Protein AF-A0A383VDJ6-F1 (afdb_monomer_lite)

Sequence (387 aa):
MCLAWHSLPGKPVVAPVIQQQQLQHTITAALLQPGALLRQQQASCSSTSSTSRRSIACSSIGNGTRSTSSFSIQQAASSRQGSFIDSRQQQQQPPDGGRSRLLQQRQAAAAWEEEQQQQQQWQQQQQQMDAVDEVGGYVVPRQRFVLRPAKRYSEGDWYTQRQYAKPTALHAAILSRCGQGTLESAALQYLLSSAATARDAQLGLSALGAVRSVAVARGDMAPWGDPFVKTFVMMAVRCDAHEVLLSAMQRPNELGLVFKWKSLLAAVKRWGDQGRAGVDKLEAIVFAMEGAGLRPNEKMVYVLVRAYVNAGEFARVDAALAWFRERGVVRYKPAMLPLLAKAAAAGSAGAVAVLAAAAAVQQGGDGGSGGGEGSESDEEGQEGETQ

Foldseek 3Di:
DDDDDDDDDDDDDDDDDDDDPPPPPPPPPDPDDDDDDDDDDDDDDDDDDDDDDDDDDDDDDDDDDDDDDDDDDDDDDDDDDDDDDDDDDDDDDDPPPPVVVVVVVVVVVVVVVVVVVVVVVVVVVVVVVVVVVVVPPPPPPPPPPPPPPPDDDPCPDPCNDPQNLDLVSLLVVLLVVLVVLDQCLVSLLVLLQNAQALVSLVSSLVSLLSNLVSCVVVVNQAADDPVSLLSNLVSCLNNVNLVSVLVCLLCVSSSSHDDDPVSVLVSLLSLLVVAPRSLVSNVSSQVSCVVSVNDDALSSLQSNLSSCLRNVNLVVNLVSLVVCVVVVNLDHDPVCLVSLVSSVVSPNPNSVVNNVVVVVVVVVPPPDPDDDPDDDDDDPDDPDDDD

Organism: Tetradesmus obliquus (NCBI:txid3088)

Structure (mmCIF, N/CA/C/O backbone):
data_AF-A0A383VDJ6-F1
#
_entry.id   AF-A0A383VDJ6-F1
#
loop_
_atom_site.group_PDB
_atom_site.id
_atom_site.type_symbol
_atom_site.label_atom_id
_atom_site.label_alt_id
_atom_site.label_comp_id
_atom_site.label_asym_id
_atom_site.label_entity_id
_atom_site.label_seq_id
_atom_site.pdbx_PDB_ins_code
_atom_site.Cartn_x
_atom_site.Cartn_y
_atom_site.Cartn_z
_atom_site.occupancy
_atom_site.B_iso_or_equiv
_atom_site.auth_seq_id
_atom_site.auth_comp_id
_atom_site.auth_asym_id
_atom_site.auth_atom_id
_atom_site.pdbx_PDB_model_num
ATOM 1 N N . MET A 1 1 ? 7.567 -24.463 -12.125 1.00 33.78 1 MET A N 1
ATOM 2 C CA . MET A 1 1 ? 6.507 -24.160 -13.110 1.00 33.78 1 MET A CA 1
ATOM 3 C C . MET A 1 1 ? 6.944 -22.930 -13.889 1.00 33.78 1 MET A C 1
ATOM 5 O O . MET A 1 1 ? 6.837 -21.826 -13.380 1.00 33.78 1 MET A O 1
ATOM 9 N N . CYS A 1 2 ? 7.549 -23.139 -15.058 1.00 27.81 2 CYS A N 1
ATOM 10 C CA . CYS A 1 2 ? 8.062 -22.088 -15.938 1.00 27.81 2 CYS A CA 1
ATOM 11 C C . CYS A 1 2 ? 7.111 -21.969 -17.130 1.00 27.81 2 CYS A C 1
ATOM 13 O O . CYS A 1 2 ? 6.895 -22.960 -17.823 1.00 27.81 2 CYS A O 1
ATOM 15 N N . LEU A 1 3 ? 6.537 -20.788 -17.360 1.00 36.22 3 LEU A N 1
ATOM 16 C CA . LEU A 1 3 ? 5.757 -20.512 -18.564 1.00 36.22 3 LEU A CA 1
ATOM 17 C C . LEU A 1 3 ? 6.659 -19.804 -19.575 1.00 36.22 3 LEU A C 1
ATOM 19 O O . LEU A 1 3 ? 7.072 -18.667 -19.364 1.00 36.22 3 LEU A O 1
ATOM 23 N N . ALA A 1 4 ? 6.980 -20.513 -20.654 1.00 30.75 4 ALA A N 1
ATOM 24 C CA . ALA A 1 4 ? 7.668 -19.983 -21.820 1.00 30.75 4 ALA A CA 1
ATOM 25 C C . ALA A 1 4 ? 6.654 -19.284 -22.740 1.00 30.75 4 ALA A C 1
ATOM 27 O O . ALA A 1 4 ? 5.646 -19.879 -23.117 1.00 30.75 4 ALA A O 1
ATOM 28 N N . TRP A 1 5 ? 6.925 -18.032 -23.109 1.00 35.84 5 TRP A N 1
ATOM 29 C CA . TRP A 1 5 ? 6.197 -17.303 -24.149 1.00 35.84 5 TRP A CA 1
ATOM 30 C C . TRP A 1 5 ? 7.049 -17.287 -25.422 1.00 35.84 5 TRP A C 1
ATOM 32 O O . TRP A 1 5 ? 8.112 -16.669 -25.453 1.00 35.84 5 TRP A O 1
ATOM 42 N N . HIS A 1 6 ? 6.598 -17.981 -26.470 1.00 37.38 6 HIS A N 1
ATOM 43 C CA . HIS A 1 6 ? 7.188 -17.879 -27.804 1.00 37.38 6 HIS A CA 1
ATOM 44 C C . HIS A 1 6 ? 6.550 -16.736 -28.597 1.00 37.38 6 HIS A C 1
ATOM 46 O O . HIS A 1 6 ? 5.332 -16.582 -28.642 1.00 37.38 6 HIS A O 1
ATOM 52 N N . SER A 1 7 ? 7.419 -15.960 -29.238 1.00 35.34 7 SER A N 1
ATOM 53 C CA . SER A 1 7 ? 7.122 -14.864 -30.154 1.00 35.34 7 SER A CA 1
ATOM 54 C C . SER A 1 7 ? 7.238 -15.358 -31.600 1.00 35.34 7 SER A C 1
ATOM 56 O O . SER A 1 7 ? 8.221 -16.025 -31.923 1.00 35.34 7 SER A O 1
ATOM 58 N N . LEU A 1 8 ? 6.286 -15.007 -32.472 1.00 38.12 8 LEU A N 1
ATOM 59 C CA . LEU A 1 8 ? 6.461 -15.004 -33.932 1.00 38.12 8 LEU A CA 1
ATOM 60 C C . LEU A 1 8 ? 5.733 -13.794 -34.561 1.00 38.12 8 LEU A C 1
ATOM 62 O O . LEU A 1 8 ? 4.662 -13.419 -34.078 1.00 38.12 8 LEU A O 1
ATOM 66 N N . PRO A 1 9 ? 6.291 -13.181 -35.627 1.00 54.47 9 PRO A N 1
ATOM 67 C CA . PRO A 1 9 ? 5.756 -11.977 -36.262 1.00 54.47 9 PRO A CA 1
ATOM 68 C C . PRO A 1 9 ? 4.777 -12.285 -37.410 1.00 54.47 9 PRO A C 1
ATOM 70 O O . PRO A 1 9 ? 4.818 -13.345 -38.032 1.00 54.47 9 PRO A O 1
ATOM 73 N N . GLY A 1 10 ? 3.891 -11.326 -37.687 1.00 39.41 10 GLY A N 1
ATOM 74 C CA . GLY A 1 10 ? 2.725 -11.495 -38.553 1.00 39.41 10 GLY A CA 1
ATOM 75 C C . GLY A 1 10 ? 2.921 -11.310 -40.062 1.00 39.41 10 GLY A C 1
ATOM 76 O O . GLY A 1 10 ? 3.867 -10.680 -40.527 1.00 39.41 10 GLY A O 1
ATOM 77 N N . LYS A 1 11 ? 1.916 -11.799 -40.802 1.00 36.53 11 LYS A N 1
ATOM 78 C CA . LYS A 1 11 ? 1.353 -11.251 -42.051 1.00 36.53 11 LYS A CA 1
ATOM 79 C C . LYS A 1 11 ? -0.150 -11.601 -42.099 1.00 36.53 11 LYS A C 1
ATOM 81 O O . LYS A 1 11 ? -0.508 -12.675 -41.617 1.00 36.53 11 LYS A O 1
ATOM 86 N N . PRO A 1 12 ? -1.029 -10.742 -42.652 1.00 48.34 12 PRO A N 1
ATOM 87 C CA . PRO A 1 12 ? -2.469 -10.985 -42.675 1.00 48.34 12 PRO A CA 1
ATOM 88 C C . PRO A 1 12 ? -2.889 -11.752 -43.938 1.00 48.34 12 PRO A C 1
ATOM 90 O O . PRO A 1 12 ? -2.540 -11.360 -45.050 1.00 48.34 12 PRO A O 1
ATOM 93 N N . VAL A 1 13 ? -3.677 -12.817 -43.773 1.00 41.34 13 VAL A N 1
ATOM 94 C CA . VAL A 1 13 ? -4.440 -13.463 -44.853 1.00 41.34 13 VAL A CA 1
ATOM 95 C C . VAL A 1 13 ? -5.885 -13.612 -44.382 1.00 41.34 13 VAL A C 1
ATOM 97 O O . VAL A 1 13 ? -6.151 -14.021 -43.254 1.00 41.34 13 VAL A O 1
ATOM 100 N N . VAL A 1 14 ? -6.806 -13.198 -45.247 1.00 43.56 14 VAL A N 1
ATOM 101 C CA . VAL A 1 14 ? -8.249 -13.111 -45.022 1.00 43.56 14 VAL A CA 1
ATOM 102 C C . VAL A 1 14 ? -8.934 -14.452 -45.336 1.00 43.56 14 VAL A C 1
ATOM 104 O O . VAL A 1 14 ? -8.767 -14.968 -46.436 1.00 43.56 14 VAL A O 1
ATOM 107 N N . ALA A 1 15 ? -9.778 -14.894 -44.387 1.00 31.72 15 ALA A N 1
ATOM 108 C CA . ALA A 1 15 ? -10.903 -15.853 -44.461 1.00 31.72 15 ALA A CA 1
ATOM 109 C C . ALA A 1 15 ? -10.609 -17.377 -44.587 1.00 31.72 15 ALA A C 1
ATOM 111 O O . ALA A 1 15 ? -9.547 -17.746 -45.079 1.00 31.72 15 ALA A O 1
ATOM 112 N N . PRO A 1 16 ? -11.553 -18.281 -44.201 1.00 43.09 16 PRO A N 1
ATOM 113 C CA . PRO A 1 16 ? -12.898 -18.052 -43.656 1.00 43.09 16 PRO A CA 1
ATOM 114 C C . PRO A 1 16 ? -13.207 -18.723 -42.297 1.00 43.09 16 PRO A C 1
ATOM 116 O O . PRO A 1 16 ? -12.615 -19.710 -41.872 1.00 43.09 16 PRO A O 1
ATOM 119 N N . VAL A 1 17 ? -14.233 -18.153 -41.664 1.00 52.00 17 VAL A N 1
ATOM 120 C CA . VAL A 1 17 ? -15.065 -18.691 -40.582 1.00 52.00 17 VAL A CA 1
ATOM 121 C C . VAL A 1 17 ? -15.595 -20.078 -40.949 1.00 52.00 17 VAL A C 1
ATOM 123 O O . VAL A 1 17 ? -16.252 -20.192 -41.976 1.00 52.00 17 VAL A O 1
ATOM 126 N N . ILE A 1 18 ? -15.331 -21.084 -40.107 1.00 40.38 18 ILE A N 1
ATOM 127 C CA . ILE A 1 18 ? -16.153 -22.266 -39.757 1.00 40.38 18 ILE A CA 1
ATOM 128 C C . ILE A 1 18 ? -15.297 -23.126 -38.794 1.00 40.38 18 ILE A C 1
ATOM 130 O O . ILE A 1 18 ? -14.088 -23.204 -38.958 1.00 40.38 18 ILE A O 1
ATOM 134 N N . GLN A 1 19 ? -15.927 -23.764 -37.796 1.00 44.44 19 GLN A N 1
ATOM 135 C CA . GLN A 1 19 ? -15.348 -24.666 -36.771 1.00 44.44 19 GLN A CA 1
ATOM 136 C C . GLN A 1 19 ? -14.719 -24.048 -35.508 1.00 44.44 19 GLN A C 1
ATOM 138 O O . GLN A 1 19 ? -13.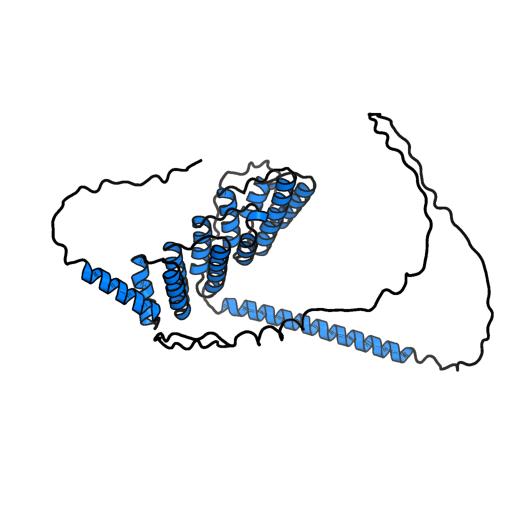581 -24.329 -35.147 1.00 44.44 19 GLN A O 1
ATOM 143 N N . GLN A 1 20 ? -15.530 -23.347 -34.708 1.00 40.56 20 GLN A N 1
ATOM 144 C CA . GLN A 1 20 ? -15.249 -23.216 -33.268 1.00 40.56 20 GLN A CA 1
ATOM 145 C C . GLN A 1 20 ? -16.518 -23.323 -32.401 1.00 40.56 20 GLN A C 1
ATOM 147 O O . GLN A 1 20 ? -16.736 -22.537 -31.488 1.00 40.56 20 GLN A O 1
ATOM 152 N N . GLN A 1 21 ? -17.372 -24.314 -32.690 1.00 43.38 21 GLN A N 1
ATOM 153 C CA . GLN A 1 21 ? -18.572 -24.629 -31.890 1.00 43.38 21 GLN A CA 1
ATOM 154 C C . GLN A 1 21 ? -18.532 -26.002 -31.191 1.00 43.38 21 GLN A C 1
ATOM 156 O O . GLN A 1 21 ? -19.504 -26.387 -30.554 1.00 43.38 21 GLN A O 1
ATOM 161 N N . GLN A 1 22 ? -17.414 -26.735 -31.233 1.00 43.56 22 GLN A N 1
ATOM 162 C CA . GLN A 1 22 ? -17.329 -28.088 -30.650 1.00 43.56 22 GLN A CA 1
ATOM 163 C C . GLN A 1 22 ? -16.488 -28.210 -29.367 1.00 43.56 22 GLN A C 1
ATOM 165 O O . GLN A 1 22 ? -16.260 -29.318 -28.897 1.00 43.56 22 GLN A O 1
ATOM 170 N N . LEU A 1 23 ? -16.083 -27.099 -28.740 1.00 40.97 23 LEU A N 1
ATOM 171 C CA . LEU A 1 23 ? -15.301 -27.120 -27.488 1.00 40.97 23 LEU A CA 1
ATOM 172 C C . LEU A 1 23 ? -16.020 -26.538 -26.256 1.00 40.97 23 LEU A C 1
ATOM 174 O O . LEU A 1 23 ? -15.410 -26.431 -25.198 1.00 40.97 23 LEU A O 1
ATOM 178 N N . GLN A 1 24 ? -17.316 -26.214 -26.348 1.00 39.00 24 GLN A N 1
ATOM 179 C CA . GLN A 1 24 ? -18.091 -25.694 -25.205 1.00 39.00 24 GLN A CA 1
ATOM 180 C C . GLN A 1 24 ? -18.994 -26.720 -24.498 1.00 39.00 24 GLN A C 1
ATOM 182 O O . GLN A 1 24 ? -19.620 -26.373 -23.503 1.00 39.00 24 GLN A O 1
ATOM 187 N N . HIS A 1 25 ? -19.022 -27.990 -24.918 1.00 37.88 25 HIS A N 1
ATOM 188 C CA . HIS A 1 25 ? -19.879 -29.004 -24.281 1.00 37.88 25 HIS A CA 1
ATOM 189 C C . HIS A 1 25 ? -19.186 -29.922 -23.260 1.00 37.88 25 HIS A C 1
ATOM 191 O O . HIS A 1 25 ? -19.860 -30.738 -22.637 1.00 37.88 25 HIS A O 1
ATOM 197 N N . THR A 1 26 ? -17.883 -29.764 -23.006 1.00 37.03 26 THR A N 1
ATOM 198 C CA . THR A 1 26 ? -17.143 -30.677 -22.105 1.00 37.03 26 THR A CA 1
ATOM 199 C C . THR A 1 26 ? -16.788 -30.064 -20.742 1.00 37.03 26 THR A C 1
ATOM 201 O O . THR A 1 26 ? -16.312 -30.772 -19.863 1.00 37.03 26 THR A O 1
ATOM 204 N N . ILE A 1 27 ? -17.049 -28.769 -20.512 1.00 36.91 27 ILE A N 1
ATOM 205 C CA . ILE A 1 27 ? -16.672 -28.073 -19.257 1.00 36.91 27 ILE A CA 1
ATOM 206 C C . ILE A 1 27 ? -17.894 -27.714 -18.382 1.00 36.91 27 ILE A C 1
ATOM 208 O O . ILE A 1 27 ? -17.753 -27.207 -17.274 1.00 36.91 27 ILE A O 1
ATOM 212 N N . THR A 1 28 ? -19.110 -28.084 -18.793 1.00 35.78 28 THR A N 1
ATOM 213 C CA . THR A 1 28 ? -20.350 -27.835 -18.025 1.00 35.78 28 THR A CA 1
ATOM 214 C C . THR A 1 28 ? -20.930 -29.106 -17.387 1.00 35.78 28 THR A C 1
ATOM 216 O O . THR A 1 28 ? -22.140 -29.225 -17.238 1.00 35.78 28 THR A O 1
ATOM 219 N N . ALA A 1 29 ? -20.082 -30.073 -17.016 1.00 35.62 29 ALA A N 1
ATOM 220 C CA . ALA A 1 29 ? -20.519 -31.340 -16.406 1.00 35.62 29 ALA A CA 1
ATOM 221 C C . ALA A 1 29 ? -19.823 -31.698 -15.075 1.00 35.62 29 ALA A C 1
ATOM 223 O O . ALA A 1 29 ? -20.092 -32.759 -14.523 1.00 35.62 29 ALA A O 1
ATOM 224 N N . ALA A 1 30 ? -18.962 -30.832 -14.523 1.00 35.62 30 ALA A N 1
ATOM 225 C CA . ALA A 1 30 ? -18.160 -31.160 -13.333 1.00 35.62 30 ALA A CA 1
ATOM 226 C C . ALA A 1 30 ? -18.489 -30.355 -12.056 1.00 35.62 30 ALA A C 1
ATOM 228 O O . ALA A 1 30 ? -17.810 -30.529 -11.049 1.00 35.62 30 ALA A O 1
ATOM 229 N N . LEU A 1 31 ? -19.516 -29.493 -12.047 1.00 36.28 31 LEU A N 1
ATOM 230 C CA . LEU A 1 31 ? -19.854 -28.660 -10.875 1.00 36.28 31 LEU A CA 1
ATOM 231 C C . LEU A 1 31 ? -21.362 -28.581 -10.574 1.00 36.28 31 LEU A C 1
ATOM 233 O O . LEU A 1 31 ? -21.885 -27.512 -10.276 1.00 36.28 31 LEU A O 1
ATOM 237 N N . LEU A 1 32 ? -22.059 -29.721 -10.592 1.00 32.28 32 LEU A N 1
ATOM 238 C CA . LEU A 1 32 ? -23.372 -29.873 -9.951 1.00 32.28 32 LEU A CA 1
ATOM 239 C C . LEU A 1 32 ? -23.391 -31.162 -9.105 1.00 32.28 32 LEU A C 1
ATOM 241 O O . LEU A 1 32 ? -23.582 -32.267 -9.597 1.00 32.28 32 LEU A O 1
ATOM 245 N N . GLN A 1 33 ? -23.099 -30.939 -7.822 1.00 46.41 33 GLN A N 1
ATOM 246 C CA . GLN A 1 33 ? -23.354 -31.710 -6.591 1.00 46.41 33 GLN A CA 1
ATOM 247 C C . GLN A 1 33 ? -24.592 -32.652 -6.613 1.00 46.41 33 GLN A C 1
ATOM 249 O O . GLN A 1 33 ? -25.524 -32.356 -7.360 1.00 46.41 33 GLN A O 1
ATOM 254 N N . PRO A 1 34 ? -24.698 -33.712 -5.758 1.00 43.44 34 PRO A N 1
ATOM 255 C CA . PRO A 1 34 ? -24.901 -33.476 -4.317 1.00 43.44 34 PRO A CA 1
ATOM 256 C C . PRO A 1 34 ? -24.455 -34.543 -3.301 1.00 43.44 34 PRO A C 1
ATOM 258 O O . PRO A 1 34 ? -24.581 -35.753 -3.480 1.00 43.44 34 PRO A O 1
ATOM 261 N N . GLY A 1 35 ? -24.057 -34.030 -2.133 1.00 3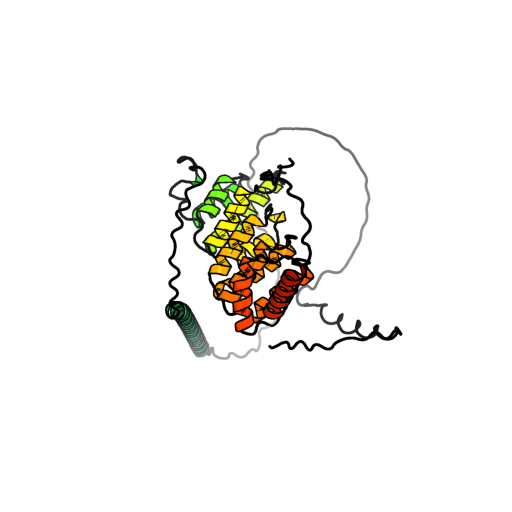6.38 35 GLY A N 1
ATOM 262 C CA . GLY A 1 35 ? -24.153 -34.755 -0.877 1.00 36.38 35 GLY A CA 1
ATOM 263 C C . GLY A 1 35 ? -25.618 -34.994 -0.513 1.00 36.38 35 GLY A C 1
ATOM 264 O O . GLY A 1 35 ? -26.421 -34.065 -0.449 1.00 36.38 35 GLY A O 1
ATOM 265 N N . ALA A 1 36 ? -25.946 -36.253 -0.253 1.00 32.03 36 ALA A N 1
ATOM 266 C CA . ALA A 1 36 ? -27.207 -36.674 0.325 1.00 32.03 36 ALA A CA 1
ATOM 267 C C . ALA A 1 36 ? -26.919 -37.782 1.338 1.00 32.03 36 ALA A C 1
ATOM 269 O O . ALA A 1 36 ? -26.633 -38.904 0.946 1.00 32.03 36 ALA A O 1
ATOM 270 N N . LEU A 1 37 ? -27.002 -37.455 2.629 1.00 32.69 37 LEU A N 1
ATOM 271 C CA . LEU A 1 37 ? -27.378 -38.379 3.702 1.00 32.69 37 LEU A CA 1
ATOM 272 C C . LEU A 1 37 ? -27.789 -37.552 4.930 1.00 32.69 37 LEU A C 1
ATOM 274 O O . LEU A 1 37 ? -26.948 -37.213 5.751 1.00 32.69 37 LEU A O 1
ATOM 278 N N . LEU A 1 38 ? -29.075 -37.179 4.991 1.00 35.41 38 LEU A N 1
ATOM 279 C CA . LEU A 1 38 ? -29.936 -37.049 6.187 1.00 35.41 38 LEU A CA 1
ATOM 280 C C . LEU A 1 38 ? -31.093 -36.074 5.917 1.00 35.41 38 LEU A C 1
ATOM 282 O O . LEU A 1 38 ? -30.958 -34.872 6.122 1.00 35.41 38 LEU A O 1
ATOM 286 N N . ARG A 1 39 ? -32.239 -36.620 5.486 1.00 31.73 39 ARG A N 1
ATOM 287 C CA . ARG A 1 39 ? -33.607 -36.284 5.947 1.00 31.73 39 ARG A CA 1
ATOM 288 C C . ARG A 1 39 ? -34.645 -37.002 5.072 1.00 31.73 39 ARG A C 1
ATOM 290 O O . ARG A 1 39 ? -35.102 -36.497 4.056 1.00 31.73 39 ARG A O 1
ATOM 297 N N . GLN A 1 40 ? -35.020 -38.193 5.520 1.00 31.53 40 GLN A N 1
ATOM 298 C CA . GLN A 1 40 ? -36.332 -38.817 5.315 1.00 31.53 40 GLN A CA 1
ATOM 299 C C . GLN A 1 40 ? -37.049 -38.591 6.665 1.00 31.53 40 GLN A C 1
ATOM 301 O O . GLN A 1 40 ? -36.406 -38.741 7.696 1.00 31.53 40 GLN A O 1
ATOM 306 N N . GLN A 1 41 ? -38.296 -38.160 6.814 1.00 31.05 41 GLN A N 1
ATOM 307 C CA . GLN A 1 41 ? -39.504 -38.300 6.013 1.00 31.05 41 GLN A CA 1
ATOM 308 C C . GLN A 1 41 ? -40.426 -37.110 6.320 1.00 31.05 41 GLN A C 1
ATOM 310 O O . GLN A 1 41 ? -40.611 -36.802 7.493 1.00 31.05 41 GLN A O 1
ATOM 315 N N . GLN A 1 42 ? -41.079 -36.527 5.313 1.00 32.53 42 GLN A N 1
ATOM 316 C CA . GLN A 1 42 ? -42.478 -36.091 5.418 1.00 32.53 42 GLN A CA 1
ATOM 317 C C . GLN A 1 42 ? -43.102 -36.116 4.019 1.00 32.53 42 GLN A C 1
ATOM 319 O O . GLN A 1 42 ? -42.731 -35.322 3.161 1.00 32.53 42 GLN A O 1
ATOM 324 N N . ALA A 1 43 ? -44.055 -37.022 3.805 1.00 31.06 43 ALA A N 1
ATOM 325 C CA . ALA A 1 43 ? -45.141 -36.849 2.847 1.00 31.06 43 ALA A CA 1
ATOM 326 C C . ALA A 1 43 ? -46.252 -37.852 3.163 1.00 31.06 43 ALA A C 1
ATOM 328 O O . ALA A 1 43 ? -46.068 -39.050 2.971 1.00 31.06 43 ALA A O 1
ATOM 329 N N . SER A 1 44 ? -47.392 -37.364 3.649 1.00 29.91 44 SER A N 1
ATOM 330 C CA . SER A 1 44 ? -48.733 -37.637 3.096 1.00 29.91 44 SER A CA 1
ATOM 331 C C . SER A 1 44 ? -49.761 -36.859 3.931 1.00 29.91 44 SER A C 1
ATOM 333 O O . SER A 1 44 ? -49.791 -36.980 5.147 1.00 29.91 44 SER A O 1
ATOM 335 N N . CYS A 1 45 ? -50.394 -35.852 3.316 1.00 28.16 45 CYS A N 1
ATOM 336 C CA . CYS A 1 45 ? -51.809 -35.858 2.894 1.00 28.16 45 CYS A CA 1
ATOM 337 C C . CYS A 1 45 ? -52.730 -35.416 4.051 1.00 28.16 45 CYS A C 1
ATOM 339 O O . CYS A 1 45 ? -52.587 -35.884 5.165 1.00 28.16 45 CYS A O 1
ATOM 341 N N . SER A 1 46 ? -53.716 -34.537 3.918 1.00 30.77 46 SER A N 1
ATOM 342 C CA . SER A 1 46 ? -54.301 -33.813 2.791 1.00 30.77 46 SER A CA 1
ATOM 343 C C . SER A 1 46 ? -55.408 -32.921 3.377 1.00 30.77 46 SER A C 1
ATOM 345 O O . SER A 1 46 ? -56.003 -33.277 4.388 1.00 30.77 46 SER A O 1
ATOM 347 N N . SER A 1 47 ? -55.697 -31.811 2.688 1.00 31.47 47 SER A N 1
ATOM 348 C CA . SER A 1 47 ? -57.004 -31.134 2.583 1.00 31.47 47 SER A CA 1
ATOM 349 C C . SER A 1 47 ? -57.812 -30.815 3.853 1.00 31.47 47 SER A C 1
ATOM 351 O O . SER A 1 47 ? -58.335 -31.703 4.514 1.00 31.47 47 SER A O 1
ATOM 353 N N . THR A 1 48 ? -58.166 -29.541 4.039 1.00 31.81 48 THR A N 1
ATOM 354 C CA . THR A 1 48 ? -59.506 -29.044 3.657 1.00 31.81 48 THR A CA 1
ATOM 355 C C . THR A 1 48 ? -59.634 -27.531 3.862 1.00 31.81 48 THR A C 1
ATOM 357 O O . THR A 1 48 ? -59.019 -26.909 4.719 1.00 31.81 48 THR A O 1
ATOM 360 N N . SER A 1 49 ? -60.431 -26.969 2.967 1.00 32.09 49 SER A N 1
ATOM 361 C CA . SER A 1 49 ? -60.884 -25.598 2.761 1.00 32.09 49 SER A CA 1
ATOM 362 C C . SER A 1 49 ? -61.716 -24.982 3.894 1.00 32.09 49 SER A C 1
ATOM 364 O O . SER A 1 49 ? -62.559 -25.663 4.469 1.00 32.09 49 SER A O 1
ATOM 366 N N . SER A 1 50 ? -61.614 -23.661 4.075 1.00 32.00 50 SER A N 1
ATOM 367 C CA . SER A 1 50 ? -62.734 -22.685 4.052 1.00 32.00 50 SER A CA 1
ATOM 368 C C . SER A 1 50 ? -62.222 -21.308 4.516 1.00 32.00 50 SER A C 1
ATOM 370 O O . SER A 1 50 ? -61.547 -21.184 5.527 1.00 32.00 50 SER A O 1
ATOM 372 N N . THR A 1 51 ? -62.253 -20.295 3.650 1.00 31.92 51 THR A N 1
ATOM 373 C CA . THR A 1 51 ? -63.289 -19.243 3.596 1.00 31.92 51 THR A CA 1
ATOM 374 C C . THR A 1 51 ? -63.447 -18.482 4.916 1.00 31.92 51 THR A C 1
ATOM 376 O O . THR A 1 51 ? -64.081 -18.985 5.830 1.00 31.92 51 THR A O 1
ATOM 379 N N . SER A 1 52 ? -62.999 -17.224 4.990 1.00 32.88 52 SER A N 1
ATOM 380 C CA . SER A 1 52 ? -63.920 -16.079 5.099 1.00 32.88 52 SER A CA 1
ATOM 381 C C . SER A 1 52 ? -63.183 -14.746 5.256 1.00 32.88 52 SER A C 1
ATOM 383 O O . SER A 1 52 ? -62.143 -14.628 5.894 1.00 32.88 52 SER A O 1
ATOM 385 N N . ARG A 1 53 ? -63.778 -13.733 4.631 1.00 34.53 53 ARG A N 1
ATOM 386 C CA . ARG A 1 53 ? -63.401 -12.320 4.606 1.00 34.53 53 ARG A CA 1
ATOM 387 C C . ARG A 1 53 ? -63.530 -11.686 5.997 1.00 34.53 53 ARG A C 1
ATOM 389 O O . ARG A 1 53 ? -64.537 -11.917 6.656 1.00 34.53 53 ARG A O 1
ATOM 396 N N . ARG A 1 54 ? -62.670 -10.713 6.317 1.00 31.58 54 ARG A N 1
ATOM 397 C CA . ARG A 1 54 ? -63.062 -9.290 6.448 1.00 31.58 54 ARG A CA 1
ATOM 398 C C . ARG A 1 54 ? -61.863 -8.395 6.768 1.00 31.58 54 ARG A C 1
ATOM 400 O O . ARG A 1 54 ? -61.096 -8.645 7.685 1.00 31.58 54 ARG A O 1
ATOM 407 N N . SER A 1 55 ? -61.776 -7.331 5.978 1.00 39.00 55 SER A N 1
ATOM 408 C CA . SER A 1 55 ? -61.139 -6.057 6.306 1.00 39.00 55 SER A CA 1
ATOM 409 C C . SER A 1 55 ? -61.813 -5.434 7.537 1.00 39.00 55 SER A C 1
ATOM 411 O O . SER A 1 55 ? -63.023 -5.600 7.686 1.00 39.00 55 SER A O 1
ATOM 413 N N . ILE A 1 56 ? -61.036 -4.724 8.364 1.00 35.00 56 ILE A N 1
ATOM 414 C CA . ILE A 1 56 ? -61.334 -3.396 8.934 1.00 35.00 56 ILE A CA 1
ATOM 415 C C . ILE A 1 56 ? -60.012 -2.824 9.474 1.00 35.00 56 ILE A C 1
ATOM 417 O O . ILE A 1 56 ? -59.284 -3.481 10.216 1.00 35.00 56 ILE A O 1
ATOM 421 N N . ALA A 1 57 ? -59.710 -1.592 9.072 1.00 36.69 57 ALA A N 1
ATOM 422 C CA . ALA A 1 57 ? -58.715 -0.724 9.686 1.00 36.69 57 ALA A CA 1
ATOM 423 C C . ALA A 1 57 ? -59.319 -0.019 10.912 1.00 36.69 57 ALA A C 1
ATOM 425 O O . ALA A 1 57 ? -60.494 0.324 10.858 1.00 36.69 57 ALA A O 1
ATOM 426 N N . CYS A 1 58 ? -58.526 0.247 11.956 1.00 30.48 58 CYS A N 1
ATOM 427 C CA . CYS A 1 58 ? -58.558 1.491 12.747 1.00 30.48 58 CYS A CA 1
ATOM 428 C C . CYS A 1 58 ? -57.552 1.445 13.915 1.00 30.48 58 CYS A C 1
ATOM 430 O O . CYS A 1 58 ? -57.624 0.586 14.782 1.00 30.48 58 CYS A O 1
ATOM 432 N N . SER A 1 59 ? -56.624 2.402 13.876 1.00 31.19 59 SER A N 1
ATOM 433 C CA . SER A 1 59 ? -56.270 3.390 14.906 1.00 31.19 59 SER A CA 1
ATOM 434 C C . SER A 1 59 ? -56.117 3.051 16.405 1.00 31.19 59 SER A C 1
ATOM 436 O O . SER A 1 59 ? -56.976 2.468 17.048 1.00 31.19 59 SER A O 1
ATOM 438 N N . SER A 1 60 ? -55.095 3.730 16.949 1.00 33.31 60 SER A N 1
ATOM 439 C CA . SER A 1 60 ? -55.006 4.431 18.247 1.00 33.31 60 SER A CA 1
ATOM 440 C C . SER A 1 60 ? -54.405 3.723 19.471 1.00 33.31 60 SER A C 1
ATOM 442 O O . SER A 1 60 ? -54.979 2.807 20.041 1.00 33.31 60 SER A O 1
ATOM 444 N N . ILE A 1 61 ? -53.235 4.247 19.864 1.00 38.00 61 ILE A N 1
ATOM 445 C CA . ILE A 1 61 ? -52.888 4.862 21.163 1.00 38.00 61 ILE A CA 1
ATOM 446 C C . ILE A 1 61 ? -53.604 4.302 22.403 1.00 38.00 61 ILE A C 1
ATOM 448 O O . ILE A 1 61 ? -54.796 4.513 22.596 1.00 38.00 61 ILE A O 1
ATOM 452 N N . GLY A 1 62 ? -52.812 3.757 23.331 1.00 31.41 62 GLY A N 1
ATOM 453 C CA . GLY A 1 62 ? -53.224 3.510 24.712 1.00 31.41 62 GLY A CA 1
ATOM 454 C C . GLY A 1 62 ? -52.057 3.069 25.594 1.00 31.41 62 GLY A C 1
ATOM 455 O O . GLY A 1 62 ? -51.619 1.927 25.525 1.00 31.41 62 GLY A O 1
ATOM 456 N N . ASN A 1 63 ? -51.558 3.992 26.420 1.00 36.56 63 ASN A N 1
ATOM 457 C CA . ASN A 1 63 ? -50.692 3.722 27.571 1.00 36.56 63 ASN A CA 1
ATOM 458 C C . ASN A 1 63 ? -51.396 2.795 28.577 1.00 36.56 63 ASN A C 1
ATOM 460 O O . ASN A 1 63 ? -52.587 2.964 28.826 1.00 36.56 63 ASN A O 1
ATOM 464 N N . GLY A 1 64 ? -50.653 1.902 29.239 1.00 31.72 64 GLY A N 1
ATOM 465 C CA . GLY A 1 64 ? -51.213 1.094 30.328 1.00 31.72 64 GLY A CA 1
ATOM 466 C C . GLY A 1 64 ? -50.264 0.057 30.925 1.00 31.72 64 GLY A C 1
ATOM 467 O O . GLY A 1 64 ? -50.203 -1.078 30.482 1.00 31.72 64 GLY A O 1
ATOM 468 N N . THR A 1 65 ? -49.527 0.499 31.940 1.00 36.34 65 THR A N 1
ATOM 469 C CA . THR A 1 65 ? -48.998 -0.208 33.125 1.00 36.34 65 THR A CA 1
ATOM 470 C C . THR A 1 65 ? -49.214 -1.723 33.328 1.00 36.34 65 THR A C 1
ATOM 472 O O . THR A 1 65 ? -50.339 -2.202 33.321 1.00 36.34 65 THR A O 1
ATOM 475 N N . ARG A 1 66 ? -48.111 -2.368 33.763 1.00 36.34 66 ARG A N 1
ATOM 476 C CA . ARG A 1 66 ? -47.959 -3.489 34.729 1.00 36.34 66 ARG A CA 1
ATOM 477 C C . ARG A 1 66 ? -48.893 -4.705 34.599 1.00 36.34 66 ARG A C 1
ATOM 479 O O . ARG A 1 66 ? -50.054 -4.620 34.963 1.00 36.34 66 ARG A O 1
ATOM 486 N N . SER A 1 67 ? -48.300 -5.890 34.416 1.00 35.50 67 SER A N 1
ATOM 487 C CA . SER A 1 67 ? -48.455 -6.973 35.405 1.00 35.50 67 SER A CA 1
ATOM 488 C C . SER A 1 67 ? -47.431 -8.093 35.203 1.00 35.50 67 SER A C 1
ATOM 490 O O . SER A 1 67 ? -47.206 -8.577 34.098 1.00 35.50 67 SER A O 1
ATOM 492 N N . THR A 1 68 ? -46.814 -8.489 36.309 1.00 43.53 68 THR A N 1
ATOM 493 C CA . THR A 1 68 ? -45.999 -9.687 36.509 1.00 43.53 68 THR A CA 1
ATOM 494 C C . THR A 1 68 ? -46.875 -10.937 36.484 1.00 43.53 68 THR A C 1
ATOM 496 O O . THR A 1 68 ? -47.865 -10.992 37.209 1.00 43.53 68 THR A O 1
ATOM 499 N N . SER A 1 69 ? -46.482 -11.979 35.750 1.00 35.00 69 SER A N 1
ATOM 500 C CA . SER A 1 69 ? -46.932 -13.339 36.061 1.00 35.00 69 SER A CA 1
ATOM 501 C C . SER A 1 69 ? -45.860 -14.374 35.724 1.00 35.00 69 SER A C 1
ATOM 503 O O . SER A 1 69 ? -45.275 -14.412 34.645 1.00 35.00 69 SER A O 1
ATOM 505 N N . SER A 1 70 ? -45.574 -15.157 36.751 1.00 38.09 70 SER A N 1
ATOM 506 C CA . SER A 1 70 ? -44.707 -16.319 36.844 1.00 38.09 70 SER A CA 1
ATOM 507 C C . SER A 1 70 ? -45.302 -17.514 36.100 1.00 38.09 70 SER A C 1
ATOM 509 O O . SER A 1 70 ? -46.449 -17.881 36.345 1.00 38.09 70 SER A O 1
ATOM 511 N N . PHE A 1 71 ? -44.505 -18.148 35.239 1.00 34.69 71 PHE A N 1
ATOM 512 C CA . PHE A 1 71 ? -44.855 -19.405 34.581 1.00 34.69 71 PHE A CA 1
ATOM 513 C C . PHE A 1 71 ? -44.343 -20.596 35.401 1.00 34.69 71 PHE A C 1
ATOM 515 O O . PHE A 1 71 ? -43.138 -20.806 35.541 1.00 34.69 71 PHE A O 1
ATOM 522 N N . SER A 1 72 ? -45.280 -21.371 35.944 1.00 37.19 72 SER A N 1
ATOM 523 C CA . SER A 1 72 ? -45.054 -22.685 36.543 1.00 37.19 72 SER A CA 1
ATOM 524 C C . SER A 1 72 ? -44.979 -23.752 35.447 1.00 37.19 72 SER A C 1
ATOM 526 O O . SER A 1 72 ? -45.855 -23.826 34.588 1.00 37.19 72 SER A O 1
ATOM 528 N N . ILE A 1 73 ? -43.949 -24.598 35.490 1.00 43.53 73 ILE A N 1
ATOM 529 C CA . ILE A 1 73 ? -43.818 -25.783 34.635 1.00 43.53 73 ILE A CA 1
ATOM 530 C C . ILE A 1 73 ? -44.571 -26.936 35.309 1.00 43.53 73 ILE A C 1
ATOM 532 O O . ILE A 1 73 ? -44.164 -27.421 36.364 1.00 43.53 73 ILE A O 1
ATOM 536 N N . GLN A 1 74 ? -45.680 -27.359 34.701 1.00 40.06 74 GLN A N 1
ATOM 537 C CA . GLN A 1 74 ? -46.417 -28.564 35.075 1.00 40.06 74 GLN A CA 1
ATOM 538 C C . GLN A 1 74 ? -45.810 -29.795 34.394 1.00 40.06 74 GLN A C 1
ATOM 540 O O . GLN A 1 74 ? -45.627 -29.840 33.179 1.00 40.06 74 GLN A O 1
ATOM 545 N N . GLN A 1 75 ? -45.519 -30.796 35.223 1.00 40.72 75 GLN A N 1
ATOM 546 C CA . GLN A 1 75 ? -45.207 -32.169 34.846 1.00 40.72 75 GLN A CA 1
ATOM 547 C C . GLN A 1 75 ? -46.420 -32.832 34.182 1.00 40.72 75 GLN A C 1
ATOM 549 O O . GLN A 1 75 ? -47.535 -32.737 34.691 1.00 40.72 75 GLN A O 1
ATOM 554 N N . ALA A 1 76 ? -46.178 -33.586 33.111 1.00 35.75 76 ALA A N 1
ATOM 555 C CA . ALA A 1 76 ? -47.114 -34.575 32.598 1.00 35.75 76 ALA A CA 1
ATOM 556 C C . ALA A 1 76 ? -46.438 -35.949 32.620 1.00 35.75 76 ALA A C 1
ATOM 558 O O . ALA A 1 76 ? -45.521 -36.235 31.852 1.00 35.75 76 ALA A O 1
ATOM 559 N N . ALA A 1 77 ? -46.902 -36.782 33.547 1.00 36.22 77 ALA A N 1
ATOM 560 C CA . ALA A 1 77 ? -46.695 -38.216 33.540 1.00 36.22 77 ALA A CA 1
ATOM 561 C C . ALA A 1 77 ? -47.557 -38.846 32.438 1.00 36.22 77 ALA A C 1
ATOM 563 O O . ALA A 1 77 ? -48.708 -38.460 32.236 1.00 36.22 77 ALA A O 1
ATOM 564 N N . SER A 1 78 ? -47.029 -39.854 31.751 1.00 37.41 78 SER A N 1
ATOM 565 C CA . SER A 1 78 ? -47.837 -40.795 30.975 1.00 37.41 78 SER A CA 1
ATOM 566 C C . SER A 1 78 ? -47.184 -42.169 30.998 1.00 37.41 78 SER A C 1
ATOM 568 O O . SER A 1 78 ? -46.120 -42.412 30.441 1.00 37.41 78 SER A O 1
ATOM 570 N N . SER A 1 79 ? -47.865 -43.051 31.714 1.00 41.56 79 SER A N 1
ATOM 571 C CA . SER A 1 79 ? -47.764 -44.502 31.711 1.00 41.56 79 SER A CA 1
ATOM 572 C C . SER A 1 79 ? -48.118 -45.110 30.349 1.00 41.56 79 SER A C 1
ATOM 574 O O . SER A 1 79 ? -49.118 -44.680 29.775 1.00 41.56 79 SER A O 1
ATOM 576 N N . ARG A 1 80 ? -47.448 -46.198 29.935 1.00 38.25 80 ARG A N 1
ATOM 577 C CA . ARG A 1 80 ? -48.033 -47.557 29.760 1.00 38.25 80 ARG A CA 1
ATOM 578 C C . ARG A 1 80 ? -47.210 -48.464 28.829 1.00 38.25 80 ARG A C 1
ATOM 580 O O . ARG A 1 80 ? -46.740 -48.019 27.796 1.00 38.25 80 ARG A O 1
ATOM 587 N N . GLN A 1 81 ? -47.238 -49.754 29.200 1.00 38.47 81 GLN A N 1
ATOM 588 C CA . GLN A 1 81 ? -47.118 -50.978 28.383 1.00 38.47 81 GLN A CA 1
ATOM 589 C C . GLN A 1 81 ? -45.729 -51.246 27.768 1.00 38.47 81 GLN A C 1
ATOM 591 O O . GLN A 1 81 ? -45.223 -50.464 26.988 1.00 38.47 81 GLN A O 1
ATOM 596 N N . GLY A 1 82 ? -45.009 -52.325 28.081 1.00 40.75 82 GLY A N 1
ATOM 597 C CA . GLY A 1 82 ? -45.447 -53.661 28.480 1.00 40.75 82 GLY A CA 1
ATOM 598 C C . GLY A 1 82 ? -45.530 -54.563 27.250 1.00 40.75 82 GLY A C 1
ATOM 599 O O . GLY A 1 82 ? -46.626 -54.817 26.768 1.00 40.75 82 GLY A O 1
ATOM 600 N N . SER A 1 83 ? -44.390 -55.055 26.755 1.00 37.69 83 SER A N 1
ATOM 601 C CA . SER A 1 83 ? -44.354 -56.239 25.892 1.00 37.69 83 SER A CA 1
ATOM 602 C C . SER A 1 83 ? -43.136 -57.090 26.231 1.00 37.69 83 SER A C 1
ATOM 604 O O . SER A 1 83 ? -41.983 -56.719 26.019 1.00 37.69 83 SER A O 1
ATOM 606 N N . PHE A 1 84 ? -43.474 -58.222 26.818 1.00 46.69 84 PHE A N 1
ATOM 607 C CA . PHE A 1 84 ? -42.670 -59.343 27.247 1.00 46.69 84 PHE A CA 1
ATOM 608 C C . PHE A 1 84 ? -42.382 -60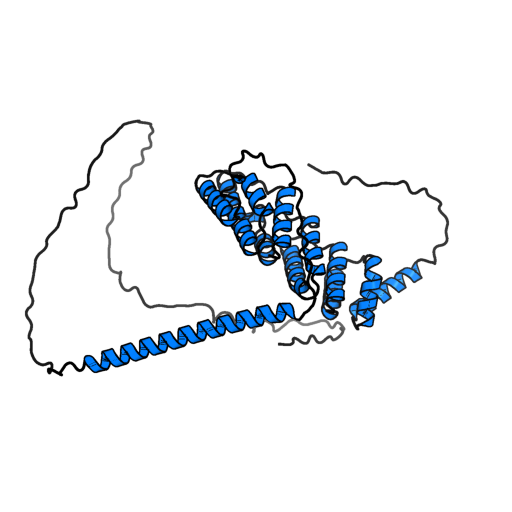.216 26.018 1.00 46.69 84 PHE A C 1
ATOM 610 O O . PHE A 1 84 ? -43.330 -60.795 25.500 1.00 46.69 84 PHE A O 1
ATOM 617 N N . ILE A 1 85 ? -41.131 -60.305 25.543 1.00 43.84 85 ILE A N 1
ATOM 618 C CA . ILE A 1 85 ? -40.668 -61.407 24.677 1.00 43.84 85 ILE A CA 1
ATOM 619 C C . ILE A 1 85 ? -39.230 -61.798 25.050 1.00 43.84 85 ILE A C 1
ATOM 621 O O . ILE A 1 85 ? -38.292 -61.017 24.921 1.00 43.84 85 ILE A O 1
ATOM 625 N N . ASP A 1 86 ? -39.153 -63.032 25.540 1.00 41.06 86 ASP A N 1
ATOM 626 C CA . ASP A 1 86 ? -38.084 -64.030 25.517 1.00 41.06 86 ASP A CA 1
ATOM 627 C C . ASP A 1 86 ? -36.607 -63.615 25.496 1.00 41.06 86 ASP A C 1
ATOM 629 O O . ASP A 1 86 ? -35.972 -63.364 24.472 1.00 41.06 86 ASP A O 1
ATOM 633 N N . SER A 1 87 ? -36.021 -63.800 26.675 1.00 46.88 87 SER A N 1
ATOM 634 C CA . SER A 1 87 ? -34.678 -64.325 26.858 1.00 46.88 87 SER A CA 1
ATOM 635 C C . SER A 1 87 ? -34.575 -65.752 26.313 1.00 46.88 87 SER A C 1
ATOM 637 O O . SER A 1 87 ? -35.225 -66.644 26.854 1.00 46.88 87 SER A O 1
ATOM 639 N N . ARG A 1 88 ? -33.649 -66.019 25.385 1.00 44.88 88 ARG A N 1
ATOM 640 C CA . ARG A 1 88 ? -32.718 -67.163 25.489 1.00 44.88 88 ARG A CA 1
ATOM 641 C C . ARG A 1 88 ? -31.693 -67.165 24.357 1.00 44.88 88 ARG A C 1
ATOM 643 O O . ARG A 1 88 ? -32.028 -67.007 23.195 1.00 44.88 88 ARG A O 1
ATOM 650 N N . GLN A 1 89 ? -30.460 -67.463 24.760 1.00 48.44 89 GLN A N 1
ATOM 651 C CA . GLN A 1 89 ? -29.272 -67.728 23.944 1.00 48.44 89 GLN A CA 1
ATOM 652 C C . GLN A 1 89 ? -28.553 -66.509 23.357 1.00 48.44 89 GLN A C 1
ATOM 654 O O . GLN A 1 89 ? -28.527 -66.292 22.153 1.00 48.44 89 GLN A O 1
ATOM 659 N N . GLN A 1 90 ? -27.788 -65.823 24.208 1.00 46.41 90 GLN A N 1
ATOM 660 C CA . GLN A 1 90 ? -26.443 -65.435 23.793 1.00 46.41 90 GLN A CA 1
ATOM 661 C C . GLN A 1 90 ? -25.438 -65.764 24.895 1.00 46.41 90 GLN A C 1
ATOM 663 O O . GLN A 1 90 ? -25.551 -65.340 26.043 1.00 46.41 90 GLN A O 1
ATOM 668 N N . GLN A 1 91 ? -24.523 -66.643 24.502 1.00 46.91 91 GLN A N 1
ATOM 669 C CA . GLN A 1 91 ? -23.367 -67.161 25.215 1.00 46.91 91 GLN A CA 1
ATOM 670 C C . GLN A 1 91 ? -22.641 -66.086 26.026 1.00 46.91 91 GLN A C 1
ATOM 672 O O . GLN A 1 91 ? -22.205 -65.068 25.496 1.00 46.91 91 GLN A O 1
ATOM 677 N N . GLN A 1 92 ? -22.459 -66.375 27.311 1.00 45.84 92 GLN A N 1
ATOM 678 C CA . GLN A 1 92 ? -21.522 -65.682 28.182 1.00 45.84 92 GLN A CA 1
ATOM 679 C C . GLN A 1 92 ? -20.098 -65.919 27.658 1.00 45.84 92 GLN A C 1
ATOM 681 O O . GLN A 1 92 ? -19.563 -67.018 27.791 1.00 45.84 92 GLN A O 1
ATOM 686 N N . GLN A 1 93 ? -19.492 -64.894 27.058 1.00 54.94 93 GLN A N 1
ATOM 687 C CA . GLN A 1 93 ? -18.038 -64.795 26.950 1.00 54.94 93 GLN A CA 1
ATOM 688 C C . GLN A 1 93 ? -17.506 -63.982 28.141 1.00 54.94 93 GLN A C 1
ATOM 690 O O . GLN A 1 93 ? -18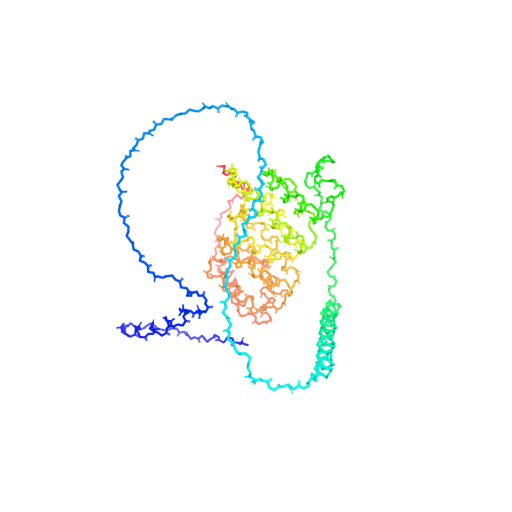.134 -62.993 28.532 1.00 54.94 93 GLN A O 1
ATOM 695 N N . PRO A 1 94 ? -16.380 -64.391 28.750 1.00 53.06 94 PRO A N 1
ATOM 696 C CA . PRO A 1 94 ? -15.791 -63.677 29.876 1.00 53.06 94 PRO A CA 1
ATOM 697 C C . PRO A 1 94 ? -15.284 -62.287 29.443 1.00 53.06 94 PRO A C 1
ATOM 699 O O . PRO A 1 94 ? -14.836 -62.118 28.307 1.00 53.06 94 PRO A O 1
ATOM 702 N N . PRO A 1 95 ? -15.330 -61.271 30.323 1.00 54.16 95 PRO A N 1
ATOM 703 C CA . PRO A 1 95 ? -14.912 -59.920 29.984 1.00 54.16 95 PRO A CA 1
ATOM 704 C C . PRO A 1 95 ? -13.380 -59.818 29.954 1.00 54.16 95 PRO A C 1
ATOM 706 O O . PRO A 1 95 ? -12.744 -59.517 30.961 1.00 54.16 95 PRO A O 1
ATOM 709 N N . ASP A 1 96 ? -12.784 -59.966 28.771 1.00 56.91 96 ASP A N 1
ATOM 710 C CA . ASP A 1 96 ? -11.380 -59.624 28.465 1.00 56.91 96 ASP A CA 1
ATOM 711 C C . ASP A 1 96 ? -11.132 -58.087 28.451 1.00 56.91 96 ASP A C 1
ATOM 713 O O . ASP A 1 96 ? -10.367 -57.529 27.661 1.00 56.91 96 ASP A O 1
ATOM 717 N N . GLY A 1 97 ? -11.789 -57.344 29.351 1.00 59.56 97 GLY A N 1
ATOM 718 C CA . GLY A 1 97 ? -11.807 -55.875 29.375 1.00 59.56 97 GLY A CA 1
ATOM 719 C C . GLY A 1 97 ? -10.504 -55.217 29.848 1.00 59.56 97 GLY A C 1
ATOM 720 O O . GLY A 1 97 ? -10.304 -54.020 29.635 1.00 59.56 97 GLY A O 1
ATOM 721 N N . GLY A 1 98 ? -9.596 -55.977 30.468 1.00 66.75 98 GLY A N 1
ATOM 722 C CA . GLY A 1 98 ? -8.318 -55.456 30.968 1.00 66.75 98 GLY A CA 1
ATOM 723 C C . GLY A 1 98 ? -7.298 -55.183 29.858 1.00 66.75 98 GLY A C 1
ATOM 724 O O . GLY A 1 98 ? -6.648 -54.137 29.848 1.00 66.75 98 GLY A O 1
ATOM 725 N N . ARG A 1 99 ? -7.192 -56.088 28.875 1.00 72.38 99 ARG A N 1
ATOM 726 C CA . ARG A 1 99 ? -6.233 -55.953 27.764 1.00 72.38 99 ARG A CA 1
ATOM 727 C C . ARG A 1 99 ? -6.626 -54.845 26.790 1.00 72.38 99 ARG A C 1
ATOM 729 O O . ARG A 1 99 ? -5.755 -54.108 26.334 1.00 72.38 99 ARG A O 1
ATOM 736 N N . SER A 1 100 ? -7.924 -54.671 26.540 1.00 79.56 100 SER A N 1
ATOM 737 C CA . SER A 1 100 ? -8.413 -53.621 25.638 1.00 79.56 100 SER A CA 1
ATOM 738 C C . SER A 1 100 ? -8.157 -52.212 26.186 1.00 79.56 100 SER A C 1
ATOM 740 O O . SER A 1 100 ? -7.794 -51.321 25.422 1.00 79.56 100 SER A O 1
ATOM 742 N N . ARG A 1 101 ? -8.270 -52.001 27.508 1.00 84.12 101 ARG A N 1
ATOM 743 C CA . ARG A 1 101 ? -7.976 -50.696 28.132 1.00 84.12 101 ARG A CA 1
ATOM 744 C C . ARG A 1 101 ? -6.488 -50.357 28.124 1.00 84.12 101 ARG A C 1
ATOM 746 O O . ARG A 1 101 ? -6.138 -49.209 27.871 1.00 84.12 101 ARG A O 1
ATOM 753 N N . LEU A 1 102 ? -5.617 -51.341 28.358 1.00 86.69 102 LEU A N 1
ATOM 754 C CA . LEU A 1 102 ? -4.164 -51.136 28.303 1.00 86.69 102 LEU A CA 1
ATOM 755 C C . LEU A 1 102 ? -3.680 -50.819 26.883 1.00 86.69 102 LEU A C 1
ATOM 757 O O . LEU A 1 102 ? -2.826 -49.953 26.708 1.00 86.69 102 LEU A O 1
ATOM 761 N N . LEU A 1 103 ? -4.246 -51.474 25.864 1.00 88.94 103 LEU A N 1
ATOM 762 C CA . LEU A 1 103 ? -3.966 -51.146 24.463 1.00 88.94 103 LEU A CA 1
ATOM 763 C C . LEU A 1 103 ? -4.438 -49.732 24.110 1.00 88.94 103 LEU A C 1
ATOM 765 O O . LEU A 1 103 ? -3.685 -48.978 23.500 1.00 88.94 103 LEU A O 1
ATOM 769 N N . GLN A 1 104 ? -5.632 -49.341 24.559 1.00 91.00 104 GLN A N 1
ATOM 770 C CA . GLN A 1 104 ? -6.163 -48.001 24.314 1.00 91.00 104 GLN A CA 1
ATOM 771 C C . GLN A 1 104 ? -5.347 -46.905 25.021 1.00 91.00 104 GLN A C 1
ATOM 773 O O . GLN A 1 104 ? -5.076 -45.866 24.426 1.00 91.00 104 GLN A O 1
ATOM 778 N N . GLN A 1 105 ? -4.883 -47.145 26.253 1.00 93.81 105 GLN A N 1
ATOM 779 C CA . GLN A 1 105 ? -3.979 -46.221 26.950 1.00 93.81 105 GLN A CA 1
ATOM 780 C C . GLN A 1 105 ? -2.620 -46.100 26.256 1.00 93.81 105 GLN A C 1
ATOM 782 O O . GLN A 1 105 ? -2.090 -44.998 26.156 1.00 93.81 105 GLN A O 1
ATOM 787 N N . ARG A 1 106 ? -2.070 -47.202 25.731 1.00 94.56 106 ARG A N 1
ATOM 788 C CA . ARG A 1 106 ? -0.820 -47.166 24.956 1.00 94.56 106 ARG A CA 1
ATOM 789 C C . ARG A 1 106 ? -0.965 -46.389 23.651 1.00 94.56 106 ARG A C 1
ATOM 791 O O . ARG A 1 106 ? -0.069 -45.629 23.311 1.00 94.56 106 ARG A O 1
ATOM 798 N N . GLN A 1 107 ? -2.089 -46.542 22.955 1.00 94.81 107 GLN A N 1
ATOM 799 C CA . GLN A 1 107 ? -2.376 -45.769 21.743 1.00 94.81 107 GLN A CA 1
ATOM 800 C C . GLN A 1 107 ? -2.549 -44.277 22.048 1.00 94.81 107 GLN A C 1
ATOM 802 O O . GLN A 1 107 ? -2.022 -43.446 21.318 1.00 94.81 107 GLN A O 1
ATOM 807 N N . ALA A 1 108 ? -3.222 -43.932 23.150 1.00 92.62 108 ALA A N 1
ATOM 808 C CA . ALA A 1 108 ? -3.364 -42.542 23.579 1.00 92.62 108 ALA A CA 1
ATOM 809 C C . ALA A 1 108 ? -2.018 -41.910 23.980 1.00 92.62 108 ALA A C 1
ATOM 811 O O . ALA A 1 108 ? -1.761 -40.760 23.638 1.00 92.62 108 ALA A O 1
ATOM 812 N N . ALA A 1 109 ? -1.147 -42.663 24.661 1.00 95.00 109 ALA A N 1
ATOM 813 C CA . ALA A 1 109 ? 0.197 -42.204 25.006 1.00 95.00 109 ALA A CA 1
ATOM 814 C C . ALA A 1 109 ? 1.066 -41.981 23.756 1.00 95.00 109 ALA A C 1
ATOM 816 O O . ALA A 1 109 ? 1.709 -40.942 23.646 1.00 95.00 109 ALA A O 1
ATOM 817 N N . ALA A 1 110 ? 1.021 -42.901 22.786 1.00 95.12 110 ALA A N 1
ATOM 818 C CA . ALA A 1 110 ? 1.752 -42.760 21.526 1.00 95.12 110 ALA A CA 1
ATOM 819 C C . ALA A 1 110 ? 1.275 -41.547 20.706 1.00 95.12 110 ALA A C 1
ATOM 821 O O . ALA A 1 110 ? 2.096 -40.778 20.216 1.00 95.12 110 ALA A O 1
ATOM 822 N N . ALA A 1 111 ? -0.041 -41.322 20.617 1.00 93.44 111 ALA A N 1
ATOM 823 C CA . ALA A 1 111 ? -0.593 -40.154 19.929 1.00 93.44 111 ALA A CA 1
ATOM 824 C C . ALA A 1 111 ? -0.166 -38.829 20.590 1.00 93.44 111 ALA A C 1
ATOM 826 O O . ALA A 1 111 ? 0.123 -37.852 19.903 1.00 93.44 111 ALA A O 1
ATOM 827 N N . TRP A 1 112 ? -0.085 -38.803 21.924 1.00 96.69 112 TRP A N 1
ATOM 828 C CA . TRP A 1 112 ? 0.386 -37.632 22.663 1.00 96.69 112 TRP A CA 1
ATOM 829 C C . TRP A 1 112 ? 1.884 -37.363 22.440 1.00 96.69 112 TRP A C 1
ATOM 831 O O . TRP A 1 112 ? 2.287 -36.210 22.292 1.00 96.69 112 TRP A O 1
ATOM 841 N N . GLU A 1 113 ? 2.711 -38.410 22.360 1.00 97.19 113 GLU A N 1
ATOM 842 C CA . GLU A 1 113 ? 4.135 -38.281 22.019 1.00 97.19 113 GLU A CA 1
ATOM 843 C C . GLU A 1 113 ? 4.344 -37.747 20.591 1.00 97.19 113 GLU A C 1
ATOM 845 O O . GLU A 1 113 ? 5.198 -36.882 20.385 1.00 97.19 113 GLU A O 1
ATOM 850 N N . GLU A 1 114 ? 3.543 -38.192 19.615 1.00 96.56 114 GLU A N 1
ATOM 851 C CA . GLU A 1 114 ? 3.582 -37.666 18.240 1.00 96.56 114 GLU A CA 1
ATOM 852 C C . GLU A 1 114 ? 3.205 -36.175 18.175 1.00 96.56 114 GLU A C 1
ATOM 854 O O . GLU A 1 114 ? 3.866 -35.401 17.477 1.00 96.56 114 GLU A O 1
ATOM 859 N N . GLU A 1 115 ? 2.194 -35.740 18.934 1.00 95.88 115 GLU A N 1
ATOM 860 C CA . GLU A 1 115 ? 1.786 -34.329 19.001 1.00 95.88 115 GLU A CA 1
ATOM 861 C C . GLU A 1 115 ? 2.890 -33.444 19.609 1.00 95.88 115 GLU A C 1
ATOM 863 O O . GLU A 1 115 ? 3.194 -32.368 19.085 1.00 95.88 115 GLU A O 1
ATOM 868 N N . GLN A 1 116 ? 3.565 -33.923 20.660 1.00 96.50 116 GLN A N 1
ATOM 869 C CA . GLN A 1 116 ? 4.714 -33.228 21.251 1.00 96.50 116 GLN A CA 1
ATOM 870 C C . GLN A 1 116 ? 5.889 -33.113 20.270 1.00 96.50 116 GLN A C 1
ATOM 872 O O . GLN A 1 116 ? 6.518 -32.055 20.182 1.00 96.50 116 GLN A O 1
ATOM 877 N N . GLN A 1 117 ? 6.171 -34.163 19.492 1.00 96.50 117 GLN A N 1
ATOM 878 C CA . GLN A 1 117 ? 7.218 -34.121 18.467 1.00 96.50 117 GLN A CA 1
ATOM 879 C C . GLN A 1 117 ? 6.886 -33.135 17.343 1.00 96.50 117 GLN A C 1
ATOM 881 O O . GLN A 1 117 ? 7.758 -32.363 16.940 1.00 96.50 117 GLN A O 1
ATOM 886 N N . GLN A 1 118 ? 5.635 -33.095 16.870 1.00 95.06 118 GLN A N 1
ATOM 887 C CA . GLN A 1 118 ? 5.208 -32.105 15.874 1.00 95.06 118 GLN A CA 1
ATOM 888 C C . GLN A 1 118 ? 5.337 -30.676 16.406 1.00 95.06 118 GLN A C 1
ATOM 890 O O . GLN A 1 118 ? 5.821 -29.792 15.698 1.00 95.06 118 GLN A O 1
ATOM 895 N N . GLN A 1 119 ? 4.971 -30.445 17.669 1.00 95.25 119 GLN A N 1
ATOM 896 C CA . GLN A 1 119 ? 5.095 -29.130 18.289 1.00 95.25 119 GLN A CA 1
ATOM 897 C C . GLN A 1 119 ? 6.563 -28.693 18.428 1.00 95.25 119 GLN A C 1
ATOM 899 O O . GLN A 1 119 ? 6.881 -27.530 18.170 1.00 95.25 119 GLN A O 1
ATOM 904 N N . GLN A 1 120 ? 7.476 -29.614 18.756 1.00 96.50 120 GLN A N 1
ATOM 905 C CA . GLN A 1 120 ? 8.915 -29.333 18.776 1.00 96.50 120 GLN A CA 1
ATOM 906 C C . GLN A 1 120 ? 9.486 -29.072 17.375 1.00 96.50 120 GLN A C 1
ATOM 908 O O . GLN A 1 120 ? 10.258 -28.128 17.208 1.00 96.50 120 GLN A O 1
ATOM 913 N N . GLN A 1 121 ? 9.096 -29.848 16.358 1.00 95.94 121 GLN A N 1
ATOM 914 C CA . GLN A 1 121 ? 9.518 -29.603 14.972 1.00 95.94 121 GLN A CA 1
ATOM 915 C C . GLN A 1 121 ? 9.043 -28.239 14.467 1.00 95.94 121 GLN A C 1
ATOM 917 O O . GLN A 1 121 ? 9.808 -27.517 13.828 1.00 95.94 121 GLN A O 1
ATOM 922 N N . TRP A 1 122 ? 7.809 -27.853 14.799 1.00 93.00 122 TRP A N 1
ATOM 923 C CA . TRP A 1 122 ? 7.274 -26.537 14.465 1.00 93.00 122 TRP A CA 1
ATOM 924 C C . TRP A 1 122 ? 8.075 -25.410 15.136 1.00 93.00 122 TRP A C 1
ATOM 926 O O . TRP A 1 122 ? 8.440 -24.437 14.478 1.00 93.00 122 TRP A O 1
ATOM 936 N N . GLN A 1 123 ? 8.438 -25.563 16.416 1.00 94.06 123 GLN A N 1
ATOM 937 C CA . GLN A 1 123 ? 9.303 -24.600 17.110 1.00 94.06 123 GLN A CA 1
ATOM 938 C C . GLN A 1 123 ? 10.705 -24.513 16.489 1.00 94.06 123 GLN A C 1
ATOM 940 O O . GLN A 1 123 ? 11.239 -23.413 16.358 1.00 94.06 123 GLN A O 1
ATOM 945 N N . GLN A 1 124 ? 11.294 -25.639 16.070 1.00 94.06 124 GLN A N 1
ATOM 946 C CA . GLN A 1 124 ? 12.589 -25.640 15.382 1.00 94.06 124 GLN A CA 1
ATOM 947 C C . GLN A 1 124 ? 12.518 -24.955 14.011 1.00 94.06 124 GLN A C 1
ATOM 949 O O . GLN A 1 124 ? 13.413 -24.176 13.688 1.00 94.06 124 GLN A O 1
ATOM 954 N N . GLN A 1 125 ? 11.458 -25.178 13.223 1.00 89.75 125 GLN A N 1
ATOM 955 C CA . GLN A 1 125 ? 11.255 -24.446 11.964 1.00 89.75 125 GLN A CA 1
ATOM 956 C C . GLN A 1 125 ? 11.130 -22.941 12.197 1.00 89.75 125 GLN A C 1
ATOM 958 O O . GLN A 1 125 ? 11.721 -22.161 11.454 1.00 89.75 125 GLN A O 1
ATOM 963 N N . GLN A 1 126 ? 10.413 -22.528 13.244 1.00 85.44 126 GLN A N 1
ATOM 964 C CA . GLN A 1 126 ? 10.271 -21.114 13.580 1.00 85.44 126 GLN A CA 1
ATOM 965 C C . GLN A 1 126 ? 11.626 -20.482 13.938 1.00 85.44 126 GLN A C 1
ATOM 967 O O . GLN A 1 126 ? 11.960 -19.422 13.420 1.00 85.44 126 GLN A O 1
ATOM 972 N N . GLN A 1 127 ? 12.447 -21.169 14.740 1.00 87.50 127 GLN A N 1
ATOM 973 C CA . GLN A 1 127 ? 13.798 -20.704 15.078 1.00 87.50 127 GLN A CA 1
ATOM 974 C C . GLN A 1 127 ? 14.728 -20.643 13.857 1.00 87.50 127 GLN A C 1
ATOM 976 O O . GLN A 1 127 ? 15.547 -19.734 13.762 1.00 87.50 127 GLN A O 1
ATOM 981 N N . GLN A 1 128 ? 14.608 -21.580 12.909 1.00 84.00 128 GLN A N 1
ATOM 982 C CA . GLN A 1 128 ? 15.380 -21.535 11.662 1.00 84.00 128 GLN A CA 1
ATOM 983 C C . GLN A 1 128 ? 14.960 -20.364 10.768 1.00 84.00 128 GLN A C 1
ATOM 985 O O . GLN A 1 128 ? 15.825 -19.709 10.194 1.00 84.00 128 GLN A O 1
ATOM 990 N N . MET A 1 129 ? 13.659 -20.073 10.679 1.00 73.12 129 MET A N 1
ATOM 991 C CA . MET A 1 129 ? 13.148 -18.903 9.957 1.00 73.12 129 MET A CA 1
ATOM 992 C C . MET A 1 129 ? 13.667 -17.596 10.570 1.00 73.12 129 MET A C 1
ATOM 994 O O . MET A 1 129 ? 14.158 -16.740 9.838 1.00 73.12 129 MET A O 1
ATOM 998 N N . ASP A 1 130 ? 13.646 -17.482 11.901 1.00 69.81 130 ASP A N 1
ATOM 999 C CA . ASP A 1 130 ? 14.140 -16.295 12.608 1.00 69.81 130 ASP A CA 1
ATOM 1000 C C . ASP A 1 130 ? 15.672 -16.127 12.469 1.00 69.81 130 ASP A C 1
ATOM 1002 O O . ASP A 1 130 ? 16.171 -15.007 12.391 1.00 69.81 130 ASP A O 1
ATOM 1006 N N . ALA A 1 131 ? 16.436 -17.226 12.382 1.00 70.25 131 ALA A N 1
ATOM 1007 C CA . ALA A 1 131 ? 17.892 -17.186 12.201 1.00 70.25 131 ALA A CA 1
ATOM 1008 C C . ALA A 1 131 ? 18.328 -16.798 10.773 1.00 70.25 131 ALA A C 1
ATOM 1010 O O . ALA A 1 131 ? 19.385 -16.188 10.596 1.00 70.25 131 ALA A O 1
ATOM 1011 N N . VAL A 1 132 ? 17.534 -17.122 9.744 1.00 61.97 132 VAL A N 1
ATOM 1012 C CA . VAL A 1 132 ? 17.819 -16.712 8.353 1.00 61.97 132 VAL A CA 1
ATOM 1013 C C . VAL A 1 132 ? 17.707 -15.192 8.187 1.00 61.97 132 VAL A C 1
ATOM 1015 O O . VAL A 1 132 ? 18.474 -14.608 7.417 1.00 61.97 132 VAL A O 1
ATOM 1018 N N . ASP A 1 133 ? 16.841 -14.539 8.965 1.00 52.66 133 ASP A N 1
ATOM 1019 C CA . ASP A 1 133 ? 16.702 -13.079 8.971 1.00 52.66 133 ASP A CA 1
ATOM 1020 C C . ASP A 1 133 ? 17.912 -12.350 9.602 1.00 52.66 133 ASP A C 1
ATOM 1022 O O . ASP A 1 133 ? 18.137 -11.176 9.302 1.00 52.66 133 ASP A O 1
ATOM 1026 N N . GLU A 1 134 ? 18.747 -13.019 10.411 1.00 52.41 134 GLU A N 1
ATOM 1027 C CA . GLU A 1 134 ? 19.944 -12.405 11.020 1.00 52.41 134 GLU A CA 1
ATOM 1028 C C . GLU A 1 134 ? 21.207 -12.462 10.137 1.00 52.41 134 GLU A C 1
ATOM 1030 O O . GLU A 1 134 ? 22.094 -11.616 10.276 1.00 52.41 134 GLU A O 1
ATOM 1035 N N . VAL A 1 135 ? 21.313 -13.415 9.202 1.00 49.81 135 VAL A N 1
ATOM 1036 C CA . VAL A 1 135 ? 22.546 -13.622 8.405 1.00 49.81 135 VAL A CA 1
ATOM 1037 C C . VAL A 1 135 ? 22.617 -12.698 7.176 1.00 49.81 135 VAL A C 1
ATOM 1039 O O . VAL A 1 135 ? 23.697 -12.423 6.648 1.00 49.81 135 VAL A O 1
ATOM 1042 N N . GLY A 1 136 ? 21.490 -12.134 6.740 1.00 45.34 136 GLY A N 1
ATOM 1043 C CA . GLY A 1 136 ? 21.456 -11.082 5.725 1.00 45.34 136 GLY A CA 1
ATOM 1044 C C . GLY A 1 136 ? 21.634 -9.706 6.361 1.00 45.34 136 GLY A C 1
ATOM 1045 O O . GLY A 1 136 ? 20.641 -9.073 6.686 1.00 45.34 136 GLY A O 1
ATOM 1046 N N . GLY A 1 137 ? 22.881 -9.244 6.523 1.00 37.06 137 GLY A N 1
ATOM 1047 C CA . GLY A 1 137 ? 23.304 -8.004 7.205 1.00 37.06 137 GLY A CA 1
ATOM 1048 C C . GLY A 1 137 ? 22.755 -6.659 6.690 1.00 37.06 137 GLY A C 1
ATOM 1049 O O . GLY A 1 137 ? 23.510 -5.704 6.517 1.00 37.06 137 GLY A O 1
ATOM 1050 N N . TYR A 1 138 ? 21.444 -6.537 6.510 1.00 34.91 138 TYR A N 1
ATOM 1051 C CA . TYR A 1 138 ? 20.717 -5.282 6.418 1.00 34.91 138 TYR A CA 1
ATOM 1052 C C . TYR A 1 138 ? 19.894 -5.117 7.691 1.00 34.91 138 TYR A C 1
ATOM 1054 O O . TYR A 1 138 ? 18.682 -5.324 7.717 1.00 34.91 138 TYR A O 1
ATOM 1062 N N . VAL A 1 139 ? 20.561 -4.682 8.763 1.00 36.41 139 VAL A N 1
ATOM 1063 C CA . VAL A 1 139 ? 19.876 -4.062 9.898 1.00 36.41 139 VAL A CA 1
ATOM 1064 C C . VAL A 1 139 ? 19.239 -2.786 9.361 1.00 36.41 139 VAL A C 1
ATOM 1066 O O . VAL A 1 139 ? 19.867 -1.730 9.329 1.00 36.41 139 VAL A O 1
ATOM 1069 N N . VAL A 1 140 ? 17.999 -2.877 8.877 1.00 38.25 140 VAL A N 1
ATOM 1070 C CA . VAL A 1 140 ? 17.201 -1.693 8.571 1.00 38.25 140 VAL A CA 1
ATOM 1071 C C . VAL A 1 140 ? 17.016 -0.992 9.912 1.00 38.25 140 VAL A C 1
ATOM 1073 O O . VAL A 1 140 ? 16.358 -1.552 10.797 1.00 38.25 140 VAL A O 1
ATOM 1076 N N . PRO A 1 141 ? 17.608 0.196 10.133 1.00 35.00 141 PRO A N 1
ATOM 1077 C CA . PRO A 1 141 ? 17.418 0.888 11.389 1.00 35.00 141 PRO A CA 1
ATOM 1078 C C . PRO A 1 141 ? 15.914 1.085 11.564 1.00 35.00 141 PRO A C 1
ATOM 1080 O O . PRO A 1 141 ? 15.262 1.707 10.721 1.00 35.00 141 PRO A O 1
ATOM 1083 N N . ARG A 1 142 ? 15.349 0.542 12.653 1.00 38.56 142 ARG A N 1
ATOM 1084 C CA . ARG A 1 142 ? 14.012 0.910 13.128 1.00 38.56 142 ARG A CA 1
ATOM 1085 C C . ARG A 1 142 ? 14.066 2.397 13.458 1.00 38.56 142 ARG A C 1
ATOM 1087 O O . ARG A 1 142 ? 14.265 2.782 14.607 1.00 38.56 142 ARG A O 1
ATOM 1094 N N . GLN A 1 143 ? 13.915 3.249 12.447 1.00 36.91 143 GLN A N 1
ATOM 1095 C CA . GLN A 1 143 ? 13.645 4.656 12.651 1.00 36.91 143 GLN A CA 1
ATOM 1096 C C . GLN A 1 143 ? 12.348 4.699 13.453 1.00 36.91 143 GLN A C 1
ATOM 1098 O O . GLN A 1 143 ? 11.263 4.425 12.936 1.00 36.91 143 GLN A O 1
ATOM 1103 N N . ARG A 1 144 ? 12.467 4.974 14.757 1.00 35.62 144 ARG A N 1
ATOM 1104 C CA . ARG A 1 144 ? 11.342 5.377 15.595 1.00 35.62 144 ARG A CA 1
ATOM 1105 C C . ARG A 1 144 ? 10.843 6.685 15.004 1.00 35.62 144 ARG A C 1
ATOM 1107 O O . ARG A 1 144 ? 11.309 7.761 15.365 1.00 35.62 144 ARG A O 1
ATOM 1114 N N . PHE A 1 145 ? 9.919 6.585 14.056 1.00 35.44 145 PHE A N 1
ATOM 1115 C CA . PHE A 1 145 ? 9.142 7.720 13.603 1.00 35.44 145 PHE A CA 1
ATOM 1116 C C . PHE A 1 145 ? 8.325 8.193 14.803 1.00 35.44 145 PHE A C 1
ATOM 1118 O O . PHE A 1 145 ? 7.251 7.664 15.089 1.00 35.44 145 PHE A O 1
ATOM 1125 N N . VAL A 1 146 ? 8.857 9.177 15.528 1.00 36.03 146 VAL A N 1
ATOM 1126 C CA . VAL A 1 146 ? 8.074 10.000 16.442 1.00 36.03 146 VAL A CA 1
ATOM 1127 C C . VAL A 1 146 ? 7.162 10.825 15.545 1.00 36.03 146 VAL A C 1
ATOM 1129 O O . VAL A 1 146 ? 7.512 11.913 15.091 1.00 36.03 146 VAL A O 1
ATOM 1132 N N . LEU A 1 147 ? 6.014 10.252 15.194 1.00 38.56 147 LEU A N 1
ATOM 1133 C CA . LEU A 1 147 ? 4.950 10.994 14.544 1.00 38.56 147 LEU A CA 1
ATOM 1134 C C . LEU A 1 147 ? 4.574 12.120 15.500 1.00 38.56 147 LEU A C 1
ATOM 1136 O O . LEU A 1 147 ? 4.020 11.868 16.568 1.00 38.56 147 LEU A O 1
ATOM 1140 N N . ARG A 1 148 ? 4.919 13.361 15.139 1.00 34.50 148 ARG A N 1
ATOM 1141 C CA . ARG A 1 148 ? 4.386 14.535 15.829 1.00 34.50 148 ARG A CA 1
ATOM 1142 C C . ARG A 1 148 ? 2.857 14.419 15.757 1.00 34.50 148 ARG A C 1
ATOM 1144 O O . ARG A 1 148 ? 2.343 14.341 14.639 1.00 34.50 148 ARG A O 1
ATOM 1151 N N . PRO A 1 149 ? 2.136 14.349 16.890 1.00 39.59 149 PRO A N 1
ATOM 1152 C CA . PRO A 1 149 ? 0.690 14.188 16.871 1.00 39.59 149 PRO A CA 1
ATOM 1153 C C . PRO A 1 149 ? 0.071 15.397 16.165 1.00 39.59 149 PRO A C 1
ATOM 1155 O O . PRO A 1 149 ? 0.166 16.532 16.633 1.00 39.59 149 PRO A O 1
ATOM 1158 N N . ALA A 1 150 ? -0.507 15.154 14.988 1.00 43.00 150 ALA A N 1
ATOM 1159 C CA . ALA A 1 150 ? -1.316 16.132 14.285 1.00 43.00 150 ALA A CA 1
ATOM 1160 C C . ALA A 1 150 ? -2.598 16.327 15.104 1.00 43.00 150 ALA A C 1
ATOM 1162 O O . ALA A 1 150 ? -3.392 15.400 15.217 1.00 43.00 150 ALA A O 1
ATOM 1163 N N . LYS A 1 151 ? -2.741 17.524 15.688 1.00 52.34 151 LYS A N 1
ATOM 1164 C CA . LYS A 1 151 ? -3.670 17.886 16.773 1.00 52.34 151 LYS A CA 1
ATOM 1165 C C . LYS A 1 151 ? -3.363 17.137 18.077 1.00 52.34 151 LYS A C 1
ATOM 1167 O O . LYS A 1 151 ? -3.363 15.912 18.144 1.00 52.34 151 LYS A O 1
ATOM 1172 N N . ARG A 1 152 ? -3.074 17.897 19.138 1.00 54.69 152 ARG A N 1
ATOM 1173 C CA . ARG A 1 152 ? -3.014 17.347 20.495 1.00 54.69 152 ARG A CA 1
ATOM 1174 C C . ARG A 1 152 ? -4.419 16.842 20.811 1.00 54.69 152 ARG A C 1
ATOM 1176 O O . ARG A 1 152 ? -5.326 17.658 20.935 1.00 54.69 152 ARG A O 1
ATOM 1183 N N . TYR A 1 153 ? -4.598 15.527 20.866 1.00 69.38 153 TYR A N 1
ATOM 1184 C CA . TYR A 1 153 ? -5.791 14.937 21.463 1.00 69.38 153 TYR A CA 1
ATOM 1185 C C . TYR A 1 153 ? -5.952 15.549 22.859 1.00 69.38 153 TYR A C 1
ATOM 1187 O O . TYR A 1 153 ? -4.958 15.653 23.587 1.00 69.38 153 TYR A O 1
ATOM 1195 N N . SER A 1 154 ? -7.146 16.037 23.199 1.00 75.44 154 SER A N 1
ATOM 1196 C CA . SER A 1 154 ? -7.392 16.612 24.520 1.00 75.44 154 SER A CA 1
ATOM 1197 C C . SER A 1 154 ? -7.087 15.549 25.570 1.00 75.44 154 SER A C 1
ATOM 1199 O O . SER A 1 154 ? -7.584 14.431 25.477 1.00 75.44 154 SER A O 1
ATOM 1201 N N . GLU A 1 155 ? -6.289 15.881 26.588 1.00 76.00 155 GLU A N 1
ATOM 1202 C CA . GLU A 1 155 ? -5.915 14.937 27.657 1.00 76.00 155 GLU A CA 1
ATOM 1203 C C . GLU A 1 155 ? -7.120 14.384 28.451 1.00 76.00 155 GLU A C 1
ATOM 1205 O O . GLU A 1 155 ? -6.953 13.461 29.244 1.00 76.00 155 GLU A O 1
ATOM 1210 N N . GLY A 1 156 ? -8.335 14.889 28.214 1.00 83.69 156 GLY A N 1
ATOM 1211 C CA . GLY A 1 156 ? -9.582 14.402 28.807 1.00 83.69 156 GLY A CA 1
ATOM 1212 C C . GLY A 1 156 ? -10.387 13.414 27.956 1.00 83.69 156 GLY A C 1
ATOM 1213 O O . GLY A 1 156 ? -11.402 12.910 28.439 1.00 83.69 156 GLY A O 1
ATOM 1214 N N . ASP A 1 157 ? -9.983 13.124 26.717 1.00 90.88 157 ASP A N 1
ATOM 1215 C CA . ASP A 1 157 ? -10.756 12.218 25.870 1.00 90.88 157 ASP A CA 1
ATOM 1216 C C . ASP A 1 157 ? -10.692 10.784 26.411 1.00 90.88 157 ASP A C 1
ATOM 1218 O O . ASP A 1 157 ? -9.666 10.300 26.890 1.00 90.88 157 ASP A O 1
ATOM 1222 N N . TRP A 1 158 ? -11.800 10.048 26.337 1.00 92.50 158 TRP A N 1
ATOM 1223 C CA . TRP A 1 158 ? -11.848 8.710 26.930 1.00 92.50 158 TRP A CA 1
ATOM 1224 C C . TRP A 1 158 ? -10.785 7.778 26.336 1.00 92.50 158 TRP A C 1
ATOM 1226 O O . TRP A 1 158 ? -10.235 6.954 27.057 1.00 92.50 158 TRP A O 1
ATOM 1236 N N . TYR A 1 159 ? -10.476 7.920 25.044 1.00 89.44 159 TYR A N 1
ATOM 1237 C CA . TYR A 1 159 ? -9.548 7.060 24.310 1.00 89.44 159 TYR A CA 1
ATOM 1238 C C . TYR A 1 159 ? -8.071 7.418 24.537 1.00 89.44 159 TYR A C 1
ATOM 1240 O O . TYR A 1 159 ? -7.203 6.642 24.144 1.00 89.44 159 TYR A O 1
ATOM 1248 N N . THR A 1 160 ? -7.765 8.541 25.198 1.00 90.44 160 THR A N 1
ATOM 1249 C CA . THR A 1 160 ? -6.392 8.906 25.599 1.00 90.44 160 THR A CA 1
ATOM 1250 C C . THR A 1 160 ? -6.034 8.410 27.001 1.00 90.44 160 THR A C 1
ATOM 1252 O O . THR A 1 160 ? -4.887 8.540 27.432 1.00 90.44 160 THR A O 1
ATOM 1255 N N . GLN A 1 161 ? -6.987 7.822 27.731 1.00 91.44 161 GLN A N 1
ATOM 1256 C CA . GLN A 1 161 ? -6.747 7.284 29.069 1.00 91.44 161 GLN A CA 1
ATOM 1257 C C . GLN A 1 161 ? -5.728 6.134 29.031 1.00 91.44 161 GLN A C 1
ATOM 1259 O O . GLN A 1 161 ? -5.740 5.300 28.127 1.00 91.44 161 GLN A O 1
ATOM 1264 N N . ARG A 1 162 ? -4.882 6.026 30.069 1.00 91.12 162 ARG A N 1
ATOM 1265 C CA . ARG A 1 162 ? -3.795 5.022 30.151 1.00 91.12 162 ARG A CA 1
ATOM 1266 C C . ARG A 1 162 ? -4.256 3.576 29.941 1.00 91.12 162 ARG A C 1
ATOM 1268 O O . ARG A 1 162 ? -3.500 2.769 29.407 1.00 91.12 162 ARG A O 1
ATOM 1275 N N . GLN A 1 163 ? -5.485 3.246 30.330 1.00 92.81 163 GLN A N 1
ATOM 1276 C CA . GLN A 1 163 ? -6.065 1.913 30.135 1.00 92.81 163 GLN A CA 1
ATOM 1277 C C . GLN A 1 163 ? -6.241 1.525 28.656 1.00 92.81 163 GLN A C 1
ATOM 1279 O O . GLN A 1 163 ? -6.225 0.340 28.328 1.00 92.81 163 GLN A O 1
ATOM 1284 N N . TYR A 1 164 ? -6.319 2.508 27.756 1.00 91.19 164 TYR A N 1
ATOM 1285 C CA . TYR A 1 164 ? -6.406 2.313 26.307 1.00 91.19 164 TYR A CA 1
ATOM 1286 C C . TYR A 1 164 ? -5.068 2.528 25.589 1.00 91.19 164 TYR A C 1
ATOM 1288 O O . TYR A 1 164 ? -5.030 2.588 24.365 1.00 91.19 164 TYR A O 1
ATOM 1296 N N . ALA A 1 165 ? -3.949 2.577 26.324 1.00 89.12 165 ALA A N 1
ATOM 1297 C CA . ALA A 1 165 ? -2.618 2.682 25.724 1.00 89.12 165 ALA A CA 1
ATOM 1298 C C . ALA A 1 165 ? -2.260 1.469 24.841 1.00 89.12 165 ALA A C 1
ATOM 1300 O O . ALA A 1 165 ? -1.410 1.571 23.960 1.00 89.12 165 ALA A O 1
ATOM 1301 N N . LYS A 1 166 ? -2.895 0.310 25.073 1.00 91.75 166 LYS A N 1
ATOM 1302 C CA . LYS A 1 166 ? -2.742 -0.883 24.231 1.00 91.75 166 LYS A CA 1
ATOM 1303 C C . LYS A 1 166 ? -3.779 -0.863 23.095 1.00 91.75 166 LYS A C 1
ATOM 1305 O O . LYS A 1 166 ? -4.973 -0.828 23.409 1.00 91.75 166 LYS A O 1
ATOM 1310 N N . PRO A 1 167 ? -3.372 -1.012 21.816 1.00 90.94 167 PRO A N 1
ATOM 1311 C CA . PRO A 1 167 ? -4.293 -1.040 20.674 1.00 90.94 167 PRO A CA 1
ATOM 1312 C C . PRO A 1 167 ? -5.442 -2.045 20.824 1.00 90.94 167 PRO A C 1
ATOM 1314 O O . PRO A 1 167 ? -6.578 -1.733 20.486 1.00 90.94 167 PRO A O 1
ATOM 1317 N N . THR A 1 168 ? -5.189 -3.220 21.411 1.00 93.31 168 THR A N 1
ATOM 1318 C CA . THR A 1 168 ? -6.219 -4.244 21.658 1.00 93.31 168 THR A CA 1
ATOM 1319 C C . THR A 1 168 ? -7.325 -3.772 22.603 1.00 93.31 168 THR A C 1
ATOM 1321 O O . THR A 1 168 ? -8.501 -4.027 22.347 1.00 93.31 168 THR A O 1
ATOM 1324 N N . ALA A 1 169 ? -6.963 -3.082 23.689 1.00 93.31 169 ALA A N 1
ATOM 1325 C CA . ALA A 1 169 ? -7.929 -2.580 24.666 1.00 93.31 169 ALA A CA 1
ATOM 1326 C C . ALA A 1 169 ? -8.764 -1.444 24.066 1.00 93.31 169 ALA A C 1
ATOM 1328 O O . ALA A 1 169 ? -9.985 -1.423 24.213 1.00 93.31 169 ALA A O 1
ATOM 1329 N N . LEU A 1 170 ? -8.110 -0.541 23.328 1.00 93.19 170 LEU A N 1
ATOM 1330 C CA . LEU A 1 170 ? -8.786 0.528 22.602 1.00 93.19 170 LEU A CA 1
ATOM 1331 C C . LEU A 1 170 ? -9.743 -0.020 21.534 1.00 93.19 170 LEU A C 1
ATOM 1333 O O . LEU A 1 170 ? -10.891 0.406 21.467 1.00 93.19 170 LEU A O 1
ATOM 1337 N N . HIS A 1 171 ? -9.301 -0.995 20.737 1.00 94.06 171 HIS A N 1
ATOM 1338 C CA . HIS A 1 171 ? -10.131 -1.669 19.739 1.00 94.06 171 HIS A CA 1
ATOM 1339 C C . HIS A 1 171 ? -11.387 -2.286 20.368 1.00 94.06 171 HIS A C 1
ATOM 1341 O O . HIS A 1 171 ? -12.494 -2.037 19.896 1.00 94.06 171 HIS A O 1
ATOM 1347 N N . ALA A 1 172 ? -11.240 -3.038 21.465 1.00 93.56 172 ALA A N 1
ATOM 1348 C CA . ALA A 1 172 ? -12.376 -3.634 22.169 1.00 93.56 172 ALA A CA 1
ATOM 1349 C C . ALA A 1 172 ? -13.369 -2.571 22.678 1.00 93.56 172 ALA A C 1
ATOM 1351 O O . ALA A 1 172 ? -14.582 -2.744 22.552 1.00 93.56 172 ALA A O 1
ATOM 1352 N N . ALA A 1 173 ? -12.865 -1.448 23.197 1.00 93.25 173 ALA A N 1
ATOM 1353 C CA . ALA A 1 173 ? -13.699 -0.335 23.640 1.00 93.25 173 ALA A CA 1
ATOM 1354 C C . ALA A 1 173 ? -14.442 0.349 22.480 1.00 93.25 173 ALA A C 1
ATOM 1356 O O . ALA A 1 173 ? -15.622 0.668 22.625 1.00 93.25 173 ALA A O 1
ATOM 1357 N N . ILE A 1 174 ? -13.788 0.526 21.323 1.00 92.25 174 ILE A N 1
ATOM 1358 C CA . ILE A 1 174 ? -14.423 1.045 20.102 1.00 92.25 174 ILE A CA 1
ATOM 1359 C C . ILE A 1 174 ? -15.555 0.113 19.656 1.00 92.25 174 ILE A C 1
ATOM 1361 O O . ILE A 1 174 ? -16.659 0.591 19.409 1.00 92.25 174 ILE A O 1
ATOM 1365 N N . LEU A 1 175 ? -15.324 -1.204 19.601 1.00 92.12 175 LEU A N 1
ATOM 1366 C CA . LEU A 1 175 ? -16.357 -2.167 19.199 1.00 92.12 175 LEU A CA 1
ATOM 1367 C C . LEU A 1 175 ? -17.552 -2.182 20.161 1.00 92.12 175 LEU A C 1
ATOM 1369 O O . LEU A 1 175 ? -18.696 -2.173 19.713 1.00 92.12 175 LEU A O 1
ATOM 1373 N N . SER A 1 176 ? -17.295 -2.154 21.471 1.00 93.31 176 SER A N 1
ATOM 1374 C CA . SER A 1 176 ? -18.346 -2.077 22.495 1.00 93.31 176 SER A CA 1
ATOM 1375 C C . SER A 1 176 ? -19.237 -0.843 22.296 1.00 93.31 176 SER A C 1
ATOM 1377 O O . SER A 1 176 ? -20.464 -0.939 22.284 1.00 93.31 176 SER A O 1
ATOM 1379 N N . ARG A 1 177 ? -18.616 0.311 22.034 1.00 92.44 177 ARG A N 1
ATOM 1380 C CA . ARG A 1 177 ? -19.303 1.575 21.745 1.00 92.44 177 ARG A CA 1
ATOM 1381 C C . ARG A 1 177 ? -20.060 1.582 20.417 1.00 92.44 177 ARG A C 1
ATOM 1383 O O . ARG A 1 177 ? -21.187 2.069 20.365 1.00 92.44 177 ARG A O 1
ATOM 1390 N N . CYS A 1 178 ? -19.503 0.972 19.372 1.00 88.88 178 CYS A N 1
ATOM 1391 C CA . CYS A 1 178 ? -20.211 0.769 18.106 1.00 88.88 178 CYS A CA 1
ATOM 1392 C C . CYS A 1 178 ? -21.490 -0.062 18.308 1.00 88.88 178 CYS A C 1
ATOM 1394 O O . CYS A 1 178 ? -22.519 0.255 17.719 1.00 88.88 178 CYS A O 1
ATOM 1396 N N . GLY A 1 179 ? -21.466 -1.066 19.195 1.00 84.81 179 GLY A N 1
ATOM 1397 C CA . GLY A 1 179 ? -22.658 -1.831 19.585 1.00 84.81 179 GLY A CA 1
ATOM 1398 C C . GLY A 1 179 ? -23.727 -1.001 20.309 1.00 84.81 179 GLY A C 1
ATOM 1399 O O . GLY A 1 179 ? -24.910 -1.317 20.236 1.00 84.81 179 GLY A O 1
ATOM 1400 N N . GLN A 1 180 ? -23.331 0.100 20.951 1.00 91.31 180 GLN A N 1
ATOM 1401 C CA . GLN A 1 180 ? -24.233 1.105 21.537 1.00 91.31 180 GLN A CA 1
ATOM 1402 C C . GLN A 1 180 ? -24.657 2.174 20.514 1.00 91.31 180 GLN A C 1
ATOM 1404 O O . GLN A 1 180 ? -25.373 3.122 20.837 1.00 91.31 180 GLN A O 1
ATOM 1409 N N . GLY A 1 181 ? -24.190 2.039 19.274 1.00 83.69 181 GLY A N 1
ATOM 1410 C CA . GLY A 1 181 ? -24.432 2.950 18.175 1.00 83.69 181 GLY A CA 1
ATOM 1411 C C . GLY A 1 181 ? -23.528 4.177 18.152 1.00 83.69 181 GLY A C 1
ATOM 1412 O O . GLY A 1 181 ? -23.669 4.946 17.217 1.00 83.69 181 GLY A O 1
ATOM 1413 N N . THR A 1 182 ? -22.619 4.434 19.098 1.00 85.88 182 THR A N 1
ATOM 1414 C CA . THR A 1 182 ? -21.853 5.696 19.068 1.00 85.88 182 THR A CA 1
ATOM 1415 C C . THR A 1 182 ? -20.816 5.717 17.937 1.00 85.88 182 THR A C 1
ATOM 1417 O O . THR A 1 182 ? -20.156 4.719 17.650 1.00 85.88 182 THR A O 1
ATOM 1420 N N . LEU A 1 183 ? -20.691 6.870 17.266 1.00 81.38 183 LEU A N 1
ATOM 1421 C CA . LEU A 1 183 ? -19.699 7.105 16.214 1.00 81.38 183 LEU A CA 1
ATOM 1422 C C . LEU A 1 183 ? -18.474 7.782 16.822 1.00 81.38 183 LEU A C 1
ATOM 1424 O O . LEU A 1 183 ? -18.562 8.903 17.308 1.00 81.38 183 LEU A O 1
ATOM 1428 N N . GLU A 1 184 ? -17.329 7.108 16.774 1.00 84.06 184 GLU A N 1
ATOM 1429 C CA . GLU A 1 184 ? -16.103 7.548 17.451 1.00 84.06 184 GLU A CA 1
ATOM 1430 C C . GLU A 1 184 ? -14.954 7.692 16.440 1.00 84.06 184 GLU A C 1
ATOM 1432 O O . GLU A 1 184 ? -13.927 7.014 16.522 1.00 84.06 184 GLU A O 1
ATOM 1437 N N . SER A 1 185 ? -15.126 8.570 15.447 1.00 89.38 185 SER A N 1
ATOM 1438 C CA . SER A 1 185 ? -14.132 8.791 14.383 1.00 89.38 185 SER A CA 1
ATOM 1439 C C . SER A 1 185 ? -12.762 9.225 14.928 1.00 89.38 185 SER A C 1
ATOM 1441 O O . SER A 1 185 ? -11.730 8.780 14.423 1.00 89.38 185 SER A O 1
ATOM 1443 N N . ALA A 1 186 ? -12.740 10.019 16.003 1.00 91.50 186 ALA A N 1
ATOM 1444 C CA . ALA A 1 186 ? -11.512 10.451 16.671 1.00 91.50 186 ALA A CA 1
ATOM 1445 C C . ALA A 1 186 ? -10.774 9.291 17.366 1.00 91.50 186 ALA A C 1
ATOM 1447 O O . ALA A 1 186 ? -9.562 9.141 17.193 1.00 91.50 186 ALA A O 1
ATOM 1448 N N . ALA A 1 187 ? -11.497 8.419 18.081 1.00 93.12 187 ALA A N 1
ATOM 1449 C CA . ALA A 1 187 ? -10.912 7.236 18.718 1.00 93.12 187 ALA A CA 1
ATOM 1450 C C . ALA A 1 187 ? -10.361 6.251 17.676 1.00 93.12 187 ALA A C 1
ATOM 1452 O O . ALA A 1 187 ? -9.278 5.691 17.853 1.00 93.12 187 ALA A O 1
ATOM 1453 N N . LEU A 1 188 ? -11.073 6.082 16.556 1.00 95.38 188 LEU A N 1
ATOM 1454 C CA . LEU A 1 188 ? -10.602 5.285 15.429 1.00 95.38 188 LEU A CA 1
ATOM 1455 C C . LEU A 1 188 ? -9.321 5.877 14.827 1.00 95.38 188 LEU A C 1
ATOM 1457 O O . LEU A 1 188 ? -8.343 5.157 14.645 1.00 95.38 188 LEU A O 1
ATOM 1461 N N . GLN A 1 189 ? -9.272 7.188 14.582 1.00 95.19 189 GLN A N 1
ATOM 1462 C CA . GLN A 1 189 ? -8.061 7.845 14.082 1.00 95.19 189 GLN A CA 1
ATOM 1463 C C . GLN A 1 189 ? -6.877 7.700 15.056 1.00 95.19 189 GLN A C 1
ATOM 1465 O O . GLN A 1 189 ? -5.740 7.497 14.613 1.00 95.19 189 GLN A O 1
ATOM 1470 N N . TYR A 1 190 ? -7.131 7.740 16.367 1.00 94.19 190 TYR A N 1
ATOM 1471 C CA . TYR A 1 190 ? -6.128 7.483 17.401 1.00 94.19 190 TYR A CA 1
ATOM 1472 C C . TYR A 1 190 ? -5.630 6.025 17.379 1.00 94.19 190 TYR A C 1
ATOM 1474 O O . TYR A 1 190 ? -4.418 5.792 17.428 1.00 94.19 190 TYR A O 1
ATOM 1482 N N . LEU A 1 191 ? -6.522 5.039 17.209 1.00 95.06 191 LEU A N 1
ATOM 1483 C CA . LEU A 1 191 ? -6.154 3.625 17.035 1.00 95.06 191 LEU A CA 1
ATOM 1484 C C . LEU A 1 191 ? -5.244 3.436 15.811 1.00 95.06 191 LEU A C 1
ATOM 1486 O O . LEU A 1 191 ? -4.151 2.883 15.926 1.00 95.06 191 LEU A O 1
ATOM 1490 N N . LEU A 1 192 ? -5.649 3.965 14.652 1.00 96.62 192 LEU A N 1
ATOM 1491 C CA . LEU A 1 192 ? -4.843 3.896 13.428 1.00 96.62 192 LEU A CA 1
ATOM 1492 C C . LEU A 1 192 ? -3.481 4.588 13.608 1.00 96.62 192 LEU A C 1
ATOM 1494 O O . LEU A 1 192 ? -2.460 4.129 13.099 1.00 96.62 192 LEU A O 1
ATOM 1498 N N . SER A 1 193 ? -3.428 5.684 14.366 1.00 95.44 193 SER A N 1
ATOM 1499 C CA . SER A 1 193 ? -2.189 6.430 14.615 1.00 95.44 193 SER A CA 1
ATOM 1500 C C . SER A 1 193 ? -1.240 5.732 15.594 1.00 95.44 193 SER A C 1
ATOM 1502 O O . SER A 1 193 ? -0.034 5.946 15.483 1.00 95.44 193 SER A O 1
ATOM 1504 N N . SER A 1 194 ? -1.750 4.896 16.502 1.00 94.25 194 SER A N 1
ATOM 1505 C CA . SER A 1 194 ? -0.978 4.197 17.545 1.00 94.25 194 SER A CA 1
ATOM 1506 C C . SER A 1 194 ? -0.569 2.764 17.183 1.00 94.25 194 SER A C 1
ATOM 1508 O O . SER A 1 194 ? 0.346 2.223 17.799 1.00 94.25 194 SER A O 1
ATOM 1510 N N . ALA A 1 195 ? -1.191 2.158 16.169 1.00 96.25 195 ALA A N 1
ATOM 1511 C CA . ALA A 1 195 ? -0.872 0.807 15.709 1.00 96.25 195 ALA A CA 1
ATOM 1512 C C . ALA A 1 195 ? 0.610 0.643 15.316 1.00 96.25 195 ALA A C 1
ATOM 1514 O O . ALA A 1 195 ? 1.141 1.425 14.523 1.00 96.25 195 ALA A O 1
ATOM 1515 N N . ALA A 1 196 ? 1.281 -0.383 15.839 1.00 95.75 196 ALA A N 1
ATOM 1516 C CA . ALA A 1 196 ? 2.715 -0.599 15.623 1.00 95.75 196 ALA A CA 1
ATOM 1517 C C . ALA A 1 196 ? 3.031 -1.929 14.927 1.00 95.75 196 ALA A C 1
ATOM 1519 O O . ALA A 1 196 ? 4.101 -2.073 14.339 1.00 95.75 196 ALA A O 1
ATOM 1520 N N . THR A 1 197 ? 2.114 -2.892 14.990 1.00 96.94 197 THR A N 1
ATOM 1521 C CA . THR A 1 197 ? 2.288 -4.242 14.446 1.00 96.94 197 THR A CA 1
ATOM 1522 C C . THR A 1 197 ? 1.284 -4.539 13.332 1.00 96.94 197 THR A C 1
ATOM 1524 O O . THR A 1 197 ? 0.248 -3.878 13.217 1.00 96.94 197 THR A O 1
ATOM 1527 N N . ALA A 1 198 ? 1.553 -5.567 12.520 1.00 97.06 198 ALA A N 1
ATOM 1528 C CA . ALA A 1 198 ? 0.609 -6.031 11.500 1.00 97.06 198 ALA A CA 1
ATOM 1529 C C . ALA A 1 198 ? -0.739 -6.462 12.107 1.00 97.06 198 ALA A C 1
ATOM 1531 O O . ALA A 1 198 ? -1.797 -6.172 11.550 1.00 97.06 198 ALA A O 1
ATOM 1532 N N . ARG A 1 199 ? -0.709 -7.064 13.304 1.00 96.94 199 ARG A N 1
ATOM 1533 C CA . ARG A 1 199 ? -1.915 -7.387 14.074 1.00 96.94 199 ARG A CA 1
ATOM 1534 C C . ARG A 1 199 ? -2.698 -6.130 14.455 1.00 96.94 199 ARG A C 1
ATOM 1536 O O . ARG A 1 199 ? -3.914 -6.112 14.301 1.00 96.94 199 ARG A O 1
ATOM 1543 N N . ASP A 1 200 ? -2.027 -5.064 14.893 1.00 96.88 200 ASP A N 1
ATOM 1544 C CA . ASP A 1 200 ? -2.705 -3.796 15.200 1.00 96.88 200 ASP A CA 1
ATOM 1545 C C . ASP A 1 200 ? -3.354 -3.182 13.954 1.00 96.88 200 ASP A C 1
ATOM 1547 O O . ASP A 1 200 ? -4.438 -2.612 14.044 1.00 96.88 200 ASP A O 1
ATOM 1551 N N . ALA A 1 201 ? -2.726 -3.325 12.782 1.00 97.81 201 ALA A N 1
ATOM 1552 C CA . ALA A 1 201 ? -3.307 -2.868 11.522 1.00 97.81 201 ALA A CA 1
ATOM 1553 C C . ALA A 1 201 ? -4.588 -3.640 11.161 1.00 97.81 201 ALA A C 1
ATOM 1555 O O . ALA A 1 201 ? -5.564 -3.029 10.724 1.00 97.81 201 ALA A O 1
ATOM 1556 N N . GLN A 1 202 ? -4.623 -4.956 11.403 1.00 97.94 202 GLN A N 1
ATOM 1557 C CA . GLN A 1 202 ? -5.838 -5.765 11.246 1.00 97.94 202 GLN A CA 1
ATOM 1558 C C . GLN A 1 202 ? -6.947 -5.323 12.211 1.00 97.94 202 GLN A C 1
ATOM 1560 O O . GLN A 1 202 ? -8.095 -5.179 11.794 1.00 97.94 202 GLN A O 1
ATOM 1565 N N . LEU A 1 203 ? -6.608 -5.043 13.477 1.00 96.69 203 LEU A N 1
ATOM 1566 C CA . LEU A 1 203 ? -7.556 -4.462 14.437 1.00 96.69 203 LEU A CA 1
ATOM 1567 C C . LEU A 1 203 ? -8.073 -3.103 13.942 1.00 96.69 203 LEU A C 1
ATOM 1569 O O . LEU A 1 203 ? -9.271 -2.840 13.999 1.00 96.69 203 LEU A O 1
ATOM 1573 N N . GLY A 1 204 ? -7.195 -2.259 13.396 1.00 96.81 204 GLY A N 1
ATOM 1574 C CA . GLY A 1 204 ? -7.565 -0.978 12.795 1.00 96.81 204 GLY A CA 1
ATOM 1575 C C . GLY A 1 204 ? -8.569 -1.118 11.647 1.00 96.81 204 GLY A C 1
ATOM 1576 O O . GLY A 1 204 ? -9.568 -0.402 11.620 1.00 96.81 204 GLY A O 1
ATOM 1577 N N . LEU A 1 205 ? -8.347 -2.067 10.732 1.00 97.88 205 LEU A N 1
ATOM 1578 C CA . LEU A 1 205 ? -9.266 -2.362 9.626 1.00 97.88 205 LEU A CA 1
ATOM 1579 C C . LEU A 1 205 ? -10.617 -2.909 10.119 1.00 97.88 205 LEU A C 1
ATOM 1581 O O . LEU A 1 205 ? -11.665 -2.481 9.639 1.00 97.88 205 LEU A O 1
ATOM 1585 N N . SER A 1 206 ? -10.597 -3.813 11.099 1.00 96.94 206 SER A N 1
ATOM 1586 C CA . SER A 1 206 ? -11.805 -4.359 11.730 1.00 96.94 206 SER A CA 1
ATOM 1587 C C . SER A 1 206 ? -12.646 -3.258 12.390 1.00 96.94 206 SER A C 1
ATOM 1589 O O . SER A 1 206 ? -13.838 -3.127 12.107 1.00 96.94 206 SER A O 1
ATOM 1591 N N . ALA A 1 207 ? -12.021 -2.404 13.211 1.00 95.81 207 ALA A N 1
ATOM 1592 C CA . ALA A 1 207 ? -12.699 -1.265 13.830 1.00 95.81 207 ALA A CA 1
ATOM 1593 C C . ALA A 1 207 ? -13.235 -0.271 12.794 1.00 95.81 207 ALA A C 1
ATOM 1595 O O . ALA A 1 207 ? -14.339 0.240 12.966 1.00 95.81 207 ALA A O 1
ATOM 1596 N N . LEU A 1 208 ? -12.494 -0.019 11.710 1.00 97.12 208 LEU A N 1
ATOM 1597 C CA . LEU A 1 208 ? -12.951 0.834 10.614 1.00 97.12 208 LEU A CA 1
ATOM 1598 C C . LEU A 1 208 ? -14.248 0.307 9.987 1.00 97.12 208 LEU A C 1
ATOM 1600 O O . LEU A 1 208 ? -15.200 1.072 9.839 1.00 97.12 208 LEU A O 1
ATOM 1604 N N . GLY A 1 209 ? -14.305 -0.989 9.665 1.00 96.31 209 GLY A N 1
ATOM 1605 C CA . GLY A 1 209 ? -15.514 -1.619 9.129 1.00 96.31 209 GLY A CA 1
ATOM 1606 C C . GLY A 1 209 ? -16.697 -1.534 10.098 1.00 96.31 209 GLY A C 1
ATOM 1607 O O . GLY A 1 209 ? -17.800 -1.169 9.693 1.00 96.31 209 GLY A O 1
ATOM 1608 N N . ALA A 1 210 ? -16.463 -1.781 11.392 1.00 95.38 210 ALA A N 1
ATOM 1609 C CA . ALA A 1 210 ? -17.495 -1.679 12.423 1.00 95.38 210 ALA A CA 1
ATOM 1610 C C . ALA A 1 210 ? -18.049 -0.249 12.554 1.00 95.38 210 ALA A C 1
ATOM 1612 O O . ALA A 1 210 ? -19.259 -0.048 12.449 1.00 95.38 210 ALA A O 1
ATOM 1613 N N . VAL A 1 211 ? -17.177 0.755 12.699 1.00 94.44 211 VAL A N 1
ATOM 1614 C CA . VAL A 1 211 ? -17.583 2.170 12.787 1.00 94.44 211 VAL A CA 1
ATOM 1615 C C . VAL A 1 211 ? -18.333 2.595 11.524 1.00 94.44 211 VAL A C 1
ATOM 1617 O O . VAL A 1 211 ? -19.362 3.266 11.614 1.00 94.44 211 VAL A O 1
ATOM 1620 N N . ARG A 1 212 ? -17.869 2.166 10.343 1.00 95.50 212 ARG A N 1
ATOM 1621 C CA . ARG A 1 212 ? -18.538 2.477 9.078 1.00 95.50 212 ARG A CA 1
ATOM 1622 C C . ARG A 1 212 ? -19.928 1.850 8.988 1.00 95.50 212 ARG A C 1
ATOM 1624 O O . ARG A 1 212 ? -20.856 2.534 8.569 1.00 95.50 212 ARG A O 1
ATOM 1631 N N . SER A 1 213 ? -20.098 0.602 9.422 1.00 94.19 213 SER A N 1
ATOM 1632 C CA . SER A 1 213 ? -21.412 -0.054 9.425 1.00 94.19 213 SER A CA 1
ATOM 1633 C C . SER A 1 213 ? -22.439 0.694 10.289 1.00 94.19 213 SER A C 1
ATOM 1635 O O . SER A 1 213 ? -23.583 0.868 9.873 1.00 94.19 213 SER A O 1
ATOM 1637 N N . VAL A 1 214 ? -22.013 1.230 11.440 1.00 93.75 214 VAL A N 1
ATOM 1638 C CA . VAL A 1 214 ? -22.855 2.055 12.320 1.00 93.75 214 VAL A CA 1
ATOM 1639 C C . VAL A 1 214 ? -23.184 3.405 11.679 1.00 93.75 214 VAL A C 1
ATOM 1641 O O . VAL A 1 214 ? -24.317 3.870 11.793 1.00 93.75 214 VAL A O 1
ATOM 1644 N N . ALA A 1 215 ? -22.227 4.029 10.983 1.00 92.44 215 ALA A N 1
ATOM 1645 C CA . ALA A 1 215 ? -22.449 5.299 10.283 1.00 92.44 215 ALA A CA 1
ATOM 1646 C C . ALA A 1 215 ? -23.506 5.143 9.183 1.00 92.44 215 ALA A C 1
ATOM 1648 O O . ALA A 1 215 ? -24.493 5.877 9.157 1.00 92.44 215 ALA A O 1
ATOM 1649 N N . VAL A 1 216 ? -23.363 4.099 8.363 1.00 94.31 216 VAL A N 1
ATOM 1650 C CA . VAL A 1 216 ? -24.317 3.749 7.304 1.00 94.31 216 VAL A CA 1
ATOM 1651 C C . VAL A 1 216 ? -25.704 3.460 7.881 1.00 94.31 216 VAL A C 1
ATOM 1653 O O . VAL A 1 216 ? -26.695 3.975 7.369 1.00 94.31 216 VAL A O 1
ATOM 1656 N N . ALA A 1 217 ? -25.797 2.713 8.988 1.00 93.62 217 ALA A N 1
ATOM 1657 C CA . ALA A 1 217 ? -27.072 2.434 9.656 1.00 93.62 217 ALA A CA 1
ATOM 1658 C C . ALA A 1 217 ? -27.781 3.701 10.179 1.00 93.62 217 ALA A C 1
ATOM 1660 O O . ALA A 1 217 ? -28.999 3.708 10.340 1.00 93.62 217 ALA A O 1
ATOM 1661 N N . ARG A 1 218 ? -27.030 4.782 10.421 1.00 93.31 218 ARG A N 1
ATOM 1662 C CA . ARG A 1 218 ? -27.549 6.103 10.812 1.00 93.31 218 ARG A CA 1
ATOM 1663 C C . ARG A 1 218 ? -27.880 7.008 9.622 1.00 93.31 218 ARG A C 1
ATOM 1665 O O . ARG A 1 218 ? -28.293 8.144 9.834 1.00 93.31 218 ARG A O 1
ATOM 1672 N N . GLY A 1 219 ? -27.693 6.529 8.394 1.00 94.75 219 GLY A N 1
ATOM 1673 C CA . GLY A 1 219 ? -27.857 7.316 7.173 1.00 94.75 219 GLY A CA 1
ATOM 1674 C C . GLY A 1 219 ? -26.652 8.196 6.827 1.00 94.75 219 GLY A C 1
ATOM 1675 O O . GLY A 1 219 ? -26.725 8.957 5.865 1.00 94.75 219 GLY A O 1
ATOM 1676 N N . ASP A 1 220 ? -25.540 8.092 7.562 1.00 93.44 220 ASP A N 1
ATOM 1677 C CA . ASP A 1 220 ? -24.298 8.780 7.214 1.00 93.44 220 ASP A CA 1
ATOM 1678 C C . ASP A 1 220 ? -23.502 7.952 6.197 1.00 93.44 220 ASP A C 1
ATOM 1680 O O . ASP A 1 220 ? -22.739 7.038 6.525 1.00 93.44 220 ASP A O 1
ATOM 1684 N N . MET A 1 221 ? -23.720 8.283 4.927 1.00 91.88 221 MET A N 1
ATOM 1685 C CA . MET A 1 221 ? -23.075 7.639 3.786 1.00 91.88 221 MET A CA 1
ATOM 1686 C C . MET A 1 221 ? -21.800 8.358 3.342 1.00 91.88 221 MET A C 1
ATOM 1688 O O . MET A 1 221 ? -21.139 7.876 2.417 1.00 91.88 221 MET A O 1
ATOM 1692 N N . ALA A 1 222 ? -21.411 9.468 3.980 1.00 93.50 222 ALA A N 1
ATOM 1693 C CA . ALA A 1 222 ? -20.269 10.257 3.533 1.00 93.50 222 ALA A CA 1
ATOM 1694 C C . ALA A 1 222 ? -18.971 9.431 3.604 1.00 93.50 222 ALA A C 1
ATOM 1696 O O . ALA A 1 222 ? -18.767 8.696 4.575 1.00 93.50 222 ALA A O 1
ATOM 1697 N N . PRO A 1 223 ? -18.096 9.484 2.585 1.00 94.50 223 PRO A N 1
ATOM 1698 C CA . PRO A 1 223 ? -16.798 8.830 2.661 1.00 94.50 223 PRO A CA 1
ATOM 1699 C C . PRO A 1 223 ? -15.917 9.492 3.727 1.00 94.50 223 PRO A C 1
ATOM 1701 O O . PRO A 1 223 ? -16.059 10.674 4.045 1.00 94.50 223 PRO A O 1
ATOM 1704 N N . TRP A 1 224 ? -14.955 8.739 4.252 1.00 95.50 224 TRP A N 1
ATOM 1705 C CA . TRP A 1 224 ? -13.916 9.283 5.113 1.00 95.50 224 TRP A CA 1
ATOM 1706 C C . TRP A 1 224 ? -13.092 10.323 4.357 1.00 95.50 224 TRP A C 1
ATOM 1708 O O . TRP A 1 224 ? -12.654 10.092 3.230 1.00 95.50 224 TRP A O 1
ATOM 1718 N N . GLY A 1 225 ? -12.831 11.454 5.012 1.00 93.62 225 GLY A N 1
ATOM 1719 C CA . GLY A 1 225 ? -12.011 12.515 4.435 1.00 93.62 225 GLY A CA 1
ATOM 1720 C C . GLY A 1 225 ? -10.556 12.094 4.200 1.00 93.62 225 GLY A C 1
ATOM 1721 O O . GLY A 1 225 ? -10.015 11.210 4.874 1.00 93.62 225 GLY A O 1
ATOM 1722 N N . ASP A 1 226 ? -9.883 12.801 3.292 1.00 94.25 226 ASP A N 1
ATOM 1723 C CA . ASP A 1 226 ? -8.483 12.552 2.922 1.00 94.25 226 ASP A CA 1
ATOM 1724 C C . ASP A 1 226 ? -7.507 12.395 4.098 1.00 94.25 226 ASP A C 1
ATOM 1726 O O . ASP A 1 226 ? -6.663 11.492 4.043 1.00 94.25 226 ASP A O 1
ATOM 1730 N N . PRO A 1 227 ? -7.566 13.217 5.172 1.00 94.00 227 PRO A N 1
ATOM 1731 C CA . PRO A 1 227 ? -6.637 13.071 6.288 1.00 94.00 227 PRO A CA 1
ATOM 1732 C C . PRO A 1 227 ? -6.762 11.704 6.960 1.00 94.00 227 PRO A C 1
ATOM 1734 O O . PRO A 1 227 ? -5.756 11.119 7.359 1.00 94.00 227 PRO A O 1
ATOM 1737 N N . PHE A 1 228 ? -7.984 11.176 7.037 1.00 95.50 228 PHE A N 1
ATOM 1738 C CA . PHE A 1 228 ? -8.259 9.878 7.629 1.00 95.50 228 PHE A CA 1
ATOM 1739 C C . PHE A 1 228 ? -7.715 8.747 6.750 1.00 95.50 228 PHE A C 1
ATOM 1741 O O . PHE A 1 228 ? -6.969 7.894 7.235 1.00 95.50 228 PHE A O 1
ATOM 1748 N N . VAL A 1 229 ? -8.001 8.782 5.442 1.00 96.69 229 VAL A N 1
ATOM 1749 C CA . VAL A 1 229 ? -7.472 7.800 4.477 1.00 96.69 229 VAL A CA 1
ATOM 1750 C C . VAL A 1 229 ? -5.942 7.800 4.497 1.00 96.69 229 VAL A C 1
ATOM 1752 O O . VAL A 1 229 ? -5.313 6.742 4.510 1.00 96.69 229 VAL A O 1
ATOM 1755 N N . LYS A 1 230 ? -5.316 8.979 4.574 1.00 96.00 230 LYS A N 1
ATOM 1756 C CA . LYS A 1 230 ? -3.862 9.107 4.716 1.00 96.00 230 LYS A CA 1
ATOM 1757 C C . LYS A 1 230 ? -3.355 8.452 6.003 1.00 96.00 230 LYS A C 1
ATOM 1759 O O . LYS A 1 230 ? -2.363 7.729 5.943 1.00 96.00 230 LYS A O 1
ATOM 1764 N N . THR A 1 231 ? -4.013 8.663 7.145 1.00 96.56 231 THR A N 1
ATOM 1765 C CA . THR A 1 231 ? -3.654 7.990 8.406 1.00 96.56 231 THR A CA 1
ATOM 1766 C C . THR A 1 231 ? -3.767 6.470 8.281 1.00 96.56 231 THR A C 1
ATOM 1768 O O . THR A 1 231 ? -2.853 5.769 8.711 1.00 96.56 231 THR A O 1
ATOM 1771 N N . PHE A 1 232 ? -4.823 5.957 7.644 1.00 97.94 232 PHE A N 1
ATOM 1772 C CA . PHE A 1 232 ? -4.996 4.521 7.403 1.00 97.94 232 PHE A CA 1
ATOM 1773 C C . PHE A 1 232 ? -3.877 3.938 6.525 1.00 97.94 232 PHE A C 1
ATOM 1775 O O . PHE A 1 232 ? -3.257 2.939 6.888 1.00 97.94 232 PHE A O 1
ATOM 1782 N N . VAL A 1 233 ? -3.548 4.589 5.404 1.00 97.75 233 VAL A N 1
ATOM 1783 C CA . VAL A 1 233 ? -2.448 4.142 4.532 1.00 97.75 233 VAL A CA 1
ATOM 1784 C C . VAL A 1 233 ? -1.115 4.178 5.284 1.00 97.75 233 VAL A C 1
ATOM 1786 O O . VAL A 1 233 ? -0.358 3.212 5.251 1.00 97.75 233 VAL A O 1
ATOM 1789 N N . MET A 1 234 ? -0.837 5.254 6.026 1.00 96.62 234 MET A N 1
ATOM 1790 C CA . MET A 1 234 ? 0.392 5.366 6.818 1.00 96.62 234 MET A CA 1
ATOM 1791 C C . MET A 1 234 ? 0.473 4.327 7.938 1.00 96.62 234 MET A C 1
ATOM 1793 O O . MET A 1 234 ? 1.574 3.870 8.243 1.00 96.62 234 MET A O 1
ATOM 1797 N N . MET A 1 235 ? -0.658 3.929 8.525 1.00 97.69 235 MET A N 1
ATOM 1798 C CA . MET A 1 235 ? -0.725 2.810 9.462 1.00 97.69 235 MET A CA 1
ATOM 1799 C C . MET A 1 235 ? -0.287 1.512 8.782 1.00 97.69 235 MET A C 1
ATOM 1801 O O . MET A 1 235 ? 0.639 0.868 9.271 1.00 97.69 235 MET A O 1
ATOM 1805 N N . ALA A 1 236 ? -0.904 1.147 7.653 1.00 97.94 236 ALA A N 1
ATOM 1806 C CA . ALA A 1 236 ? -0.568 -0.082 6.935 1.00 97.94 236 ALA A CA 1
ATOM 1807 C C . ALA A 1 236 ? 0.923 -0.128 6.566 1.00 97.94 236 ALA A C 1
ATOM 1809 O O . ALA A 1 236 ? 1.594 -1.132 6.777 1.00 97.94 236 ALA A O 1
ATOM 1810 N N . VAL A 1 237 ? 1.473 0.999 6.113 1.00 96.56 237 VAL A N 1
ATOM 1811 C CA . VAL A 1 237 ? 2.893 1.139 5.772 1.00 96.56 237 VAL A CA 1
ATOM 1812 C C . VAL A 1 237 ? 3.800 1.053 7.003 1.00 96.56 237 VAL A C 1
ATOM 1814 O O . VAL A 1 237 ? 4.865 0.441 6.954 1.00 96.56 237 VAL A O 1
ATOM 1817 N N . ARG A 1 238 ? 3.415 1.679 8.122 1.00 95.75 238 ARG A N 1
ATOM 1818 C CA . ARG A 1 238 ? 4.194 1.653 9.370 1.00 95.75 238 ARG A CA 1
ATOM 1819 C C . ARG A 1 238 ? 4.253 0.253 9.970 1.00 95.75 238 ARG A C 1
ATOM 1821 O O . ARG A 1 238 ? 5.319 -0.131 10.439 1.00 95.75 238 ARG A O 1
ATOM 1828 N N . CYS A 1 239 ? 3.137 -0.464 9.931 1.00 96.50 239 CYS A N 1
ATOM 1829 C CA . CYS A 1 239 ? 2.997 -1.830 10.423 1.00 96.50 239 CYS A CA 1
ATOM 1830 C C . CYS A 1 239 ? 3.485 -2.895 9.429 1.00 96.50 239 CYS A C 1
ATOM 1832 O O . CYS A 1 239 ? 3.351 -4.079 9.724 1.00 96.50 239 CYS A O 1
ATOM 1834 N N . ASP A 1 240 ? 3.983 -2.483 8.258 1.00 96.75 240 ASP A N 1
ATOM 1835 C CA . ASP A 1 240 ? 4.356 -3.358 7.140 1.00 96.75 240 ASP A CA 1
ATOM 1836 C C . ASP A 1 240 ? 3.242 -4.341 6.709 1.00 96.75 240 ASP A C 1
ATOM 1838 O O . ASP A 1 240 ? 3.477 -5.446 6.230 1.00 96.75 240 ASP A O 1
ATOM 1842 N N . ALA A 1 241 ? 1.989 -3.915 6.862 1.00 97.50 241 ALA A N 1
ATOM 1843 C CA . ALA A 1 241 ? 0.785 -4.71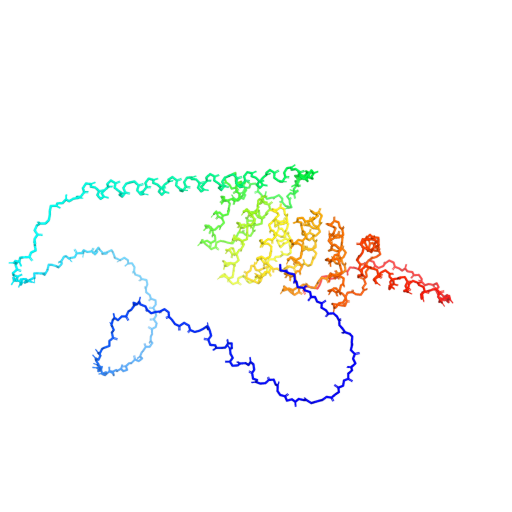2 6.666 1.00 97.50 241 ALA A CA 1
ATOM 1844 C C . ALA A 1 241 ? 0.146 -4.439 5.294 1.00 97.50 241 ALA A C 1
ATOM 1846 O O . ALA A 1 241 ? -0.972 -3.927 5.204 1.00 97.50 241 ALA A O 1
ATOM 1847 N N . HIS A 1 242 ? 0.864 -4.754 4.213 1.00 97.44 242 HIS A N 1
ATOM 1848 C CA . HIS A 1 242 ? 0.372 -4.544 2.844 1.00 97.44 242 HIS A CA 1
ATOM 1849 C C . HIS A 1 242 ? -0.941 -5.297 2.561 1.00 97.44 242 HIS A C 1
ATOM 1851 O O . HIS A 1 242 ? -1.838 -4.723 1.957 1.00 97.44 242 HIS A O 1
ATOM 1857 N N . GLU A 1 243 ? -1.119 -6.502 3.109 1.00 97.88 243 GLU A N 1
ATOM 1858 C CA . GLU A 1 243 ? -2.360 -7.289 3.004 1.00 97.88 243 GLU A CA 1
ATOM 1859 C C . GLU A 1 243 ? -3.595 -6.576 3.569 1.00 97.88 243 GLU A C 1
ATOM 1861 O O . GLU A 1 243 ? -4.701 -6.687 3.038 1.00 97.88 243 GLU A O 1
ATOM 1866 N N . VAL A 1 244 ? -3.415 -5.790 4.635 1.00 98.25 244 VAL A N 1
ATOM 1867 C CA . VAL A 1 244 ? -4.492 -4.979 5.221 1.00 98.25 244 VAL A CA 1
ATOM 1868 C C . VAL A 1 244 ? -4.884 -3.857 4.261 1.00 98.25 244 VAL A C 1
ATOM 1870 O O . VAL A 1 244 ? -6.070 -3.568 4.097 1.00 98.25 244 VAL A O 1
ATOM 1873 N N . LEU A 1 245 ? -3.902 -3.243 3.594 1.00 98.12 245 LEU A N 1
ATOM 1874 C CA . LEU A 1 245 ? -4.160 -2.225 2.580 1.00 98.12 245 LEU A CA 1
ATOM 1875 C C . LEU A 1 245 ? -4.820 -2.831 1.334 1.00 98.12 245 LEU A C 1
ATOM 1877 O O . LEU A 1 245 ? -5.795 -2.264 0.851 1.00 98.12 245 LEU A O 1
ATOM 1881 N N . LEU A 1 246 ? -4.361 -3.997 0.868 1.00 97.81 246 LEU A N 1
ATOM 1882 C CA . LEU A 1 246 ? -4.973 -4.737 -0.242 1.00 97.81 246 LEU A CA 1
ATOM 1883 C C . LEU A 1 246 ? -6.428 -5.086 0.057 1.00 97.81 246 LEU A C 1
ATOM 1885 O O . LEU A 1 246 ? -7.315 -4.766 -0.732 1.00 97.81 246 LEU A O 1
ATOM 1889 N N . SER A 1 247 ? -6.680 -5.659 1.236 1.00 98.00 247 SER A N 1
ATOM 1890 C CA . SER A 1 247 ? -8.029 -5.981 1.700 1.00 98.00 247 SER A CA 1
ATOM 1891 C C . SER A 1 247 ? -8.918 -4.743 1.693 1.00 98.00 247 SER A C 1
ATOM 1893 O O . SER A 1 247 ? -10.047 -4.808 1.226 1.00 98.00 247 SER A O 1
ATOM 1895 N N . ALA A 1 248 ? -8.416 -3.593 2.150 1.00 98.00 248 ALA A N 1
ATOM 1896 C CA . ALA A 1 248 ? -9.178 -2.349 2.134 1.00 98.00 248 ALA A CA 1
ATOM 1897 C C . ALA A 1 248 ? -9.443 -1.815 0.715 1.00 98.00 248 ALA A C 1
ATOM 1899 O O . ALA A 1 248 ? -10.529 -1.305 0.440 1.00 98.00 248 ALA A O 1
ATOM 1900 N N . MET A 1 249 ? -8.478 -1.955 -0.196 1.00 97.56 249 MET A N 1
ATOM 1901 C CA . MET A 1 249 ? -8.596 -1.539 -1.597 1.00 97.56 249 MET A CA 1
ATOM 1902 C C . MET A 1 249 ? -9.540 -2.414 -2.425 1.00 97.56 249 MET A C 1
ATOM 1904 O O . MET A 1 249 ? -10.056 -1.942 -3.432 1.00 97.56 249 MET A O 1
ATOM 1908 N N . GLN A 1 250 ? -9.799 -3.654 -2.007 1.00 96.88 250 GLN A N 1
ATOM 1909 C CA . GLN A 1 250 ? -10.795 -4.526 -2.641 1.00 96.88 250 GLN A CA 1
ATOM 1910 C C . GLN A 1 250 ? -12.239 -4.141 -2.288 1.00 96.88 250 GLN A C 1
ATOM 1912 O O . GLN A 1 250 ? -13.164 -4.482 -3.018 1.00 96.88 250 GLN A O 1
ATOM 1917 N N . ARG A 1 251 ? -12.443 -3.421 -1.179 1.00 96.75 251 ARG A N 1
ATOM 1918 C CA . ARG A 1 251 ? -13.767 -3.002 -0.684 1.00 96.75 251 ARG A CA 1
ATOM 1919 C C . ARG A 1 251 ? -13.793 -1.532 -0.234 1.00 96.75 251 ARG A C 1
ATOM 1921 O O . ARG A 1 251 ? -14.236 -1.227 0.877 1.00 96.75 251 ARG A O 1
ATOM 1928 N N . PRO A 1 252 ? -13.346 -0.585 -1.081 1.00 96.56 252 PRO A N 1
ATOM 1929 C CA . PRO A 1 252 ? -13.196 0.813 -0.687 1.00 96.56 252 PRO A CA 1
ATOM 1930 C C . PRO A 1 252 ? -14.546 1.429 -0.297 1.00 96.56 252 PRO A C 1
ATOM 1932 O O . PRO A 1 252 ? -14.641 2.119 0.715 1.00 96.56 252 PRO A O 1
ATOM 1935 N N . ASN A 1 253 ? -15.611 1.094 -1.033 1.00 95.56 253 ASN A N 1
ATOM 1936 C CA . ASN A 1 253 ? -16.963 1.602 -0.792 1.00 95.56 253 ASN A CA 1
ATOM 1937 C C . ASN A 1 253 ? -17.560 1.096 0.531 1.00 95.56 253 ASN A C 1
ATOM 1939 O O . ASN A 1 253 ? -18.162 1.882 1.262 1.00 95.56 253 ASN A O 1
ATOM 1943 N N . GLU A 1 254 ? -17.348 -0.182 0.876 1.00 96.12 254 GLU A N 1
ATOM 1944 C CA . GLU A 1 254 ? -17.811 -0.763 2.149 1.00 96.12 254 GLU A CA 1
ATOM 1945 C C . GLU A 1 254 ? -17.173 -0.059 3.347 1.00 96.12 254 GLU A C 1
ATOM 1947 O O . GLU A 1 254 ? -17.831 0.184 4.354 1.00 96.12 254 GLU A O 1
ATOM 1952 N N . LEU A 1 255 ? -15.893 0.298 3.222 1.00 97.12 255 LEU A N 1
ATOM 1953 C CA . LEU A 1 255 ? -15.131 0.965 4.273 1.00 97.12 255 LEU A CA 1
ATOM 1954 C C . LEU A 1 255 ? -15.282 2.490 4.245 1.00 97.12 255 LEU A C 1
ATOM 1956 O O . LEU A 1 255 ? -14.798 3.157 5.157 1.00 97.12 255 LEU A O 1
ATOM 1960 N N . GLY A 1 256 ? -15.944 3.047 3.226 1.00 96.50 256 GLY A N 1
ATOM 1961 C CA . GLY A 1 256 ? -16.037 4.489 3.001 1.00 96.50 256 GLY A CA 1
ATOM 1962 C C . GLY A 1 256 ? -14.685 5.137 2.685 1.00 96.50 256 GLY A C 1
ATOM 1963 O O . GLY A 1 256 ? -14.489 6.304 2.999 1.00 96.50 256 GLY A O 1
ATOM 1964 N N . LEU A 1 257 ? -13.722 4.397 2.135 1.00 97.06 257 LEU A N 1
ATOM 1965 C CA . LEU A 1 257 ? -12.384 4.895 1.822 1.00 97.06 257 LEU A CA 1
ATOM 1966 C C . LEU A 1 257 ? -12.311 5.365 0.369 1.00 97.06 257 LEU A C 1
ATOM 1968 O O . LEU A 1 257 ? -12.544 4.588 -0.553 1.00 97.06 257 LEU A O 1
ATOM 1972 N N . VAL A 1 258 ? -11.896 6.614 0.163 1.00 96.44 258 VAL A N 1
ATOM 1973 C CA . VAL A 1 258 ? -11.593 7.151 -1.170 1.00 96.44 258 VAL A CA 1
ATOM 1974 C C . VAL A 1 258 ? -10.083 7.288 -1.299 1.00 96.44 258 VAL A C 1
ATOM 1976 O O . VAL A 1 258 ? -9.463 8.216 -0.778 1.00 96.44 258 VAL A O 1
ATOM 1979 N N . PHE A 1 259 ? -9.460 6.316 -1.960 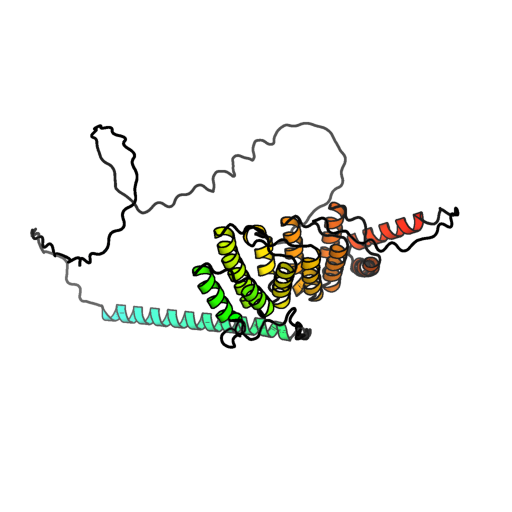1.00 96.75 259 PHE A N 1
ATOM 1980 C CA . PHE A 1 259 ? -8.013 6.306 -2.121 1.00 96.75 259 PHE A CA 1
ATOM 1981 C C . PHE A 1 259 ? -7.565 7.324 -3.167 1.00 96.75 259 PHE A C 1
ATOM 1983 O O . PHE A 1 259 ? -8.002 7.305 -4.313 1.00 96.75 259 PHE A O 1
ATOM 1990 N N . LYS A 1 260 ? -6.617 8.181 -2.781 1.00 95.00 260 LYS A N 1
ATOM 1991 C CA . LYS A 1 260 ? -5.914 9.074 -3.704 1.00 95.00 260 LYS A CA 1
ATOM 1992 C C . LYS A 1 260 ? -4.546 8.513 -4.053 1.00 95.00 260 LYS A C 1
ATOM 1994 O O . LYS A 1 260 ? -3.805 8.039 -3.188 1.00 95.00 260 LYS A O 1
ATOM 1999 N N . TRP A 1 261 ? -4.171 8.692 -5.316 1.00 93.56 261 TRP A N 1
ATOM 2000 C CA . TRP A 1 261 ? -2.854 8.359 -5.856 1.00 93.56 261 TRP A CA 1
ATOM 2001 C C . TRP A 1 261 ? -1.695 8.821 -4.946 1.00 93.56 261 TRP A C 1
ATOM 2003 O O . TRP A 1 261 ? -0.796 8.042 -4.630 1.00 93.56 261 TRP A O 1
ATOM 2013 N N . LYS A 1 262 ? -1.730 10.085 -4.485 1.00 93.56 262 LYS A N 1
ATOM 2014 C CA . LYS A 1 262 ? -0.660 10.691 -3.667 1.00 93.56 262 LYS A CA 1
ATOM 2015 C C . LYS A 1 262 ? -0.414 9.905 -2.367 1.00 93.56 262 LYS A C 1
ATOM 2017 O O . LYS A 1 262 ? 0.735 9.773 -1.954 1.00 93.56 262 LYS A O 1
ATOM 2022 N N . SER A 1 263 ? -1.468 9.363 -1.752 1.00 93.62 263 SER A N 1
ATOM 2023 C CA . SER A 1 263 ? -1.376 8.591 -0.506 1.00 93.62 263 SER A CA 1
ATOM 2024 C C . SER A 1 263 ? -0.753 7.213 -0.737 1.00 93.62 263 SER A C 1
ATOM 2026 O O . SER A 1 263 ? 0.134 6.811 0.011 1.00 93.62 263 SER A O 1
ATOM 2028 N N . LEU A 1 264 ? -1.158 6.518 -1.804 1.00 96.62 264 LEU A N 1
ATOM 2029 C CA . LEU A 1 264 ? -0.640 5.185 -2.136 1.00 96.62 264 LEU A CA 1
ATOM 2030 C C . LEU A 1 264 ? 0.801 5.226 -2.659 1.00 96.62 264 LEU A C 1
ATOM 2032 O O . LEU A 1 264 ? 1.590 4.338 -2.349 1.00 96.62 264 LEU A O 1
ATOM 2036 N N . LEU A 1 265 ? 1.196 6.294 -3.360 1.00 95.19 265 LEU A N 1
ATOM 2037 C CA . LEU A 1 265 ? 2.579 6.480 -3.807 1.00 95.19 265 LEU A CA 1
ATOM 2038 C C . LEU A 1 265 ? 3.578 6.475 -2.637 1.00 95.19 265 LEU A C 1
ATOM 2040 O O . LEU A 1 265 ? 4.684 5.959 -2.779 1.00 95.19 265 LEU A O 1
ATOM 2044 N N . ALA A 1 266 ? 3.205 7.027 -1.478 1.00 91.88 266 ALA A N 1
ATOM 2045 C CA . ALA A 1 266 ? 4.063 7.007 -0.292 1.00 91.88 266 ALA A CA 1
ATOM 2046 C C . ALA A 1 266 ? 4.275 5.580 0.240 1.00 91.88 266 ALA A C 1
ATOM 2048 O O . ALA A 1 266 ? 5.389 5.237 0.641 1.00 91.88 266 ALA A O 1
ATOM 2049 N N . ALA A 1 267 ? 3.227 4.751 0.199 1.00 94.50 267 ALA A N 1
ATOM 2050 C CA . ALA A 1 267 ? 3.294 3.343 0.572 1.00 94.50 267 ALA A CA 1
ATOM 2051 C C . ALA A 1 267 ? 4.215 2.564 -0.366 1.00 94.50 267 ALA A C 1
ATOM 2053 O O . ALA A 1 267 ? 5.174 1.933 0.076 1.00 94.50 267 ALA A O 1
ATOM 2054 N N . VAL A 1 268 ? 3.977 2.707 -1.670 1.00 96.00 268 VAL A N 1
ATOM 2055 C CA . VAL A 1 268 ? 4.755 2.031 -2.707 1.00 96.00 268 VAL A CA 1
ATOM 2056 C C . VAL A 1 268 ? 6.220 2.457 -2.677 1.00 96.00 268 VAL A C 1
ATOM 2058 O O . VAL A 1 268 ? 7.097 1.605 -2.739 1.00 96.00 268 VAL A O 1
ATOM 2061 N N . LYS A 1 269 ? 6.513 3.750 -2.487 1.00 95.81 269 LYS A N 1
ATOM 2062 C CA . LYS A 1 269 ? 7.893 4.224 -2.320 1.00 95.81 269 LYS A CA 1
ATOM 2063 C C . LYS A 1 269 ? 8.578 3.543 -1.135 1.00 95.81 269 LYS A C 1
ATOM 2065 O O . LYS A 1 269 ? 9.685 3.041 -1.286 1.00 95.81 269 LYS A O 1
ATOM 2070 N N . ARG A 1 270 ? 7.915 3.505 0.025 1.00 95.12 270 ARG A N 1
ATOM 2071 C CA . ARG A 1 270 ? 8.494 2.922 1.238 1.00 95.12 270 ARG A CA 1
ATOM 2072 C C . ARG A 1 270 ? 8.735 1.419 1.108 1.00 95.12 270 ARG A C 1
ATOM 2074 O O . ARG A 1 270 ? 9.781 0.961 1.551 1.00 95.12 270 ARG A O 1
ATOM 2081 N N . TRP A 1 271 ? 7.815 0.666 0.511 1.00 95.81 271 TRP A N 1
ATOM 2082 C CA . TRP A 1 271 ? 8.033 -0.761 0.258 1.00 95.81 271 TRP A CA 1
ATOM 2083 C C . TRP A 1 271 ? 9.088 -1.001 -0.821 1.00 95.81 271 TRP A C 1
ATOM 2085 O O . TRP A 1 271 ? 9.940 -1.859 -0.643 1.00 95.81 271 TRP A O 1
ATOM 2095 N N . GLY A 1 272 ? 9.127 -0.189 -1.877 1.00 95.25 272 GLY A N 1
ATOM 2096 C CA . GLY A 1 272 ? 10.178 -0.270 -2.895 1.00 95.25 272 GLY A CA 1
ATOM 2097 C C . GLY A 1 272 ? 11.586 0.003 -2.351 1.00 95.25 272 GLY A C 1
ATOM 2098 O O . GLY A 1 272 ? 12.556 -0.583 -2.825 1.00 95.25 272 GLY A O 1
ATOM 2099 N N . ASP A 1 273 ? 11.708 0.842 -1.319 1.00 95.31 273 ASP A N 1
ATOM 2100 C CA . ASP A 1 273 ? 12.978 1.087 -0.626 1.00 95.31 273 ASP A CA 1
ATOM 2101 C C . ASP A 1 273 ? 13.421 -0.109 0.264 1.00 95.31 273 ASP A C 1
ATOM 2103 O O . ASP A 1 273 ? 14.565 -0.125 0.713 1.00 95.31 273 ASP A O 1
ATOM 2107 N N . GLN A 1 274 ? 12.578 -1.134 0.488 1.00 94.12 274 GLN A N 1
ATOM 2108 C CA . GLN A 1 274 ? 12.941 -2.370 1.219 1.00 94.12 274 GLN A CA 1
ATOM 2109 C C . GLN A 1 274 ? 13.711 -3.389 0.353 1.00 94.12 274 GLN A C 1
ATOM 2111 O O . GLN A 1 274 ? 14.061 -4.468 0.831 1.00 94.12 274 GLN A O 1
ATOM 2116 N N . GLY A 1 275 ? 13.974 -3.086 -0.923 1.00 93.44 275 GLY A N 1
ATOM 2117 C CA . GLY A 1 275 ? 14.654 -4.008 -1.834 1.00 93.44 275 GLY A CA 1
ATOM 2118 C C . GLY A 1 275 ? 13.795 -5.235 -2.145 1.00 93.44 275 GLY A C 1
ATOM 2119 O O . GLY A 1 275 ? 12.581 -5.117 -2.307 1.00 93.44 275 GLY A O 1
ATOM 2120 N N . ARG A 1 276 ? 14.419 -6.418 -2.229 1.00 92.56 276 ARG A N 1
ATOM 2121 C CA . ARG A 1 276 ? 13.777 -7.646 -2.732 1.00 92.56 276 ARG A CA 1
ATOM 2122 C C . ARG A 1 276 ? 12.505 -8.037 -1.972 1.00 92.56 276 ARG A C 1
ATOM 2124 O O . ARG A 1 276 ? 11.509 -8.362 -2.603 1.00 92.56 276 ARG A O 1
ATOM 2131 N N . ALA A 1 277 ? 12.507 -7.921 -0.642 1.00 91.88 277 ALA A N 1
ATOM 2132 C CA . ALA A 1 277 ? 11.360 -8.264 0.205 1.00 91.88 277 ALA A CA 1
ATOM 2133 C C . ALA A 1 277 ? 10.133 -7.348 0.004 1.00 91.88 277 ALA A C 1
ATOM 2135 O O . ALA A 1 277 ? 9.019 -7.694 0.397 1.00 91.88 277 ALA A O 1
ATOM 2136 N N . GLY A 1 278 ? 10.327 -6.159 -0.575 1.00 94.12 278 GLY A N 1
ATOM 2137 C CA . GLY A 1 278 ? 9.256 -5.194 -0.815 1.00 94.12 278 GLY A CA 1
ATOM 2138 C C . GLY A 1 278 ? 8.652 -5.252 -2.215 1.00 94.12 278 GLY A C 1
ATOM 2139 O O . GLY A 1 278 ? 7.596 -4.658 -2.434 1.00 94.12 278 GLY A O 1
ATOM 2140 N N . VAL A 1 279 ? 9.296 -5.950 -3.156 1.00 95.81 279 VAL A N 1
ATOM 2141 C CA . VAL A 1 279 ? 8.903 -5.951 -4.573 1.00 95.81 279 VAL A CA 1
ATOM 2142 C C . VAL A 1 279 ? 7.520 -6.570 -4.771 1.00 95.81 279 VAL A C 1
ATOM 2144 O O . VAL A 1 279 ? 6.658 -5.944 -5.384 1.00 95.81 279 VAL A O 1
ATOM 2147 N N . ASP A 1 280 ? 7.277 -7.746 -4.192 1.00 95.81 280 ASP A N 1
ATOM 2148 C CA . ASP A 1 280 ? 5.996 -8.447 -4.344 1.00 95.81 280 ASP A CA 1
ATOM 2149 C C . ASP A 1 280 ? 4.837 -7.650 -3.715 1.00 95.81 280 ASP A C 1
ATOM 2151 O O . ASP A 1 280 ? 3.752 -7.543 -4.287 1.00 95.81 280 ASP A O 1
ATOM 2155 N N . LYS A 1 281 ? 5.092 -6.983 -2.579 1.00 96.00 281 LYS A N 1
ATOM 2156 C CA . LYS A 1 281 ? 4.117 -6.094 -1.920 1.00 96.00 281 LYS A CA 1
ATOM 2157 C C . LYS A 1 281 ? 3.729 -4.929 -2.830 1.00 96.00 281 LYS A C 1
ATOM 2159 O O . LYS A 1 281 ? 2.567 -4.540 -2.914 1.00 96.00 281 LYS A O 1
ATOM 2164 N N . LEU A 1 282 ? 4.726 -4.346 -3.488 1.00 95.25 282 LEU A N 1
ATOM 2165 C CA . LEU A 1 282 ? 4.584 -3.201 -4.376 1.00 95.25 282 LEU A CA 1
ATOM 2166 C C . LEU A 1 282 ? 3.794 -3.566 -5.640 1.00 95.25 282 LEU A C 1
ATOM 2168 O O . LEU A 1 282 ? 2.896 -2.813 -6.016 1.00 95.25 282 LEU A O 1
ATOM 2172 N N . GLU A 1 283 ? 4.040 -4.736 -6.228 1.00 95.06 283 GLU A N 1
ATOM 2173 C CA . GLU A 1 283 ? 3.251 -5.262 -7.351 1.00 95.06 283 GLU A CA 1
ATOM 2174 C C . GLU A 1 283 ? 1.793 -5.497 -6.976 1.00 95.06 283 GLU A C 1
ATOM 2176 O O . GLU A 1 283 ? 0.895 -5.019 -7.673 1.00 95.06 283 GLU A O 1
ATOM 2181 N N . ALA A 1 284 ? 1.551 -6.167 -5.846 1.00 96.38 284 ALA A N 1
ATOM 2182 C CA . ALA A 1 284 ? 0.199 -6.438 -5.376 1.00 96.38 284 ALA A CA 1
ATOM 2183 C C . ALA A 1 284 ? -0.598 -5.138 -5.194 1.00 96.38 284 ALA A C 1
ATOM 2185 O O . ALA A 1 284 ? -1.760 -5.045 -5.592 1.00 96.38 284 ALA A O 1
ATOM 2186 N N . ILE A 1 285 ? 0.039 -4.099 -4.644 1.00 96.81 285 ILE A N 1
ATOM 2187 C CA . ILE A 1 285 ? -0.598 -2.797 -4.429 1.00 96.81 285 ILE A CA 1
ATOM 2188 C C . ILE A 1 285 ? -0.871 -2.088 -5.749 1.00 96.81 285 ILE A C 1
ATOM 2190 O O . ILE A 1 285 ? -1.963 -1.557 -5.923 1.00 96.81 285 ILE A O 1
ATOM 2194 N N . VAL A 1 286 ? 0.069 -2.087 -6.696 1.00 95.31 286 VAL A N 1
ATOM 2195 C CA . VAL A 1 286 ? -0.144 -1.483 -8.022 1.00 95.31 286 VAL A CA 1
ATOM 2196 C C . VAL A 1 286 ? -1.276 -2.181 -8.772 1.00 95.31 286 VAL A C 1
ATOM 2198 O O . VAL A 1 286 ? -2.112 -1.511 -9.375 1.00 95.31 286 VAL A O 1
ATOM 2201 N N . PHE A 1 287 ? -1.352 -3.507 -8.686 1.00 94.94 287 PHE A N 1
ATOM 2202 C CA . PHE A 1 287 ? -2.448 -4.272 -9.269 1.00 94.94 287 PHE A CA 1
ATOM 2203 C C . PHE A 1 287 ? -3.791 -3.932 -8.606 1.00 94.94 287 PHE A C 1
ATOM 2205 O O . PHE A 1 287 ? -4.780 -3.656 -9.286 1.00 94.94 287 PHE A O 1
ATOM 2212 N N . ALA A 1 288 ? -3.822 -3.847 -7.273 1.00 96.06 288 ALA A N 1
ATOM 2213 C CA . ALA A 1 288 ? -5.012 -3.418 -6.543 1.00 96.06 288 ALA A CA 1
ATOM 2214 C C . ALA A 1 288 ? -5.414 -1.968 -6.866 1.00 96.06 288 ALA A C 1
ATOM 2216 O O . ALA A 1 288 ? -6.602 -1.652 -6.869 1.00 96.06 288 ALA A O 1
ATOM 2217 N N . MET A 1 289 ? -4.454 -1.079 -7.156 1.00 95.31 289 MET A N 1
ATOM 2218 C CA . MET A 1 289 ? -4.738 0.298 -7.578 1.00 95.31 289 MET A CA 1
ATOM 2219 C C . MET A 1 289 ? -5.527 0.313 -8.879 1.00 95.31 289 MET A C 1
ATOM 2221 O O . MET A 1 289 ? -6.537 1.008 -8.965 1.00 95.31 289 MET A O 1
ATOM 2225 N N . GLU A 1 290 ? -5.106 -0.485 -9.858 1.00 92.31 290 GLU A N 1
ATOM 2226 C CA . GLU A 1 290 ? -5.811 -0.604 -11.131 1.00 92.31 290 GLU A CA 1
ATOM 2227 C C . GLU A 1 290 ? -7.223 -1.173 -10.940 1.00 92.31 290 GLU A C 1
ATOM 2229 O O . GLU A 1 290 ? -8.180 -0.607 -11.469 1.00 92.31 290 GLU A O 1
ATOM 2234 N N . GLY A 1 291 ? -7.373 -2.214 -10.112 1.00 92.25 291 GLY A N 1
ATOM 2235 C CA . GLY A 1 291 ? -8.684 -2.765 -9.748 1.00 92.25 291 GLY A CA 1
ATOM 2236 C C . GLY A 1 291 ? -9.606 -1.752 -9.055 1.00 92.25 291 GLY A C 1
ATOM 2237 O O . GLY A 1 291 ? -10.818 -1.781 -9.252 1.00 92.25 291 GLY A O 1
ATOM 2238 N N . ALA A 1 292 ? -9.036 -0.805 -8.308 1.00 92.81 292 ALA A N 1
ATOM 2239 C CA . ALA A 1 292 ? -9.754 0.312 -7.695 1.00 92.81 292 ALA A CA 1
ATOM 2240 C C . ALA A 1 292 ? -9.985 1.504 -8.653 1.00 92.81 292 ALA A C 1
ATOM 2242 O O . ALA A 1 292 ? -10.442 2.561 -8.220 1.00 92.81 292 ALA A O 1
ATOM 2243 N N . GLY A 1 293 ? -9.647 1.374 -9.941 1.00 93.56 293 GLY A N 1
ATOM 2244 C CA . GLY A 1 293 ? -9.790 2.432 -10.948 1.00 93.56 293 GLY A CA 1
ATOM 2245 C C . GLY A 1 293 ? -8.723 3.532 -10.876 1.00 93.56 293 GLY A C 1
ATOM 2246 O O . GLY A 1 293 ? -8.816 4.537 -11.583 1.00 93.56 293 GLY A O 1
ATOM 2247 N N . LEU A 1 294 ? -7.688 3.364 -10.050 1.00 94.19 294 LEU A N 1
ATOM 2248 C CA . LEU A 1 294 ? -6.584 4.310 -9.926 1.00 94.19 294 LEU A CA 1
ATOM 2249 C C . LEU A 1 294 ? -5.504 3.984 -10.952 1.00 94.19 294 LEU A C 1
ATOM 2251 O O . LEU A 1 294 ? -4.742 3.032 -10.798 1.00 94.19 294 LEU A O 1
ATOM 2255 N N . ARG A 1 295 ? -5.397 4.817 -11.988 1.00 91.75 295 ARG A N 1
ATOM 2256 C CA . ARG A 1 295 ? -4.364 4.661 -13.016 1.00 91.75 295 ARG A CA 1
ATOM 2257 C C . ARG A 1 295 ? -2.991 5.090 -12.490 1.00 91.75 295 ARG A C 1
ATOM 2259 O O . ARG A 1 295 ? -2.848 6.221 -12.012 1.00 91.75 295 ARG A O 1
ATOM 2266 N N . PRO A 1 296 ? -1.962 4.234 -12.595 1.00 90.62 296 PRO A N 1
ATOM 2267 C CA . PRO A 1 296 ? -0.597 4.632 -12.279 1.00 90.62 296 PRO A CA 1
ATOM 2268 C C . PRO A 1 296 ? -0.081 5.739 -13.201 1.00 90.62 296 PRO A C 1
ATOM 2270 O O . PRO A 1 296 ? -0.322 5.721 -14.405 1.00 90.62 296 PRO A O 1
ATOM 2273 N N . ASN A 1 297 ? 0.648 6.700 -12.632 1.00 91.06 297 ASN A N 1
ATOM 2274 C CA . ASN A 1 297 ? 1.260 7.797 -13.384 1.00 91.06 297 ASN A CA 1
ATOM 2275 C C . ASN A 1 297 ? 2.773 7.601 -13.569 1.00 91.06 297 ASN A C 1
ATOM 2277 O O . ASN A 1 297 ? 3.366 6.661 -13.041 1.00 91.06 297 ASN A O 1
ATOM 2281 N N . GLU A 1 298 ? 3.421 8.549 -14.247 1.00 92.88 298 GLU A N 1
ATOM 2282 C CA . GLU A 1 298 ? 4.873 8.561 -14.487 1.00 92.88 298 GLU A CA 1
ATOM 2283 C C . GLU A 1 298 ? 5.710 8.467 -13.199 1.00 92.88 298 GLU A C 1
ATOM 2285 O O . GLU A 1 298 ? 6.786 7.864 -13.180 1.00 92.88 298 GLU A O 1
ATOM 2290 N N . LYS A 1 299 ? 5.224 9.047 -12.089 1.00 94.06 299 LYS A N 1
ATOM 2291 C CA . LYS A 1 299 ? 5.895 8.933 -10.786 1.00 94.06 299 LYS A CA 1
ATOM 2292 C C . LYS A 1 299 ? 5.826 7.494 -10.263 1.00 94.06 299 LYS A C 1
ATOM 2294 O O . LYS A 1 299 ? 6.798 7.075 -9.641 1.00 94.06 299 LYS A O 1
ATOM 2299 N N . MET A 1 300 ? 4.749 6.741 -10.531 1.00 94.38 300 MET A N 1
ATOM 2300 C CA . MET A 1 300 ? 4.705 5.305 -10.212 1.00 94.38 300 MET A CA 1
ATOM 2301 C C . MET A 1 300 ? 5.769 4.556 -10.972 1.00 94.38 300 MET A C 1
ATOM 2303 O O . MET A 1 300 ? 6.541 3.839 -10.353 1.00 94.38 300 MET A O 1
ATOM 2307 N N . VAL A 1 301 ? 5.818 4.759 -12.294 1.00 94.56 301 VAL A N 1
ATOM 2308 C CA . VAL A 1 301 ? 6.759 4.070 -13.187 1.00 94.56 301 VAL A CA 1
ATOM 2309 C C . VAL A 1 301 ? 8.161 4.181 -12.621 1.00 94.56 301 VAL A C 1
ATOM 2311 O O . VAL A 1 301 ? 8.832 3.177 -12.407 1.00 94.56 301 VAL A O 1
ATOM 2314 N N . TYR A 1 302 ? 8.563 5.412 -12.302 1.00 95.69 302 TYR A N 1
ATOM 2315 C CA . TYR A 1 302 ? 9.866 5.692 -11.730 1.00 95.69 302 TYR A CA 1
ATOM 2316 C C . TYR A 1 302 ? 10.107 4.921 -10.425 1.00 95.69 302 TYR A C 1
ATOM 2318 O O . TYR A 1 302 ? 11.177 4.342 -10.252 1.00 95.69 302 TYR A O 1
ATOM 2326 N N . VAL A 1 303 ? 9.130 4.893 -9.512 1.00 96.00 303 VAL A N 1
ATOM 2327 C CA . VAL A 1 303 ? 9.259 4.174 -8.235 1.00 96.00 303 VAL A CA 1
ATOM 2328 C C . VAL A 1 303 ? 9.338 2.660 -8.446 1.00 96.00 303 VAL A C 1
ATOM 2330 O O . VAL A 1 303 ? 10.199 2.035 -7.832 1.00 96.00 303 VAL A O 1
ATOM 2333 N N . LEU A 1 304 ? 8.514 2.079 -9.327 1.00 96.19 304 LEU A N 1
ATOM 2334 C CA . LEU A 1 304 ? 8.539 0.642 -9.628 1.00 96.19 304 LEU A CA 1
ATOM 2335 C C . LEU A 1 304 ? 9.863 0.239 -10.280 1.00 96.19 304 LEU A C 1
ATOM 2337 O O . LEU A 1 304 ? 10.537 -0.661 -9.791 1.00 96.19 304 LEU A O 1
ATOM 2341 N N . VAL A 1 305 ? 10.290 0.956 -11.325 1.00 96.69 305 VAL A N 1
ATOM 2342 C CA . VAL A 1 305 ? 11.566 0.696 -12.010 1.00 96.69 305 VAL A CA 1
ATOM 2343 C C . VAL A 1 305 ? 12.734 0.835 -11.037 1.00 96.69 305 VAL A C 1
ATOM 2345 O O . VAL A 1 305 ? 13.600 -0.034 -10.997 1.00 96.69 305 VAL A O 1
ATOM 2348 N N . ARG A 1 306 ? 12.747 1.879 -10.197 1.00 97.00 306 ARG A N 1
ATOM 2349 C CA . ARG A 1 306 ? 13.769 2.043 -9.155 1.00 97.00 306 ARG A CA 1
ATOM 2350 C C . ARG A 1 306 ? 13.779 0.864 -8.182 1.00 97.00 306 ARG A C 1
ATOM 2352 O O . ARG A 1 306 ? 14.860 0.374 -7.869 1.00 97.00 306 ARG A O 1
ATOM 2359 N N . ALA A 1 307 ? 12.613 0.407 -7.725 1.00 97.56 307 ALA A N 1
ATOM 2360 C CA . ALA A 1 307 ? 12.502 -0.734 -6.820 1.00 97.56 307 ALA A CA 1
ATOM 2361 C C . ALA A 1 307 ? 13.033 -2.026 -7.466 1.00 97.56 307 ALA A C 1
ATOM 2363 O O . ALA A 1 307 ? 13.896 -2.678 -6.882 1.00 97.56 307 ALA A O 1
ATOM 2364 N N . TYR A 1 308 ? 12.615 -2.348 -8.695 1.00 97.94 308 TYR A N 1
ATOM 2365 C CA . TYR A 1 308 ? 13.077 -3.542 -9.415 1.00 97.94 308 TYR A CA 1
ATOM 2366 C C . TYR A 1 308 ? 14.581 -3.513 -9.702 1.00 97.94 308 TYR A C 1
ATOM 2368 O O . TYR A 1 308 ? 15.274 -4.498 -9.459 1.00 97.94 308 TYR A O 1
ATOM 2376 N N . VAL A 1 309 ? 15.116 -2.373 -10.155 1.00 97.00 309 VAL A N 1
ATOM 2377 C CA . VAL A 1 309 ? 16.556 -2.209 -10.422 1.00 97.00 309 VAL A CA 1
ATOM 2378 C C . VAL A 1 309 ? 17.382 -2.332 -9.142 1.00 97.00 309 VAL A C 1
ATOM 2380 O O . VAL A 1 309 ? 18.480 -2.889 -9.167 1.00 97.00 309 VAL A O 1
ATOM 2383 N N . ASN A 1 310 ? 16.876 -1.827 -8.016 1.00 95.69 310 ASN A N 1
ATOM 2384 C CA . ASN A 1 310 ? 17.543 -1.971 -6.723 1.00 95.69 310 ASN A CA 1
ATOM 2385 C C . ASN A 1 310 ? 17.469 -3.406 -6.188 1.00 95.69 310 ASN A C 1
ATOM 2387 O O . ASN A 1 310 ? 18.410 -3.849 -5.538 1.00 95.69 310 ASN A O 1
ATOM 2391 N N . ALA A 1 311 ? 16.390 -4.132 -6.485 1.00 96.50 311 ALA A N 1
ATOM 2392 C CA . ALA A 1 311 ? 16.240 -5.544 -6.147 1.00 96.50 311 ALA A CA 1
ATOM 2393 C C . ALA A 1 311 ? 17.002 -6.493 -7.095 1.00 96.50 311 ALA A C 1
ATOM 2395 O O . ALA A 1 311 ? 17.101 -7.680 -6.798 1.00 96.50 311 ALA A O 1
ATOM 2396 N N . GLY A 1 312 ? 17.535 -5.994 -8.219 1.00 96.25 312 GLY A N 1
ATOM 2397 C CA . GLY A 1 312 ? 18.196 -6.809 -9.247 1.00 96.25 312 GLY A CA 1
ATOM 2398 C C . GLY A 1 312 ? 17.229 -7.612 -10.129 1.00 96.25 312 GLY A C 1
ATOM 2399 O O . GLY A 1 312 ? 17.650 -8.511 -10.849 1.00 96.25 312 GLY A O 1
ATOM 2400 N N . GLU A 1 313 ? 15.935 -7.294 -10.094 1.00 97.00 313 GLU A N 1
ATOM 2401 C CA . GLU A 1 313 ? 14.876 -8.019 -10.804 1.00 97.00 313 GLU A CA 1
ATOM 2402 C C . GLU A 1 313 ? 14.643 -7.423 -12.206 1.00 97.00 313 GLU A C 1
ATOM 2404 O O . GLU A 1 313 ? 13.604 -6.829 -12.501 1.00 97.00 313 GLU A O 1
ATOM 2409 N N . PHE A 1 314 ? 15.633 -7.544 -13.095 1.00 96.38 314 PHE A N 1
ATOM 2410 C CA . PHE A 1 314 ? 15.619 -6.886 -14.413 1.00 96.38 314 PHE A CA 1
ATOM 2411 C C . PHE A 1 314 ? 14.502 -7.375 -15.346 1.00 96.38 314 PHE A C 1
ATOM 2413 O O . PHE A 1 314 ? 13.943 -6.582 -16.100 1.00 96.38 314 PHE A O 1
ATOM 2420 N N . ALA A 1 315 ? 14.096 -8.642 -15.240 1.00 95.81 315 ALA A N 1
ATOM 2421 C CA . ALA A 1 315 ? 12.949 -9.162 -15.988 1.00 95.81 315 ALA A CA 1
ATOM 2422 C C . ALA A 1 315 ? 11.639 -8.432 -15.623 1.00 95.81 315 ALA A C 1
ATOM 2424 O O . ALA A 1 315 ? 10.802 -8.169 -16.487 1.00 95.81 315 ALA A O 1
ATOM 2425 N N . ARG A 1 316 ? 11.479 -8.043 -14.349 1.00 96.75 316 ARG A N 1
ATOM 2426 C CA . ARG A 1 316 ? 10.319 -7.266 -13.883 1.00 96.75 316 ARG A CA 1
ATOM 2427 C C . ARG A 1 316 ? 10.368 -5.816 -14.373 1.00 96.75 316 ARG A C 1
ATOM 2429 O O . ARG A 1 316 ? 9.318 -5.231 -14.620 1.00 96.75 316 ARG A O 1
ATOM 2436 N N . VAL A 1 317 ? 11.564 -5.252 -14.592 1.00 97.06 317 VAL A N 1
ATOM 2437 C CA . VAL A 1 317 ? 11.723 -3.939 -15.250 1.00 97.06 317 VAL A CA 1
ATOM 2438 C C . VAL A 1 317 ? 11.142 -3.979 -16.662 1.00 97.06 317 VAL A C 1
ATOM 2440 O O . VAL A 1 317 ? 10.341 -3.112 -17.008 1.00 97.06 317 VAL A O 1
ATOM 2443 N N . ASP A 1 318 ? 11.494 -4.996 -17.452 1.00 96.19 318 ASP A N 1
ATOM 2444 C CA . ASP A 1 318 ? 10.992 -5.152 -18.823 1.00 96.19 318 ASP A CA 1
ATOM 2445 C C . ASP A 1 318 ? 9.466 -5.295 -18.854 1.00 96.19 318 ASP A C 1
ATOM 2447 O O . ASP A 1 318 ? 8.790 -4.592 -19.611 1.00 96.19 318 ASP A O 1
ATOM 2451 N N . ALA A 1 319 ? 8.919 -6.143 -17.976 1.00 95.50 319 ALA A N 1
ATOM 2452 C CA . ALA A 1 319 ? 7.478 -6.328 -17.838 1.00 95.50 319 ALA A CA 1
ATOM 2453 C C . ALA A 1 319 ? 6.766 -5.021 -17.455 1.00 95.50 319 ALA A C 1
ATOM 2455 O O . ALA A 1 319 ? 5.757 -4.662 -18.061 1.00 95.50 319 ALA A O 1
ATOM 2456 N N . ALA A 1 320 ? 7.316 -4.265 -16.501 1.00 94.62 320 ALA A N 1
ATOM 2457 C CA . ALA A 1 320 ? 6.747 -2.991 -16.082 1.00 94.62 320 ALA A CA 1
ATOM 2458 C C . ALA A 1 320 ? 6.767 -1.954 -17.212 1.00 94.62 320 ALA A C 1
ATOM 2460 O O . ALA A 1 320 ? 5.751 -1.312 -17.474 1.00 94.62 320 ALA A O 1
ATOM 2461 N N . LEU A 1 321 ? 7.890 -1.798 -17.919 1.00 94.88 321 LEU A N 1
ATOM 2462 C CA . LEU A 1 321 ? 7.998 -0.850 -19.032 1.00 94.88 321 LEU A CA 1
ATOM 2463 C C . LEU A 1 321 ? 7.010 -1.176 -20.158 1.00 94.88 321 LEU A C 1
ATOM 2465 O O . LEU A 1 321 ? 6.359 -0.265 -20.674 1.00 94.88 321 LEU A O 1
ATOM 2469 N N . ALA A 1 322 ? 6.854 -2.458 -20.501 1.00 94.50 322 ALA A N 1
ATOM 2470 C CA . ALA A 1 322 ? 5.854 -2.904 -21.467 1.00 94.50 322 ALA A CA 1
ATOM 2471 C C . ALA A 1 322 ? 4.428 -2.572 -20.995 1.00 94.50 322 ALA A C 1
ATOM 2473 O O . ALA A 1 322 ? 3.676 -1.922 -21.724 1.00 94.50 322 ALA A O 1
ATOM 2474 N N . TRP A 1 323 ? 4.106 -2.916 -19.747 1.00 93.31 323 TRP A N 1
ATOM 2475 C CA . TRP A 1 323 ? 2.804 -2.678 -19.120 1.00 93.31 323 TRP A CA 1
ATOM 2476 C C . TRP A 1 323 ? 2.403 -1.192 -19.101 1.00 93.31 323 TRP A C 1
ATOM 2478 O O . TRP A 1 323 ? 1.243 -0.846 -19.343 1.00 93.31 323 TRP A O 1
ATOM 2488 N N . PHE A 1 324 ? 3.360 -0.292 -18.857 1.00 91.88 324 PHE A N 1
ATOM 2489 C CA . PHE A 1 324 ? 3.134 1.157 -18.884 1.00 91.88 324 PHE A CA 1
ATOM 2490 C C . PHE A 1 324 ? 3.006 1.726 -20.294 1.00 91.88 324 PHE A C 1
ATOM 2492 O O . PHE A 1 324 ? 2.193 2.626 -20.521 1.00 91.88 324 PHE A O 1
ATOM 2499 N N . ARG A 1 325 ? 3.774 1.190 -21.248 1.00 92.12 325 ARG A N 1
ATOM 2500 C CA . ARG A 1 325 ? 3.678 1.573 -22.659 1.00 92.12 325 ARG A CA 1
ATOM 2501 C C . ARG A 1 325 ? 2.301 1.234 -23.227 1.00 92.12 325 ARG A C 1
ATOM 2503 O O . ARG A 1 325 ? 1.705 2.073 -23.893 1.00 92.12 325 ARG A O 1
ATOM 2510 N N . GLU A 1 326 ? 1.769 0.055 -22.909 1.00 93.56 326 GLU A N 1
ATOM 2511 C CA . GLU A 1 326 ? 0.408 -0.363 -23.291 1.00 93.56 326 GLU A CA 1
ATOM 2512 C C . GLU A 1 326 ? -0.675 0.582 -22.754 1.00 93.56 326 GLU A C 1
ATOM 2514 O O . GLU A 1 326 ? -1.705 0.781 -23.390 1.00 93.56 326 GLU A O 1
ATOM 2519 N N . ARG A 1 327 ? -0.424 1.217 -21.605 1.00 89.50 327 ARG A N 1
ATOM 2520 C CA . ARG A 1 327 ? -1.335 2.182 -20.969 1.00 89.50 327 ARG A CA 1
ATOM 2521 C C . ARG A 1 327 ? -1.141 3.620 -21.445 1.00 89.50 327 ARG A C 1
ATOM 2523 O O . ARG A 1 327 ? -1.765 4.528 -20.900 1.00 89.50 327 ARG A O 1
ATOM 2530 N N . GLY A 1 328 ? -0.289 3.838 -22.446 1.00 91.00 328 GLY A N 1
ATOM 2531 C CA . GLY A 1 328 ? -0.032 5.162 -23.007 1.00 91.00 328 GLY A CA 1
ATOM 2532 C C . GLY A 1 328 ? 0.791 6.071 -22.093 1.00 91.00 328 GLY A C 1
ATOM 2533 O O . GLY A 1 328 ? 0.779 7.287 -22.273 1.00 91.00 328 GLY A O 1
ATOM 2534 N N . VAL A 1 329 ? 1.525 5.521 -21.119 1.00 86.31 329 VAL A N 1
ATOM 2535 C CA . VAL A 1 329 ? 2.495 6.308 -20.347 1.00 86.31 329 VAL A CA 1
ATOM 2536 C C . VAL A 1 329 ? 3.765 6.443 -21.185 1.00 86.31 329 VAL A C 1
ATOM 2538 O O . VAL A 1 329 ? 4.688 5.640 -21.092 1.00 86.31 329 VAL A O 1
ATOM 2541 N N . VAL A 1 330 ? 3.764 7.444 -22.069 1.00 74.56 330 VAL A N 1
ATOM 2542 C CA . VAL A 1 330 ? 4.824 7.671 -23.070 1.00 74.56 330 VAL A CA 1
ATOM 2543 C C . VAL A 1 330 ? 6.015 8.433 -22.485 1.00 74.56 330 VAL A C 1
ATOM 2545 O O . VAL A 1 330 ? 7.138 8.314 -22.970 1.00 74.56 330 VAL A O 1
ATOM 2548 N N . ARG A 1 331 ? 5.787 9.237 -21.442 1.00 86.81 331 ARG A N 1
ATOM 2549 C CA . ARG A 1 331 ? 6.800 10.143 -20.902 1.00 86.81 331 ARG A CA 1
ATOM 2550 C C . ARG A 1 331 ? 7.508 9.527 -19.708 1.00 86.81 331 ARG A C 1
ATOM 2552 O O . ARG A 1 331 ? 6.920 9.204 -18.677 1.00 86.81 331 ARG A O 1
ATOM 2559 N N . TYR A 1 332 ? 8.814 9.397 -19.865 1.00 88.62 332 TYR A N 1
ATOM 2560 C CA . TYR A 1 332 ? 9.717 8.912 -18.843 1.00 88.62 332 TYR A CA 1
ATOM 2561 C C . TYR A 1 332 ? 10.474 10.085 -18.233 1.00 88.62 332 TYR A C 1
ATOM 2563 O O . TYR A 1 332 ? 10.978 10.955 -18.941 1.00 88.62 332 TYR A O 1
ATOM 2571 N N . LYS A 1 333 ? 10.579 10.112 -16.902 1.00 91.19 333 LYS A N 1
ATOM 2572 C CA . LYS A 1 333 ? 11.359 11.151 -16.225 1.00 91.19 333 LYS A CA 1
ATOM 2573 C C . LYS A 1 333 ? 12.843 11.033 -16.592 1.00 91.19 333 LYS A C 1
ATOM 2575 O O . LYS A 1 333 ? 13.360 9.917 -16.544 1.00 91.19 333 LYS A O 1
ATOM 2580 N N . PRO A 1 334 ? 13.567 12.149 -16.802 1.00 92.19 334 PRO A N 1
ATOM 2581 C CA . PRO A 1 334 ? 15.014 12.120 -17.039 1.00 92.19 334 PRO A CA 1
ATOM 2582 C C . PRO A 1 334 ? 15.792 11.376 -15.943 1.00 92.19 334 PRO A C 1
ATOM 2584 O O . PRO A 1 334 ? 16.722 10.630 -16.228 1.00 92.19 334 PRO A O 1
ATOM 2587 N N . ALA A 1 335 ? 15.340 11.474 -14.687 1.00 94.75 335 ALA A N 1
ATOM 2588 C CA . ALA A 1 335 ? 15.910 10.743 -13.552 1.00 94.75 335 ALA A CA 1
ATOM 2589 C C . ALA A 1 335 ? 15.819 9.206 -13.671 1.00 94.75 335 ALA A C 1
ATOM 2591 O O . ALA A 1 335 ? 16.480 8.495 -12.917 1.00 94.75 335 ALA A O 1
ATOM 2592 N N . MET A 1 336 ? 14.995 8.680 -14.582 1.00 95.56 336 MET A N 1
ATOM 2593 C CA . MET A 1 336 ? 14.880 7.248 -14.843 1.00 95.56 336 MET A CA 1
ATOM 2594 C C . MET A 1 336 ? 15.951 6.740 -15.818 1.00 95.56 336 MET A C 1
ATOM 2596 O O . MET A 1 336 ? 16.306 5.570 -15.745 1.00 95.56 336 MET A O 1
ATOM 2600 N N . LEU A 1 337 ? 16.518 7.601 -16.672 1.00 95.12 337 LEU A N 1
ATOM 2601 C CA . LEU A 1 337 ? 17.564 7.230 -17.633 1.00 95.12 337 LEU A CA 1
ATOM 2602 C C . LEU A 1 337 ? 18.771 6.519 -16.991 1.00 95.12 337 LEU A C 1
ATOM 2604 O O . LEU A 1 337 ? 19.129 5.451 -17.484 1.00 95.12 337 LEU A O 1
ATOM 2608 N N . PRO A 1 338 ? 19.370 6.994 -15.875 1.00 96.88 338 PRO A N 1
ATOM 2609 C CA . PRO A 1 338 ? 20.472 6.267 -15.238 1.00 96.88 338 PRO A CA 1
ATOM 2610 C C . PRO A 1 338 ? 20.047 4.903 -14.667 1.00 96.88 338 PRO A C 1
ATOM 2612 O O . PRO A 1 338 ? 20.837 3.960 -14.672 1.00 96.88 338 PRO A O 1
ATOM 2615 N N . LEU A 1 339 ? 18.797 4.762 -14.207 1.00 96.38 339 LEU A N 1
ATOM 2616 C CA . LEU A 1 339 ? 18.267 3.479 -13.728 1.00 96.38 339 LEU A CA 1
ATOM 2617 C C . LEU A 1 339 ? 18.085 2.492 -14.884 1.00 96.38 339 LEU A C 1
ATOM 2619 O O . LEU A 1 339 ? 18.432 1.320 -14.752 1.00 96.38 339 LEU A O 1
ATOM 2623 N N . LEU A 1 340 ? 17.590 2.977 -16.024 1.00 96.31 340 LEU A N 1
ATOM 2624 C CA . LEU A 1 340 ? 17.466 2.188 -17.244 1.00 96.31 340 LEU A CA 1
ATOM 2625 C C . LEU A 1 340 ? 18.832 1.814 -17.810 1.00 96.31 340 LEU A C 1
ATOM 2627 O O . LEU A 1 340 ? 19.001 0.682 -18.234 1.00 96.31 340 LEU A O 1
ATOM 2631 N N . ALA A 1 341 ? 19.826 2.704 -17.762 1.00 96.75 341 ALA A N 1
ATOM 2632 C CA . ALA A 1 341 ? 21.189 2.383 -18.185 1.00 96.75 341 ALA A CA 1
ATOM 2633 C C . ALA A 1 341 ? 21.779 1.251 -17.335 1.00 96.75 341 ALA A C 1
ATOM 2635 O O . ALA A 1 341 ? 22.351 0.305 -17.874 1.00 96.75 341 ALA A O 1
ATOM 2636 N N . LYS A 1 342 ? 21.560 1.291 -16.012 1.00 96.94 342 LYS A N 1
ATOM 2637 C CA . LYS A 1 342 ? 21.938 0.198 -15.107 1.00 96.94 342 LYS A CA 1
ATOM 2638 C C . LYS A 1 342 ? 21.210 -1.108 -15.445 1.00 96.94 342 LYS A C 1
ATOM 2640 O O . LYS A 1 342 ? 21.843 -2.157 -15.466 1.00 96.94 342 LYS A O 1
ATOM 2645 N N . ALA A 1 343 ? 19.907 -1.055 -15.721 1.00 96.19 343 ALA A N 1
ATOM 2646 C CA . ALA A 1 343 ? 19.134 -2.233 -16.117 1.00 96.19 343 ALA A CA 1
ATOM 2647 C C . ALA A 1 343 ? 19.603 -2.805 -17.467 1.00 96.19 343 ALA A C 1
ATOM 2649 O O . ALA A 1 343 ? 19.769 -4.014 -17.602 1.00 96.19 343 ALA A O 1
ATOM 2650 N N . ALA A 1 344 ? 19.862 -1.941 -18.449 1.00 96.56 344 ALA A N 1
ATOM 2651 C CA . ALA A 1 344 ? 20.348 -2.298 -19.777 1.00 96.56 344 ALA A CA 1
ATOM 2652 C C . ALA A 1 344 ? 21.727 -2.967 -19.714 1.00 96.56 344 ALA A C 1
ATOM 2654 O O . ALA A 1 344 ? 21.928 -4.011 -20.329 1.00 96.56 344 ALA A O 1
ATOM 2655 N N . ALA A 1 345 ? 22.648 -2.427 -18.907 1.00 97.00 345 ALA A N 1
ATOM 2656 C CA . ALA A 1 345 ? 23.954 -3.038 -18.658 1.00 97.00 345 ALA A CA 1
ATOM 2657 C C . ALA A 1 345 ? 23.844 -4.434 -18.016 1.00 97.00 345 ALA A C 1
ATOM 2659 O O . ALA A 1 345 ? 24.719 -5.272 -18.209 1.00 97.00 345 ALA A O 1
ATOM 2660 N N . ALA A 1 346 ? 22.756 -4.694 -17.286 1.00 95.75 346 ALA A N 1
ATOM 2661 C CA . ALA A 1 346 ? 22.445 -5.993 -16.701 1.00 95.75 346 ALA A CA 1
ATOM 2662 C C . ALA A 1 346 ? 21.598 -6.910 -17.613 1.00 95.75 346 ALA A C 1
ATOM 2664 O O . ALA A 1 346 ? 21.174 -7.977 -17.175 1.00 95.75 346 ALA A O 1
ATOM 2665 N N . GLY A 1 347 ? 21.353 -6.516 -18.869 1.00 95.50 347 GLY A N 1
ATOM 2666 C CA . GLY A 1 347 ? 20.675 -7.341 -19.874 1.00 95.50 347 GLY A CA 1
ATOM 2667 C C . GLY A 1 347 ? 19.166 -7.110 -20.038 1.00 95.50 347 GLY A C 1
ATOM 2668 O O . GLY A 1 347 ? 18.521 -7.893 -20.729 1.00 95.50 347 GLY A O 1
ATOM 2669 N N . SER A 1 348 ? 18.586 -6.057 -19.449 1.00 95.69 348 SER A N 1
ATOM 2670 C CA . SER A 1 348 ? 17.171 -5.685 -19.662 1.00 95.69 348 SER A CA 1
ATOM 2671 C C . SER A 1 348 ? 16.950 -5.150 -21.083 1.00 95.69 348 SER A C 1
ATOM 2673 O O . SER A 1 348 ? 17.371 -4.040 -21.424 1.00 95.69 348 SER A O 1
ATOM 2675 N N . ALA A 1 349 ? 16.268 -5.932 -21.923 1.00 94.19 349 ALA A N 1
ATOM 2676 C CA . ALA A 1 349 ? 16.037 -5.592 -23.329 1.00 94.19 349 ALA A CA 1
ATOM 2677 C C . ALA A 1 349 ? 15.067 -4.408 -23.492 1.00 94.19 349 ALA A C 1
ATOM 2679 O O . ALA A 1 349 ? 15.239 -3.564 -24.374 1.00 94.19 349 ALA A O 1
ATOM 2680 N N . GLY A 1 350 ? 14.066 -4.311 -22.615 1.00 90.69 350 GLY A N 1
ATOM 2681 C CA . GLY A 1 350 ? 13.125 -3.197 -22.568 1.00 90.69 350 GLY A CA 1
ATOM 2682 C C . GLY A 1 350 ? 13.811 -1.886 -22.195 1.00 90.69 350 GLY A C 1
ATOM 2683 O O . GLY A 1 350 ? 13.545 -0.862 -22.826 1.00 90.69 350 GLY A O 1
ATOM 2684 N N . ALA A 1 351 ? 14.749 -1.905 -21.243 1.00 93.56 351 ALA A N 1
ATOM 2685 C CA . ALA A 1 351 ? 15.528 -0.717 -20.901 1.00 93.56 351 ALA A CA 1
ATOM 2686 C C . ALA A 1 351 ? 16.407 -0.239 -22.069 1.00 93.56 351 ALA A C 1
ATOM 2688 O O . ALA A 1 351 ? 16.444 0.962 -22.340 1.00 93.56 351 ALA A O 1
ATOM 2689 N N . VAL A 1 352 ? 17.049 -1.159 -22.803 1.00 95.38 352 VAL A N 1
ATOM 2690 C CA . VAL A 1 352 ? 17.813 -0.831 -24.024 1.00 95.38 352 VAL A CA 1
ATOM 2691 C C . VAL A 1 352 ? 16.917 -0.147 -25.060 1.00 95.38 352 VAL A C 1
ATOM 2693 O O . VAL A 1 352 ? 17.282 0.902 -25.591 1.00 95.38 352 VAL A O 1
ATOM 2696 N N . ALA A 1 353 ? 15.723 -0.692 -25.313 1.00 93.25 353 ALA A N 1
ATOM 2697 C CA . ALA A 1 353 ? 14.783 -0.125 -26.279 1.00 93.25 353 ALA A CA 1
ATOM 2698 C C . ALA A 1 353 ? 14.316 1.288 -25.889 1.00 93.25 353 ALA A C 1
ATOM 2700 O O . ALA A 1 353 ? 14.253 2.176 -26.741 1.00 93.25 353 ALA A O 1
ATOM 2701 N N . VAL A 1 354 ? 14.024 1.520 -24.603 1.00 91.31 354 VAL A N 1
ATOM 2702 C CA . VAL A 1 354 ? 13.618 2.846 -24.108 1.00 91.31 354 VAL A CA 1
ATOM 2703 C C . VAL A 1 354 ? 14.757 3.862 -24.225 1.00 91.31 354 VAL A C 1
ATOM 2705 O O . VAL A 1 354 ? 14.516 4.994 -24.639 1.00 91.31 354 VAL A O 1
ATOM 2708 N N . LEU A 1 355 ? 15.997 3.475 -23.909 1.00 93.88 355 LEU A N 1
ATOM 2709 C CA . LEU A 1 355 ? 17.162 4.355 -24.056 1.00 93.88 355 LEU A CA 1
ATOM 2710 C C . LEU A 1 355 ? 17.443 4.705 -25.521 1.00 93.88 355 LEU A C 1
ATOM 2712 O O . LEU A 1 355 ? 17.708 5.866 -25.824 1.00 93.88 355 LEU A O 1
ATOM 2716 N N . ALA A 1 356 ? 17.336 3.733 -26.431 1.00 93.88 356 ALA A N 1
ATOM 2717 C CA . ALA A 1 356 ? 17.493 3.969 -27.864 1.00 93.88 356 ALA A CA 1
ATOM 2718 C C . ALA A 1 356 ? 16.425 4.938 -28.400 1.00 93.88 356 ALA A C 1
ATOM 2720 O O . ALA A 1 356 ? 16.748 5.873 -29.134 1.00 93.88 356 ALA A O 1
ATOM 2721 N N . ALA A 1 357 ? 15.166 4.769 -27.980 1.00 90.44 357 ALA A N 1
ATOM 2722 C CA . ALA A 1 357 ? 14.085 5.687 -28.335 1.00 90.44 357 ALA A CA 1
ATOM 2723 C C . ALA A 1 357 ? 14.322 7.102 -27.778 1.00 90.44 357 ALA A C 1
ATOM 2725 O O . ALA A 1 357 ? 14.133 8.083 -28.495 1.00 90.44 357 ALA A O 1
ATOM 2726 N N . ALA A 1 358 ? 14.783 7.222 -26.529 1.00 90.19 358 ALA A N 1
ATOM 2727 C CA . ALA A 1 358 ? 15.107 8.514 -25.925 1.00 90.19 358 ALA A CA 1
ATOM 2728 C C . ALA A 1 358 ? 16.261 9.231 -26.655 1.00 90.19 358 ALA A C 1
ATOM 2730 O O . ALA A 1 358 ? 16.179 10.437 -26.885 1.00 90.19 358 ALA A O 1
ATOM 2731 N N . ALA A 1 359 ? 17.299 8.496 -27.070 1.00 92.44 359 ALA A N 1
ATOM 2732 C CA . ALA A 1 359 ? 18.415 9.043 -27.842 1.00 92.44 359 ALA A CA 1
ATOM 2733 C C . ALA A 1 359 ? 17.981 9.536 -29.235 1.00 92.44 359 ALA A C 1
ATOM 2735 O O . ALA A 1 359 ? 18.413 10.603 -29.671 1.00 92.44 359 ALA A O 1
ATOM 2736 N N . ALA A 1 360 ? 17.079 8.812 -29.909 1.00 91.69 360 ALA A N 1
ATOM 2737 C CA . ALA A 1 360 ? 16.537 9.226 -31.205 1.00 91.69 360 ALA A CA 1
ATOM 2738 C C . ALA A 1 360 ? 15.732 10.538 -31.113 1.00 91.69 360 ALA A C 1
ATOM 2740 O O . ALA A 1 360 ? 15.848 11.396 -31.987 1.00 91.69 360 ALA A O 1
ATOM 2741 N N . VAL A 1 361 ? 14.962 10.729 -30.034 1.00 89.50 361 VAL A N 1
ATOM 2742 C CA . VAL A 1 361 ? 14.212 11.977 -29.796 1.00 89.50 361 VAL A CA 1
ATOM 2743 C C . VAL A 1 361 ? 15.153 13.167 -29.586 1.00 89.50 361 VAL A C 1
ATOM 2745 O O . VAL A 1 361 ? 14.872 14.251 -30.088 1.00 89.50 361 VAL A O 1
ATOM 2748 N N . GLN A 1 362 ? 16.285 12.980 -28.897 1.00 86.94 362 GLN A N 1
ATOM 2749 C CA . GLN A 1 362 ? 17.272 14.050 -28.700 1.00 86.94 362 GLN A CA 1
ATOM 2750 C C . GLN A 1 362 ? 17.961 14.467 -30.007 1.00 86.94 362 GLN A C 1
ATOM 2752 O O . GLN A 1 362 ? 18.177 15.655 -30.221 1.00 86.94 362 GLN A O 1
ATOM 2757 N N . GLN A 1 363 ? 18.254 13.522 -30.906 1.00 86.94 363 GLN A N 1
ATOM 2758 C CA . GLN A 1 363 ? 18.890 13.820 -32.199 1.00 86.94 363 GLN A CA 1
ATOM 2759 C C . GLN A 1 363 ? 17.955 14.537 -33.186 1.00 86.94 363 GLN A C 1
ATOM 2761 O O . GLN A 1 363 ? 18.422 15.279 -34.043 1.00 86.94 363 GLN A O 1
ATOM 2766 N N . GLY A 1 364 ? 16.637 14.351 -33.060 1.00 84.31 364 GLY A N 1
ATOM 2767 C CA . GLY A 1 364 ? 15.647 15.032 -33.901 1.00 84.31 364 GLY A CA 1
ATOM 2768 C C . GLY A 1 364 ? 15.347 16.485 -33.505 1.00 84.31 364 GLY A C 1
ATOM 2769 O O . GLY A 1 364 ? 14.682 17.183 -34.265 1.00 84.31 364 GLY A O 1
ATOM 2770 N N . GLY A 1 365 ? 15.803 16.942 -32.331 1.00 77.75 365 GLY A N 1
ATOM 2771 C CA . GLY A 1 365 ? 15.477 18.265 -31.779 1.00 77.75 365 GLY A CA 1
ATOM 2772 C C . GLY A 1 365 ? 16.409 19.412 -32.189 1.00 77.75 365 GLY A C 1
ATOM 2773 O O . GLY A 1 365 ? 16.052 20.568 -31.992 1.00 77.75 365 GLY A O 1
ATOM 2774 N N . ASP A 1 366 ? 17.572 19.120 -32.777 1.00 67.44 366 ASP A N 1
ATOM 2775 C CA . ASP A 1 366 ? 18.626 20.121 -33.041 1.00 67.44 366 ASP A CA 1
ATOM 2776 C C . ASP A 1 366 ? 18.521 20.787 -34.434 1.00 67.44 366 ASP A C 1
ATOM 2778 O O . ASP A 1 366 ? 19.386 21.544 -34.863 1.00 67.44 366 ASP A O 1
ATOM 2782 N N . GLY A 1 367 ? 17.440 20.513 -35.177 1.00 66.00 367 GLY A N 1
ATOM 2783 C CA . GLY A 1 367 ? 17.232 21.019 -36.543 1.00 66.00 367 GLY A CA 1
ATOM 2784 C C . GLY A 1 367 ? 16.456 22.340 -36.661 1.00 66.00 367 GLY A C 1
ATOM 2785 O O . GLY A 1 367 ? 16.197 22.783 -37.777 1.00 66.00 367 GLY A O 1
ATOM 2786 N N . GLY A 1 368 ? 16.042 22.955 -35.548 1.00 59.81 368 GLY A N 1
ATOM 2787 C CA . GLY A 1 368 ? 15.093 24.077 -35.520 1.00 59.81 368 GLY A CA 1
ATOM 2788 C C . GLY A 1 368 ? 15.664 25.368 -34.940 1.00 59.81 368 GLY A C 1
ATOM 2789 O O . GLY A 1 368 ? 15.130 25.895 -33.970 1.00 59.81 368 GLY A O 1
ATOM 2790 N N . SER A 1 369 ? 16.746 25.883 -35.523 1.00 59.12 369 SER A N 1
ATOM 2791 C CA . SER A 1 369 ? 17.202 27.255 -35.279 1.00 59.12 369 SER A CA 1
ATOM 2792 C C . SER A 1 369 ? 16.267 28.233 -36.004 1.00 59.12 369 SER A C 1
ATOM 2794 O O . SER A 1 369 ? 16.275 28.321 -37.230 1.00 59.12 369 SER A O 1
ATOM 2796 N N . GLY A 1 370 ? 15.423 28.941 -35.255 1.00 54.78 370 GLY A N 1
ATOM 2797 C CA . GLY A 1 370 ? 14.549 29.993 -35.774 1.00 54.78 370 GLY A CA 1
ATOM 2798 C C . GLY A 1 370 ? 13.938 30.783 -34.622 1.00 54.78 370 GLY A C 1
ATOM 2799 O O . GLY A 1 370 ? 13.091 30.267 -33.904 1.00 54.78 370 GLY A O 1
ATOM 2800 N N . GLY A 1 371 ? 14.448 31.996 -34.412 1.00 56.34 371 GLY A N 1
ATOM 2801 C CA . GLY A 1 371 ? 14.307 32.780 -33.187 1.00 56.34 371 GLY A CA 1
ATOM 2802 C C . GLY A 1 371 ? 12.889 33.206 -32.806 1.00 56.34 371 GLY A C 1
ATOM 2803 O O . GLY A 1 371 ? 12.017 33.423 -33.642 1.00 56.34 371 GLY A O 1
ATOM 2804 N N . GLY A 1 372 ? 12.707 33.377 -31.501 1.00 55.47 372 GLY A N 1
ATOM 2805 C CA . GLY A 1 372 ? 11.498 33.905 -30.888 1.00 55.47 372 GLY A CA 1
ATOM 2806 C C . GLY A 1 372 ? 11.720 34.060 -29.391 1.00 55.47 372 GLY A C 1
ATOM 2807 O O . GLY A 1 372 ? 11.281 33.224 -28.612 1.00 55.47 372 GLY A O 1
ATOM 2808 N N . GLU A 1 373 ? 12.462 35.097 -29.003 1.00 52.69 373 GLU A N 1
ATOM 2809 C CA . GLU A 1 373 ? 12.536 35.568 -27.619 1.00 52.69 373 GLU A CA 1
ATOM 2810 C C . GLU A 1 373 ? 11.114 35.904 -27.139 1.00 52.69 373 GLU A C 1
ATOM 2812 O O . GLU A 1 373 ? 10.504 36.871 -27.592 1.00 52.69 373 GLU A O 1
ATOM 2817 N N . GLY A 1 374 ? 10.562 35.072 -26.258 1.00 52.09 374 GLY A N 1
ATOM 2818 C CA . GLY A 1 374 ? 9.233 35.247 -25.682 1.00 52.09 374 GLY A CA 1
ATOM 2819 C C . GLY A 1 374 ? 9.262 34.874 -24.208 1.00 52.09 374 GLY A C 1
ATOM 2820 O O . GLY A 1 374 ? 9.290 33.701 -23.862 1.00 52.09 374 GLY A O 1
ATOM 2821 N N . SER A 1 375 ? 9.308 35.901 -23.370 1.00 55.69 375 SER A N 1
ATOM 2822 C CA . SER A 1 375 ? 9.343 35.917 -21.908 1.00 55.69 375 SER A CA 1
ATOM 2823 C C . SER A 1 375 ? 8.499 34.825 -21.223 1.00 55.69 375 SER A C 1
ATOM 2825 O O . SER A 1 375 ? 7.272 34.832 -21.305 1.00 55.69 375 SER A O 1
ATOM 2827 N N . GLU A 1 376 ? 9.161 33.920 -20.497 1.00 52.88 376 GLU A N 1
ATOM 2828 C CA . GLU A 1 376 ? 8.537 32.889 -19.658 1.00 52.88 376 GLU A CA 1
ATOM 2829 C C . GLU A 1 376 ? 8.175 33.508 -18.300 1.00 52.88 376 GLU A C 1
ATOM 2831 O O . GLU A 1 376 ? 9.045 33.907 -17.527 1.00 52.88 376 GLU A O 1
ATOM 2836 N N . SER A 1 377 ? 6.873 33.674 -18.069 1.00 56.94 377 SER A N 1
ATOM 2837 C CA . SER A 1 377 ? 6.309 34.165 -16.809 1.00 56.94 377 SER A CA 1
ATOM 2838 C C . SER A 1 377 ? 6.061 32.971 -15.892 1.00 56.94 377 SER A C 1
ATOM 2840 O O . SER A 1 377 ? 5.440 31.999 -16.317 1.00 56.94 377 SER A O 1
ATOM 2842 N N . ASP A 1 378 ? 6.525 33.058 -14.648 1.00 49.81 378 ASP A N 1
ATOM 2843 C CA . ASP A 1 378 ? 6.263 32.100 -13.576 1.00 49.81 378 ASP A CA 1
ATOM 2844 C C . ASP A 1 378 ? 4.748 31.918 -13.337 1.00 49.81 378 ASP A C 1
ATOM 2846 O O . ASP A 1 378 ? 4.118 32.704 -12.631 1.00 49.81 378 ASP A O 1
ATOM 2850 N N . GLU A 1 379 ? 4.153 30.859 -13.892 1.00 50.00 379 GLU A N 1
ATOM 2851 C CA . GLU A 1 379 ? 2.831 30.367 -13.485 1.00 50.00 379 GLU A CA 1
ATOM 2852 C C . GLU A 1 379 ? 2.979 29.065 -12.680 1.00 50.00 379 GLU A C 1
ATOM 2854 O O . GLU A 1 379 ? 2.829 27.948 -13.182 1.00 50.00 379 GLU A O 1
ATOM 2859 N N . GLU A 1 380 ? 3.231 29.208 -11.373 1.00 50.12 380 GLU A N 1
ATOM 2860 C CA . GLU A 1 380 ? 2.815 28.208 -10.384 1.00 50.12 380 GLU A CA 1
ATOM 2861 C C . GLU A 1 380 ? 1.278 28.157 -10.368 1.00 50.12 380 GLU A C 1
ATOM 2863 O O . GLU A 1 380 ? 0.602 28.861 -9.618 1.00 50.12 380 GLU A O 1
ATOM 2868 N N . GLY A 1 381 ? 0.718 27.315 -11.236 1.00 45.53 381 GLY A N 1
ATOM 2869 C CA . GLY A 1 381 ? -0.710 27.034 -11.293 1.00 45.53 381 GLY A CA 1
ATOM 2870 C C . GLY A 1 381 ? -1.233 26.473 -9.969 1.00 45.53 381 GLY A C 1
ATOM 2871 O O . GLY A 1 381 ? -0.992 25.315 -9.619 1.00 45.53 381 GLY A O 1
ATOM 2872 N N . GLN A 1 382 ? -1.999 27.300 -9.256 1.00 44.44 382 GLN A N 1
ATOM 2873 C CA . GLN A 1 382 ? -2.978 26.875 -8.263 1.00 44.44 382 GLN A CA 1
ATOM 2874 C C . GLN A 1 382 ? -3.984 25.930 -8.936 1.00 44.44 382 GLN A C 1
ATOM 2876 O O . GLN A 1 382 ? -4.875 26.362 -9.664 1.00 44.44 382 GLN A O 1
ATOM 2881 N N . GLU A 1 383 ? -3.862 24.625 -8.691 1.00 50.12 383 GLU A N 1
ATOM 2882 C CA . GLU A 1 383 ? -4.945 23.679 -8.965 1.00 50.12 383 GLU A CA 1
ATOM 2883 C C . GLU A 1 383 ? -6.116 24.018 -8.028 1.00 50.12 383 GLU A C 1
ATOM 2885 O O . GLU A 1 383 ? -6.089 23.705 -6.836 1.00 50.12 383 GLU A O 1
ATOM 2890 N N . GLY A 1 384 ? -7.118 24.712 -8.572 1.00 48.53 384 GLY A N 1
ATOM 2891 C CA . GLY A 1 384 ? -8.353 25.062 -7.884 1.00 48.53 384 GLY A CA 1
ATOM 2892 C C . GLY A 1 384 ? -9.125 23.827 -7.422 1.00 48.53 384 GLY A C 1
ATOM 2893 O O . GLY A 1 384 ? -9.504 22.967 -8.219 1.00 48.53 384 GLY A O 1
ATOM 2894 N N . GLU A 1 385 ? -9.387 23.773 -6.117 1.00 45.38 385 GLU A N 1
ATOM 2895 C CA . GLU A 1 385 ? -10.458 22.983 -5.515 1.00 45.38 385 GLU A CA 1
ATOM 2896 C C . GLU A 1 385 ? -11.797 23.413 -6.128 1.00 45.38 385 GLU A C 1
ATOM 2898 O O . GLU A 1 385 ? -12.290 24.511 -5.880 1.00 45.38 385 GLU A O 1
ATOM 2903 N N . THR A 1 386 ? -12.391 22.542 -6.939 1.00 51.47 386 THR A N 1
ATOM 2904 C CA . THR A 1 386 ? -13.821 22.601 -7.252 1.00 51.47 386 THR A CA 1
ATOM 2905 C C . THR A 1 386 ? -14.563 21.902 -6.115 1.00 51.47 386 THR A C 1
ATOM 2907 O O . THR A 1 386 ? -14.294 20.734 -5.825 1.00 51.47 386 THR A O 1
ATOM 2910 N N . GLN A 1 387 ? -15.409 22.671 -5.424 1.00 50.84 387 GLN A N 1
ATOM 2911 C CA . GLN A 1 387 ? -16.317 22.214 -4.366 1.00 50.84 387 GLN A CA 1
ATOM 2912 C C . GLN A 1 387 ? -17.518 21.462 -4.930 1.00 50.84 387 GLN A C 1
ATOM 2914 O O . GLN A 1 387 ? -17.980 21.841 -6.032 1.00 50.84 387 GLN A O 1
#

Secondary structure (DSSP, 8-state):
--------------------SSSSSSSSSSS------S----------------------------------------------------------HHHHHHHHHHHHHHHHHHHHHHHHHHHHHHHHHHHHHHHS-------------SS---TTSGGGSGGG-SHHHHHHHHHHHHHTT---HHHHHHHHHH--SHHHHHHHHHHHHHHHHHHHHTT--PPBPHHHHHHHHHHHHHTT-HHHHHHHHHSHHHHTB---HHHHHHHHHHHHTTTHHHHHHHHHHHHHHHHTT----HHHHHHHHHHHHHHT-HHHHHHHHHHHHHTT--PPPGGGHHHHHHHHHTT-HHHHHHHHHHHHHHHTSTT--------------------

pLDDT: mean 74.41, std 25.73, range [27.81, 98.25]

Radius of gyration: 35.32 Å; chains: 1; bounding box: 88×104×82 Å